Protein AF-0000000073399199 (afdb_homodimer)

InterPro domains:
  IPR001853 DSBA-like thioredoxin domain [PF01323] (13-212)
  IPR036249 Thioredoxin-like superfamily [SSF52833] (10-213)

Solvent-accessible surface area (backbone atoms only — not comparable to full-atom values): 23759 Å² total; per-residue (Å²): 133,82,80,72,70,76,74,76,66,76,46,40,35,38,36,35,29,37,85,74,37,64,64,34,56,46,22,43,51,11,51,54,33,37,41,70,76,41,70,86,33,70,40,84,30,45,46,47,62,34,18,78,91,43,31,45,77,45,38,69,68,54,23,53,41,51,48,56,47,44,51,51,49,23,74,74,54,64,48,72,68,34,69,47,13,46,50,54,37,36,61,56,51,91,43,59,44,35,33,47,43,46,45,28,50,42,44,54,40,30,73,75,39,61,82,48,28,63,61,38,52,51,50,51,38,43,37,27,35,47,66,18,40,59,54,47,37,38,61,54,45,19,46,54,46,27,50,49,36,48,74,70,70,44,72,83,56,58,32,69,61,44,15,50,38,50,73,64,34,62,67,49,50,50,53,31,50,50,45,20,52,52,31,45,52,51,29,59,74,69,65,51,50,48,65,30,30,35,36,41,30,46,82,91,45,68,43,72,41,58,40,71,53,25,47,65,22,25,69,44,26,38,50,54,53,49,53,55,60,65,75,97,133,85,79,72,70,78,75,75,67,78,46,40,34,40,37,35,30,36,83,76,36,64,65,34,57,46,23,43,51,12,51,53,32,38,42,69,77,42,71,90,34,70,39,84,31,45,45,46,62,34,18,78,89,44,32,43,76,44,38,67,69,53,22,53,41,51,48,56,48,44,50,50,48,21,73,73,53,66,48,72,68,34,68,47,14,47,51,54,39,37,60,55,52,90,44,60,44,34,33,46,43,45,46,28,50,42,46,55,40,30,71,75,40,61,82,45,28,64,62,37,53,50,50,52,40,43,38,26,34,49,65,18,40,59,54,48,37,38,63,55,44,18,46,54,48,27,52,50,36,46,75,69,70,45,73,84,56,59,31,70,62,44,16,51,38,51,73,63,34,63,67,50,51,49,53,32,50,49,47,20,51,53,30,45,52,51,30,59,74,69,65,50,49,48,63,30,30,34,36,40,32,46,82,92,44,67,43,71,42,57,41,71,55,26,47,65,21,26,69,45,27,40,50,52,52,49,52,55,60,65,74,97

Structure (mmCIF, N/CA/C/O backbone):
data_AF-0000000073399199-model_v1
#
loop_
_entity.id
_entity.type
_entity.pdbx_description
1 polymer 'DSBA-like thioredoxin domain, putative'
#
loop_
_atom_site.group_PDB
_atom_site.id
_atom_site.type_symbol
_atom_site.label_atom_id
_atom_site.label_alt_id
_atom_site.label_comp_id
_atom_site.label_asym_id
_atom_site.label_entity_id
_atom_site.label_seq_id
_atom_site.pdbx_PDB_ins_code
_atom_site.Cartn_x
_atom_site.Cartn_y
_atom_site.Cartn_z
_atom_site.occupancy
_atom_site.B_iso_or_equiv
_atom_site.auth_seq_id
_atom_site.auth_comp_id
_atom_site.auth_asym_id
_atom_site.auth_atom_id
_atom_site.pdbx_PDB_model_num
ATOM 1 N N . MET A 1 1 ? -35.375 24.109 23.797 1 27.92 1 MET A N 1
ATOM 2 C CA . MET A 1 1 ? -34 24.062 23.281 1 27.92 1 MET A CA 1
ATOM 3 C C . MET A 1 1 ? -33.781 22.797 22.453 1 27.92 1 MET A C 1
ATOM 5 O O . MET A 1 1 ? -33.938 21.688 22.953 1 27.92 1 MET A O 1
ATOM 9 N N . SER A 1 2 ? -34.188 22.734 21.203 1 31.23 2 SER A N 1
ATOM 10 C CA . SER A 1 2 ? -34.406 21.656 20.234 1 31.23 2 SER A CA 1
ATOM 11 C C . SER A 1 2 ? -33.125 20.859 20.016 1 31.23 2 SER A C 1
ATOM 13 O O . SER A 1 2 ? -32.062 21.422 19.75 1 31.23 2 SER A O 1
ATOM 15 N N . GLU A 1 3 ? -32.719 19.797 20.797 1 27.77 3 GLU A N 1
ATOM 16 C CA . GLU A 1 3 ? -31.656 18.797 20.703 1 27.77 3 GLU A CA 1
ATOM 17 C C . GLU A 1 3 ? -31.438 18.359 19.266 1 27.77 3 GLU A C 1
ATOM 19 O O . GLU A 1 3 ? -32.281 17.688 18.672 1 27.77 3 GLU A O 1
ATOM 24 N N . ARG A 1 4 ? -31.125 19.234 18.328 1 31.05 4 ARG A N 1
ATOM 25 C CA . ARG A 1 4 ? -30.766 18.938 16.938 1 31.05 4 ARG A CA 1
ATOM 26 C C . ARG A 1 4 ? -30.078 17.578 16.828 1 31.05 4 ARG A C 1
ATOM 28 O O . ARG A 1 4 ? -29.078 17.328 17.5 1 31.05 4 ARG A O 1
ATOM 35 N N . MET A 1 5 ? -30.781 16.438 16.75 1 35.75 5 MET A N 1
ATOM 36 C CA . MET A 1 5 ? -30.359 15.078 16.453 1 35.75 5 MET A CA 1
ATOM 37 C C . MET A 1 5 ? -29.109 15.062 15.578 1 35.75 5 MET A C 1
ATOM 39 O O . MET A 1 5 ? -29.141 15.531 14.438 1 35.75 5 MET A O 1
ATOM 43 N N . THR A 1 6 ? -27.953 15.453 15.93 1 42 6 THR A N 1
ATOM 44 C CA . THR A 1 6 ? -26.734 15.422 15.117 1 42 6 THR A CA 1
ATOM 45 C C . THR A 1 6 ? -26.859 14.398 14 1 42 6 THR A C 1
ATOM 47 O O . THR A 1 6 ? -27.062 13.211 14.258 1 42 6 THR A O 1
ATOM 50 N N . ALA A 1 7 ? -27.547 14.555 12.945 1 43.06 7 ALA A N 1
ATOM 51 C CA . ALA A 1 7 ? -27.906 13.766 11.773 1 43.06 7 ALA A CA 1
ATOM 52 C C . ALA A 1 7 ? -26.797 12.773 11.422 1 43.06 7 ALA A C 1
ATOM 54 O O . ALA A 1 7 ? -25.641 13.156 11.266 1 43.06 7 ALA A O 1
ATOM 55 N N . MET A 1 8 ? -26.625 11.477 11.953 1 52.72 8 MET A N 1
ATOM 56 C CA . MET A 1 8 ? -25.703 10.375 11.672 1 52.72 8 MET A CA 1
ATOM 57 C C . MET A 1 8 ? -25.344 10.344 10.195 1 52.72 8 MET A C 1
ATOM 59 O O . MET A 1 8 ? -26.219 10.32 9.328 1 52.72 8 MET A O 1
ATOM 63 N N . ASN A 1 9 ? -24.266 11 9.812 1 64.25 9 ASN A N 1
ATOM 64 C CA . ASN A 1 9 ? -23.859 10.969 8.406 1 64.25 9 ASN A CA 1
ATOM 65 C C . ASN A 1 9 ? -24.062 9.578 7.801 1 64.25 9 ASN A C 1
ATOM 67 O O . ASN A 1 9 ? -23.828 8.57 8.461 1 64.25 9 ASN A O 1
ATOM 71 N N . PRO A 1 10 ? -24.797 9.57 6.691 1 81.5 10 PRO A N 1
ATOM 72 C CA . PRO A 1 10 ? -25.125 8.32 6.004 1 81.5 10 PRO A CA 1
ATOM 73 C C . PRO A 1 10 ? -23.891 7.477 5.699 1 81.5 10 PRO A C 1
ATOM 75 O O . PRO A 1 10 ? -24 6.266 5.488 1 81.5 10 PRO A O 1
ATOM 78 N N . PHE A 1 11 ? -22.641 8.07 5.797 1 93.19 11 PHE A N 1
ATOM 79 C CA . PHE A 1 11 ? -21.422 7.324 5.551 1 93.19 11 PHE A CA 1
ATOM 80 C C . PHE A 1 11 ? -20.219 8.016 6.184 1 93.19 11 PHE A C 1
ATOM 82 O O . PHE A 1 11 ? -20.328 9.156 6.645 1 93.19 11 PHE A O 1
ATOM 89 N N . ARG A 1 12 ? -19.188 7.289 6.434 1 96.12 12 ARG A N 1
ATOM 90 C CA . ARG A 1 12 ? -17.938 7.785 6.992 1 96.12 12 ARG A CA 1
ATOM 91 C C . ARG A 1 12 ? -16.766 7.496 6.062 1 96.12 12 ARG A C 1
ATOM 93 O O . ARG A 1 12 ? -16.75 6.48 5.363 1 96.12 12 ARG A O 1
ATOM 100 N N . LEU A 1 13 ? -15.789 8.391 6.07 1 96.94 13 LEU A N 1
ATOM 101 C CA . LEU A 1 13 ? -14.531 8.227 5.352 1 96.94 13 LEU A CA 1
ATOM 102 C C . LEU A 1 13 ? -13.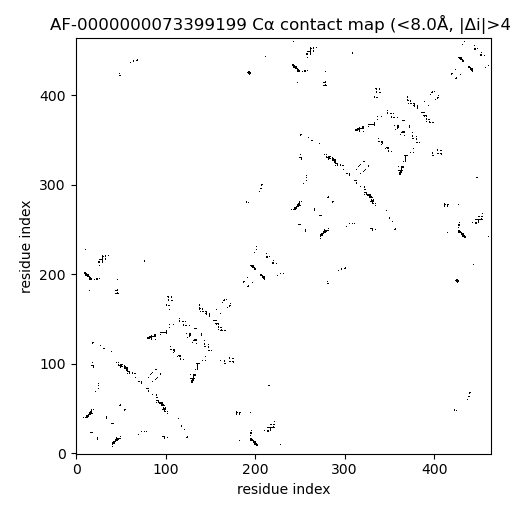352 8.156 6.32 1 96.94 13 LEU A C 1
ATOM 104 O O . LEU A 1 13 ? -13.148 9.062 7.125 1 96.94 13 LEU A O 1
ATOM 108 N N . GLN A 1 14 ? -12.664 7.051 6.32 1 97.19 14 GLN A N 1
ATOM 109 C CA . GLN A 1 14 ? -11.445 6.918 7.109 1 97.19 14 GLN A CA 1
ATOM 110 C C . GLN A 1 14 ? -10.219 6.832 6.207 1 97.19 14 GLN A C 1
ATOM 112 O O . GLN A 1 14 ? -10.117 5.934 5.371 1 97.19 14 GLN A O 1
ATOM 117 N N . TYR A 1 15 ? -9.352 7.773 6.344 1 97.62 15 TYR A N 1
ATOM 118 C CA . TYR A 1 15 ? -8.156 7.887 5.512 1 97.62 15 TYR A CA 1
ATOM 119 C C . TYR A 1 15 ? -6.922 7.391 6.258 1 97.62 15 TYR A C 1
ATOM 121 O O . TYR A 1 15 ? -6.477 8.016 7.219 1 97.62 15 TYR A O 1
ATOM 129 N N . PHE A 1 16 ? -6.371 6.258 5.832 1 96.31 16 PHE A N 1
ATOM 130 C CA . PHE A 1 16 ? -5.164 5.695 6.422 1 96.31 16 PHE A CA 1
ATOM 131 C C . PHE A 1 16 ? -3.916 6.328 5.816 1 96.31 16 PHE A C 1
ATOM 133 O O . PHE A 1 16 ? -3.752 6.34 4.594 1 96.31 16 PHE A O 1
ATOM 140 N N . PHE A 1 17 ? -3.008 6.828 6.703 1 96.44 17 PHE A N 1
ATOM 141 C CA . PHE A 1 17 ? -1.892 7.602 6.168 1 96.44 17 PHE A CA 1
ATOM 142 C C . PHE A 1 17 ? -0.728 7.621 7.152 1 96.44 17 PHE A C 1
ATOM 144 O O . PHE A 1 17 ? -0.834 7.09 8.258 1 96.44 17 PHE A O 1
ATOM 151 N N . ASP A 1 18 ? 0.381 8.109 6.742 1 96.44 18 ASP A N 1
ATOM 152 C CA . ASP A 1 18 ? 1.488 8.625 7.543 1 96.44 18 ASP A CA 1
ATOM 153 C C . ASP A 1 18 ? 1.919 10 7.055 1 96.44 18 ASP A C 1
ATOM 155 O O . ASP A 1 18 ? 2.006 10.242 5.848 1 96.44 18 ASP A O 1
ATOM 159 N N . PRO A 1 19 ? 2.193 10.859 7.969 1 97.44 19 PRO A N 1
ATOM 160 C CA . PRO A 1 19 ? 2.496 12.234 7.57 1 97.44 19 PRO A CA 1
ATOM 161 C C . PRO A 1 19 ? 3.76 12.336 6.719 1 97.44 19 PRO A C 1
ATOM 163 O O . PRO A 1 19 ? 3.953 13.328 6.012 1 97.44 19 PRO A O 1
ATOM 166 N N . LEU A 1 20 ? 4.648 11.352 6.734 1 95 20 LEU A N 1
ATOM 167 C CA . LEU A 1 20 ? 5.914 11.43 6.02 1 95 20 LEU A CA 1
ATOM 168 C C . LEU A 1 20 ? 5.863 10.617 4.73 1 95 20 LEU A C 1
ATOM 170 O O . LEU A 1 20 ? 6.863 10.508 4.02 1 95 20 LEU A O 1
ATOM 174 N N . CYS A 1 21 ? 4.742 10.047 4.457 1 93.19 21 CYS A N 1
ATOM 175 C CA . CYS A 1 21 ? 4.582 9.227 3.262 1 93.19 21 CYS A CA 1
ATOM 176 C C . CYS A 1 21 ? 4.355 10.094 2.029 1 93.19 21 CYS A C 1
ATOM 178 O O . CYS A 1 21 ? 3.324 10.758 1.913 1 93.19 21 CYS A O 1
ATOM 180 N N . GLY A 1 22 ? 5.238 10.031 1.078 1 92.88 22 GLY A N 1
ATOM 181 C CA . GLY A 1 22 ? 5.137 10.828 -0.133 1 92.88 22 GLY A CA 1
ATOM 182 C C . GLY A 1 22 ? 3.865 10.562 -0.919 1 92.88 22 GLY A C 1
ATOM 183 O O . GLY A 1 22 ? 3.279 11.477 -1.494 1 92.88 22 GLY A O 1
ATOM 184 N N . TRP A 1 23 ? 3.449 9.336 -0.928 1 90.5 23 TRP A N 1
ATOM 185 C CA . TRP A 1 23 ? 2.23 8.984 -1.649 1 90.5 23 TRP A CA 1
ATOM 186 C C . TRP A 1 23 ? 0.997 9.5 -0.914 1 90.5 23 TRP A C 1
ATOM 188 O O . TRP A 1 23 ? -0.046 9.734 -1.528 1 90.5 23 TRP A O 1
ATOM 198 N N . CYS A 1 24 ? 1.128 9.586 0.361 1 95.31 24 CYS A N 1
ATOM 199 C CA . CYS A 1 24 ? 0.059 10.234 1.114 1 95.31 24 CYS A CA 1
ATOM 200 C C . CYS A 1 24 ? -0.001 11.727 0.81 1 95.31 24 CYS A C 1
ATOM 202 O O . CYS A 1 24 ? -1.087 12.305 0.716 1 95.31 24 CYS A O 1
ATOM 204 N N . TYR A 1 25 ? 1.152 12.367 0.604 1 97.12 25 TYR A N 1
ATOM 205 C CA . TYR A 1 25 ? 1.191 13.75 0.145 1 97.12 25 TYR A CA 1
ATOM 206 C C . TYR A 1 25 ? 0.578 13.883 -1.244 1 97.12 25 TYR A C 1
ATOM 208 O O . TYR A 1 25 ? -0.164 14.828 -1.515 1 97.12 25 TYR A O 1
ATOM 216 N N . ALA A 1 26 ? 0.836 12.906 -2.082 1 94.88 26 ALA A N 1
ATOM 217 C CA . ALA A 1 26 ? 0.262 12.891 -3.426 1 94.88 26 ALA A CA 1
ATOM 218 C C . ALA A 1 26 ? -1.263 12.891 -3.371 1 94.88 26 ALA A C 1
ATOM 220 O O . ALA A 1 26 ? -1.923 13.328 -4.316 1 94.88 26 ALA A O 1
ATOM 221 N N . SER A 1 27 ? -1.816 12.469 -2.273 1 96.25 27 SER A N 1
ATOM 222 C CA . SER A 1 27 ? -3.26 12.312 -2.133 1 96.25 27 SER A CA 1
ATOM 223 C C . SER A 1 27 ? -3.898 13.562 -1.54 1 96.25 27 SER A C 1
ATOM 225 O O . SER A 1 27 ? -5.117 13.625 -1.369 1 96.25 27 SER A O 1
ATOM 227 N N . ALA A 1 28 ? -3.105 14.602 -1.209 1 97.75 28 ALA A N 1
ATOM 228 C CA . ALA A 1 28 ? -3.6 15.781 -0.509 1 97.75 28 ALA A CA 1
ATOM 229 C C . ALA A 1 28 ? -4.738 16.438 -1.282 1 97.75 28 ALA A C 1
ATOM 231 O O . ALA A 1 28 ? -5.773 16.781 -0.705 1 97.75 28 ALA A O 1
ATOM 232 N N . PRO A 1 29 ? -4.672 16.578 -2.65 1 97.62 29 PRO A N 1
ATOM 233 C CA . PRO A 1 29 ? -5.801 17.172 -3.373 1 97.62 29 PRO A CA 1
ATOM 234 C C . PRO A 1 29 ? -7.078 16.344 -3.258 1 97.62 29 PRO A C 1
ATOM 236 O O . PRO A 1 29 ? -8.172 16.906 -3.178 1 97.62 29 PRO A O 1
ATOM 239 N N . ALA A 1 30 ? -6.922 15.055 -3.297 1 97.38 30 ALA A N 1
ATOM 240 C CA . ALA A 1 30 ? -8.07 14.172 -3.125 1 97.38 30 ALA A CA 1
ATOM 241 C C . ALA A 1 30 ? -8.75 14.406 -1.781 1 97.38 30 ALA A C 1
ATOM 243 O O . ALA A 1 30 ? -9.977 14.523 -1.712 1 97.38 30 ALA A O 1
ATOM 244 N N . LEU A 1 31 ? -7.945 14.516 -0.692 1 98.06 31 LEU A N 1
ATOM 245 C CA . LEU A 1 31 ? -8.492 14.734 0.644 1 98.06 31 LEU A CA 1
ATOM 246 C C . LEU A 1 31 ? -9.211 16.078 0.726 1 98.06 31 LEU A C 1
ATOM 248 O O . LEU A 1 31 ? -10.281 16.172 1.327 1 98.06 31 LEU A O 1
ATOM 252 N N . ALA A 1 32 ? -8.586 17.094 0.173 1 97.88 32 ALA A N 1
ATOM 253 C CA . ALA A 1 32 ? -9.211 18.406 0.167 1 97.88 32 ALA A CA 1
ATOM 254 C C . ALA A 1 32 ? -10.555 18.375 -0.556 1 97.88 32 ALA A C 1
ATOM 256 O O . ALA A 1 32 ? -11.539 18.953 -0.081 1 97.88 32 ALA A O 1
ATOM 257 N N . GLY A 1 33 ? -10.602 17.688 -1.694 1 97.94 33 GLY A N 1
ATOM 258 C CA . GLY A 1 33 ? -11.836 17.547 -2.441 1 97.94 33 GLY A CA 1
ATOM 259 C C . GLY A 1 33 ? -12.914 16.797 -1.678 1 97.94 33 GLY A C 1
ATOM 260 O O . GLY A 1 33 ? -14.078 17.219 -1.662 1 97.94 33 GLY A O 1
ATOM 261 N N . LEU A 1 34 ? -12.531 15.711 -1.061 1 97.69 34 LEU A N 1
ATOM 262 C CA . LEU A 1 34 ? -13.477 14.914 -0.287 1 97.69 34 LEU A CA 1
ATOM 263 C C . LEU A 1 34 ? -14.031 15.711 0.888 1 97.69 34 LEU A C 1
ATOM 265 O O . LEU A 1 34 ? -15.227 15.656 1.173 1 97.69 34 LEU A O 1
ATOM 269 N N . ASP A 1 35 ? -13.133 16.438 1.534 1 97 35 ASP A N 1
ATOM 270 C CA . ASP A 1 35 ? -13.539 17.25 2.674 1 97 35 ASP A CA 1
ATOM 271 C C . ASP A 1 35 ? -14.5 18.359 2.246 1 97 35 ASP A C 1
ATOM 273 O O . ASP A 1 35 ? -15.461 18.672 2.955 1 97 35 ASP A O 1
ATOM 277 N N . ALA A 1 36 ? -14.289 18.969 1.107 1 96.5 36 ALA A N 1
ATOM 278 C CA . ALA A 1 36 ? -15.148 20.031 0.585 1 96.5 36 ALA A CA 1
ATOM 279 C C . ALA A 1 36 ? -16.5 19.469 0.165 1 96.5 36 ALA A C 1
ATOM 281 O O . ALA A 1 36 ? -17.547 20.078 0.437 1 96.5 36 ALA A O 1
ATOM 282 N N . ALA A 1 37 ? -16.516 18.344 -0.445 1 96.69 37 ALA A N 1
ATOM 283 C CA . ALA A 1 37 ? -17.734 17.75 -0.965 1 96.69 37 ALA A CA 1
ATOM 284 C C . ALA A 1 37 ? -18.578 17.156 0.162 1 96.69 37 ALA A C 1
ATOM 286 O O . ALA A 1 37 ? -19.812 17.156 0.085 1 96.69 37 ALA A O 1
ATOM 287 N N . HIS A 1 38 ? -17.906 16.641 1.174 1 95.25 38 HIS A N 1
ATOM 288 C CA . HIS A 1 38 ? -18.578 15.977 2.287 1 95.25 38 HIS A CA 1
ATOM 289 C C . HIS A 1 38 ? -18 16.422 3.625 1 95.25 38 HIS A C 1
ATOM 291 O O . HIS A 1 38 ? -17.344 15.625 4.312 1 95.25 38 HIS A O 1
ATOM 297 N N . PRO A 1 39 ? -18.406 17.594 4.027 1 93.69 39 PRO A N 1
ATOM 298 C CA . PRO A 1 39 ? -17.812 18.125 5.258 1 93.69 39 PRO A CA 1
ATOM 299 C C . PRO A 1 39 ? -18.172 17.297 6.492 1 93.69 39 PRO A C 1
ATOM 301 O O . PRO A 1 39 ? -19.328 16.859 6.625 1 93.69 39 PRO A O 1
ATOM 304 N N . GLY A 1 40 ? -17.172 16.938 7.262 1 92.94 40 GLY A N 1
ATOM 305 C CA . GLY A 1 40 ? -17.422 16.359 8.578 1 92.94 40 GLY A CA 1
ATOM 306 C C . GLY A 1 40 ? -17.359 14.844 8.586 1 92.94 40 GLY A C 1
ATOM 307 O O . GLY A 1 40 ? -17.484 14.227 9.648 1 92.94 40 GLY A O 1
ATOM 308 N N . VAL A 1 41 ? -17.094 14.234 7.438 1 95.31 41 VAL A N 1
ATOM 309 C CA . VAL A 1 41 ? -17.203 12.781 7.43 1 95.31 41 VAL A CA 1
ATOM 310 C C . VAL A 1 41 ? -15.805 12.164 7.281 1 95.31 41 VAL A C 1
ATOM 312 O O . VAL A 1 41 ? -15.633 10.953 7.441 1 95.31 41 VAL A O 1
ATOM 315 N N . LEU A 1 42 ? -14.812 12.969 7.02 1 97.12 42 LEU A N 1
ATOM 316 C CA . LEU A 1 42 ? -13.445 12.484 6.816 1 97.12 42 LEU A CA 1
ATOM 317 C C . LEU A 1 42 ? -12.711 12.375 8.148 1 97.12 42 LEU A C 1
ATOM 319 O O . LEU A 1 42 ? -12.586 13.367 8.875 1 97.12 42 LEU A O 1
ATOM 323 N N . GLU A 1 43 ? -12.305 11.188 8.484 1 97.62 43 GLU A N 1
ATOM 324 C CA . GLU A 1 43 ? -11.492 10.906 9.664 1 97.62 43 GLU A CA 1
ATOM 325 C C . GLU A 1 43 ? -10.078 10.492 9.266 1 97.62 43 GLU A C 1
ATOM 327 O O . GLU A 1 43 ? -9.891 9.609 8.43 1 97.62 43 GLU A O 1
ATOM 332 N N . LEU A 1 44 ? -9.094 11.141 9.852 1 98.5 44 LEU A N 1
ATOM 333 C CA . LEU A 1 44 ? -7.703 10.797 9.602 1 98.5 44 LEU A CA 1
ATOM 334 C C . LEU A 1 44 ? -7.25 9.664 10.516 1 98.5 44 LEU A C 1
ATOM 336 O O . LEU A 1 44 ? -7.465 9.711 11.727 1 98.5 44 LEU A O 1
ATOM 340 N N . MET A 1 45 ? -6.699 8.625 9.922 1 97.94 45 MET A N 1
ATOM 341 C CA . MET A 1 45 ? -6.246 7.418 10.609 1 97.94 45 MET A CA 1
ATOM 342 C C . MET A 1 45 ? -4.738 7.246 10.469 1 97.94 45 MET A C 1
ATOM 344 O O . MET A 1 45 ? -4.262 6.629 9.516 1 97.94 45 MET A O 1
ATOM 348 N N . PRO A 1 46 ? -3.947 7.809 11.438 1 98 46 PRO A N 1
ATOM 349 C CA . PRO A 1 46 ? -2.492 7.672 11.32 1 98 46 PRO A CA 1
ATOM 350 C C . PRO A 1 46 ? -2.012 6.242 11.57 1 98 46 PRO A C 1
ATOM 352 O O . PRO A 1 46 ? -2.332 5.652 12.602 1 98 46 PRO A O 1
ATOM 355 N N . SER A 1 47 ? -1.171 5.758 10.695 1 94.56 47 SER A N 1
ATOM 356 C CA . SER A 1 47 ? -0.739 4.363 10.758 1 94.56 47 SER A CA 1
ATOM 357 C C . SER A 1 47 ? 0.535 4.219 11.586 1 94.56 47 SER A C 1
ATOM 359 O O . SER A 1 47 ? 0.857 3.123 12.047 1 94.56 47 SER A O 1
ATOM 361 N N . GLY A 1 48 ? 1.292 5.312 11.648 1 94.69 48 GLY A N 1
ATOM 362 C CA . GLY A 1 48 ? 2.582 5.238 12.32 1 94.69 48 GLY A CA 1
ATOM 363 C C . GLY A 1 48 ? 3.627 4.488 11.516 1 94.69 48 GLY A C 1
ATOM 364 O O . GLY A 1 48 ? 4.562 3.92 12.086 1 94.69 48 GLY A O 1
ATOM 365 N N . LEU A 1 49 ? 3.561 4.496 10.25 1 90.5 49 LEU A N 1
ATOM 366 C CA . LEU A 1 49 ? 4.48 3.77 9.383 1 90.5 49 LEU A CA 1
ATOM 367 C C . LEU A 1 49 ? 5.926 4.168 9.672 1 90.5 49 LEU A C 1
ATOM 369 O O . LEU A 1 49 ? 6.82 3.32 9.68 1 90.5 49 LEU A O 1
ATOM 373 N N . PHE A 1 50 ? 6.16 5.434 9.883 1 92.56 50 PHE A N 1
ATOM 374 C CA . PHE A 1 50 ? 7.516 5.934 10.094 1 92.56 50 PHE A CA 1
ATOM 375 C C . PHE A 1 50 ? 7.672 6.488 11.5 1 92.56 50 PHE A C 1
ATOM 377 O O . PHE A 1 50 ? 8.414 7.449 11.719 1 92.56 50 PHE A O 1
ATOM 384 N N . ALA A 1 51 ? 6.961 5.918 12.461 1 93.69 51 ALA A N 1
ATOM 385 C CA . ALA A 1 51 ? 7.09 6.285 13.867 1 93.69 51 ALA A CA 1
ATOM 386 C C . ALA A 1 51 ? 7.613 5.113 14.695 1 93.69 51 ALA A C 1
ATOM 388 O O . ALA A 1 51 ? 7.516 3.957 14.281 1 93.69 51 ALA A O 1
ATOM 389 N N . GLY A 1 52 ? 8.211 5.43 15.875 1 91.06 52 GLY A N 1
ATOM 390 C CA . GLY A 1 52 ? 8.719 4.375 16.734 1 91.06 52 GLY A CA 1
ATOM 391 C C . GLY A 1 52 ? 9.727 3.471 16.047 1 91.06 52 GLY A C 1
ATOM 392 O O . GLY A 1 52 ? 10.727 3.945 15.516 1 91.06 52 GLY A O 1
ATOM 393 N N . GLU A 1 53 ? 9.352 2.205 15.836 1 84.94 53 GLU A N 1
ATOM 394 C CA . GLU A 1 53 ? 10.25 1.237 15.203 1 84.94 53 GLU A CA 1
ATOM 395 C C . GLU A 1 53 ? 10.414 1.523 13.719 1 84.94 53 GLU A C 1
ATOM 397 O O . GLU A 1 53 ? 11.367 1.056 13.094 1 84.94 53 GLU A O 1
ATOM 402 N N . GLY A 1 54 ? 9.531 2.264 13.273 1 85.62 54 GLY A N 1
ATOM 403 C CA . GLY A 1 54 ? 9.594 2.602 11.859 1 85.62 54 GLY A CA 1
ATOM 404 C C . GLY A 1 54 ? 10.422 3.844 11.578 1 85.62 54 GLY A C 1
ATOM 405 O O . GLY A 1 54 ? 10.758 4.125 10.43 1 85.62 54 GLY A O 1
ATOM 406 N N . ALA A 1 55 ? 10.695 4.535 12.586 1 89.06 55 ALA A N 1
ATOM 407 C CA . ALA A 1 55 ? 11.531 5.723 12.43 1 89.06 55 ALA A CA 1
ATOM 408 C C . ALA A 1 55 ? 12.969 5.34 12.117 1 89.06 55 ALA A C 1
ATOM 410 O O . ALA A 1 55 ? 13.391 4.207 12.359 1 89.06 55 ALA A O 1
ATOM 411 N N . ARG A 1 56 ? 13.68 6.277 11.438 1 85.5 56 ARG A N 1
ATOM 412 C CA . ARG A 1 56 ? 15.078 6.023 11.109 1 85.5 56 ARG A CA 1
ATOM 413 C C . ARG A 1 56 ? 15.852 7.328 10.961 1 85.5 56 ARG A C 1
ATOM 415 O O . ARG A 1 56 ? 15.258 8.406 10.867 1 85.5 56 ARG A O 1
ATOM 422 N N . GLU A 1 57 ? 17.109 7.094 11.008 1 83.81 57 GLU A N 1
ATOM 423 C CA . GLU A 1 57 ? 17.953 8.234 10.664 1 83.81 57 GLU A CA 1
ATOM 424 C C . GLU A 1 57 ? 17.969 8.477 9.156 1 83.81 57 GLU A C 1
ATOM 426 O O . GLU A 1 57 ? 18 7.535 8.367 1 83.81 57 GLU A O 1
ATOM 431 N N . LEU A 1 58 ? 17.891 9.719 8.859 1 86.06 58 LEU A N 1
ATOM 432 C CA . LEU A 1 58 ? 17.984 10.07 7.445 1 86.06 58 LEU A CA 1
ATOM 433 C C . LEU A 1 58 ? 19.438 10.039 6.977 1 86.06 58 LEU A C 1
ATOM 435 O O . LEU A 1 58 ? 20.172 11.016 7.145 1 86.06 58 LEU A O 1
ATOM 439 N N . THR A 1 59 ? 19.891 8.914 6.488 1 83.25 59 THR A N 1
ATOM 440 C CA . THR A 1 59 ? 21.203 8.797 5.891 1 83.25 59 THR A CA 1
ATOM 441 C C . THR A 1 59 ? 21.219 9.367 4.477 1 83.25 59 THR A C 1
ATOM 443 O O . THR A 1 59 ? 20.156 9.586 3.883 1 83.25 59 THR A O 1
ATOM 446 N N . SER A 1 60 ? 22.453 9.664 3.986 1 82.12 60 SER A N 1
ATOM 447 C CA . SER A 1 60 ? 22.562 10.148 2.617 1 82.12 60 SER A CA 1
ATOM 448 C C . SER A 1 60 ? 21.953 9.164 1.624 1 82.12 60 SER A C 1
ATOM 450 O O . SER A 1 60 ? 21.297 9.578 0.661 1 82.12 60 SER A O 1
ATOM 452 N N . GLU A 1 61 ? 22.141 7.953 1.902 1 77.19 61 GLU A N 1
ATOM 453 C CA . GLU A 1 61 ? 21.609 6.914 1.026 1 77.19 61 GLU A CA 1
ATOM 454 C C . GLU A 1 61 ? 20.078 6.922 1.034 1 77.19 61 GLU A C 1
ATOM 456 O O . GLU A 1 61 ? 19.453 6.875 -0.023 1 77.19 61 GLU A O 1
ATOM 461 N N . TRP A 1 62 ? 19.5 7.051 2.16 1 80.25 62 TRP A N 1
ATOM 462 C CA . TRP A 1 62 ? 18.047 7.074 2.268 1 80.25 62 TRP A CA 1
ATOM 463 C C . TRP A 1 62 ? 17.469 8.352 1.657 1 80.25 62 TRP A C 1
ATOM 465 O O . TRP A 1 62 ? 16.406 8.328 1.033 1 80.25 62 TRP A O 1
ATOM 475 N N . GLY A 1 63 ? 18.203 9.43 1.912 1 86 63 GLY A N 1
ATOM 476 C CA . GLY A 1 63 ? 17.781 10.688 1.328 1 86 63 GLY A CA 1
ATOM 477 C C . GLY A 1 63 ? 17.703 10.648 -0.186 1 86 63 GLY A C 1
ATOM 478 O O . GLY A 1 63 ? 16.734 11.148 -0.777 1 86 63 GLY A O 1
ATOM 479 N N . GLU A 1 64 ? 18.703 10.109 -0.752 1 83.38 64 GLU A N 1
ATOM 480 C CA . GLU A 1 64 ? 18.719 10 -2.207 1 83.38 64 GLU A CA 1
ATOM 481 C C . GLU A 1 64 ? 17.609 9.07 -2.701 1 83.38 64 GLU A C 1
ATOM 483 O O . GLU A 1 64 ? 16.984 9.344 -3.727 1 83.38 64 GLU A O 1
ATOM 488 N N . TYR A 1 65 ? 17.438 8.078 -1.979 1 78.38 65 TYR A N 1
ATOM 489 C CA . TYR A 1 65 ? 16.344 7.164 -2.301 1 78.38 65 TYR A CA 1
ATOM 490 C C . TYR A 1 65 ? 15 7.875 -2.238 1 78.38 65 TYR A C 1
ATOM 492 O O . TYR A 1 65 ? 14.203 7.793 -3.176 1 78.38 65 TYR A O 1
ATOM 500 N N . ALA A 1 66 ? 14.781 8.531 -1.189 1 86.12 66 ALA A N 1
ATOM 501 C CA . ALA A 1 66 ? 13.531 9.266 -0.991 1 86.12 66 ALA A CA 1
ATOM 502 C C . ALA A 1 66 ? 13.32 10.305 -2.096 1 86.12 66 ALA A C 1
ATOM 504 O O . ALA A 1 66 ? 12.211 10.453 -2.609 1 86.12 66 ALA A O 1
ATOM 505 N N . TRP A 1 67 ? 14.383 10.922 -2.471 1 90.31 67 TRP A N 1
ATOM 506 C CA . TRP A 1 67 ? 14.297 11.953 -3.498 1 90.31 67 TRP A CA 1
ATOM 507 C C . TRP A 1 67 ? 13.875 11.359 -4.836 1 90.31 67 TRP A C 1
ATOM 509 O O . TRP A 1 67 ? 13.008 11.906 -5.52 1 90.31 67 TRP A O 1
ATOM 519 N N . ARG A 1 68 ? 14.461 10.266 -5.215 1 83 68 ARG A N 1
ATOM 520 C CA . ARG A 1 68 ? 14.109 9.609 -6.473 1 83 68 ARG A CA 1
ATOM 521 C C . ARG A 1 68 ? 12.641 9.195 -6.48 1 83 68 ARG A C 1
ATOM 523 O O . ARG A 1 68 ? 11.953 9.367 -7.484 1 83 68 ARG A O 1
ATOM 530 N N . ASN A 1 69 ? 12.219 8.625 -5.422 1 83.62 69 ASN A N 1
ATOM 531 C CA . ASN A 1 69 ? 10.812 8.273 -5.285 1 83.62 69 ASN A CA 1
ATOM 532 C C . ASN A 1 69 ? 9.914 9.5 -5.383 1 83.62 69 ASN A C 1
ATOM 534 O O . ASN A 1 69 ? 8.898 9.484 -6.086 1 83.62 69 ASN A O 1
ATOM 538 N N . ASP A 1 70 ? 10.258 10.539 -4.688 1 91.5 70 ASP A N 1
ATOM 539 C CA . ASP A 1 70 ? 9.5 11.781 -4.68 1 91.5 70 ASP A CA 1
ATOM 540 C C . ASP A 1 70 ? 9.367 12.359 -6.09 1 91.5 70 ASP A C 1
ATOM 542 O O . ASP A 1 70 ? 8.297 12.836 -6.469 1 91.5 70 ASP A O 1
ATOM 546 N N . GLN A 1 71 ? 10.391 12.273 -6.855 1 89 71 GLN A N 1
ATOM 547 C CA . GLN A 1 71 ? 10.352 12.773 -8.227 1 89 71 GLN A CA 1
ATOM 548 C C . GLN A 1 71 ? 9.375 11.977 -9.078 1 89 71 GLN A C 1
ATOM 550 O O . GLN A 1 71 ? 8.688 12.539 -9.93 1 89 71 GLN A O 1
ATOM 555 N N . ARG A 1 72 ? 9.328 10.758 -8.883 1 82.31 72 ARG A N 1
ATOM 556 C CA . ARG A 1 72 ? 8.375 9.914 -9.602 1 82.31 72 ARG A CA 1
ATOM 557 C C . ARG A 1 72 ? 6.941 10.273 -9.227 1 82.31 72 ARG A C 1
ATOM 559 O O . ARG A 1 72 ? 6.07 10.352 -10.094 1 82.31 72 ARG A O 1
ATOM 566 N N . ILE A 1 73 ? 6.742 10.461 -7.996 1 89.62 73 ILE A N 1
ATOM 567 C CA . ILE A 1 73 ? 5.426 10.883 -7.52 1 89.62 73 ILE A CA 1
ATOM 568 C C . ILE A 1 73 ? 5.027 12.188 -8.195 1 89.62 73 ILE A C 1
ATOM 570 O O . ILE A 1 73 ? 3.902 12.328 -8.68 1 89.62 73 ILE A O 1
ATOM 574 N N . GLU A 1 74 ? 5.973 13.086 -8.195 1 94.06 74 GLU A N 1
ATOM 575 C CA . GLU A 1 74 ? 5.699 14.383 -8.82 1 94.06 74 GLU A CA 1
ATOM 576 C C . GLU A 1 74 ? 5.34 14.219 -10.297 1 94.06 74 GLU A C 1
ATOM 578 O O . GLU A 1 74 ? 4.406 14.852 -10.781 1 94.06 74 GLU A O 1
ATOM 583 N N . GLN A 1 75 ? 6.043 13.383 -10.984 1 86.5 75 GLN A N 1
ATOM 584 C CA . GLN A 1 75 ? 5.781 13.141 -12.398 1 86.5 75 GLN A CA 1
ATOM 585 C C . GLN A 1 75 ? 4.391 12.539 -12.602 1 86.5 75 GLN A C 1
ATOM 587 O O . GLN A 1 75 ? 3.703 12.883 -13.57 1 86.5 75 GLN A O 1
ATOM 592 N N . MET A 1 76 ? 4.031 11.742 -11.719 1 82.44 76 MET A N 1
ATOM 593 C CA . MET A 1 76 ? 2.785 11 -11.883 1 82.44 76 MET A CA 1
ATOM 594 C C . MET A 1 76 ? 1.594 11.836 -11.43 1 82.44 76 MET A C 1
ATOM 596 O O . MET A 1 76 ? 0.493 11.703 -11.969 1 82.44 76 MET A O 1
ATOM 600 N N . THR A 1 77 ? 1.737 12.742 -10.438 1 90.62 77 THR A N 1
ATOM 601 C CA . THR A 1 77 ? 0.573 13.328 -9.781 1 90.62 77 THR A CA 1
ATOM 602 C C . THR A 1 77 ? 0.603 14.852 -9.883 1 90.62 77 THR A C 1
ATOM 604 O O . THR A 1 77 ? -0.406 15.516 -9.633 1 90.62 77 THR A O 1
ATOM 607 N N . GLY A 1 78 ? 1.782 15.438 -10.094 1 93.31 78 GLY A N 1
ATOM 608 C CA . GLY A 1 78 ? 1.928 16.875 -10.164 1 93.31 78 GLY A CA 1
ATOM 609 C C . GLY A 1 78 ? 2.242 17.516 -8.82 1 93.31 78 GLY A C 1
ATOM 610 O O . GLY A 1 78 ? 2.527 18.719 -8.75 1 93.31 78 GLY A O 1
ATOM 611 N N . GLN A 1 79 ? 2.16 16.766 -7.734 1 95.12 79 GLN A N 1
ATOM 612 C CA . GLN A 1 79 ? 2.539 17.312 -6.438 1 95.12 79 GLN A CA 1
ATOM 613 C C . GLN A 1 79 ? 4.012 17.703 -6.414 1 95.12 79 GLN A C 1
ATOM 615 O O . GLN A 1 79 ? 4.875 16.922 -6.832 1 95.12 79 GLN A O 1
ATOM 620 N N . ARG A 1 80 ? 4.324 18.844 -5.867 1 97 80 ARG A N 1
ATOM 621 C CA . ARG A 1 80 ? 5.668 19.406 -5.988 1 97 80 ARG A CA 1
ATOM 622 C C . ARG A 1 80 ? 6.566 18.922 -4.852 1 97 80 ARG A C 1
ATOM 624 O O . ARG A 1 80 ? 6.168 18.938 -3.688 1 97 80 ARG A O 1
ATOM 631 N N . PHE A 1 81 ? 7.684 18.422 -5.145 1 98 81 PHE A N 1
ATOM 632 C CA . PHE A 1 81 ? 8.836 18.219 -4.273 1 98 81 PHE A CA 1
ATOM 633 C C . PHE A 1 81 ? 9.992 19.125 -4.676 1 98 81 PHE A C 1
ATOM 635 O O . PHE A 1 81 ? 10.578 18.953 -5.746 1 98 81 PHE A O 1
ATOM 642 N N . THR A 1 82 ? 10.383 20.078 -3.789 1 98.38 82 THR A N 1
ATOM 643 C CA . THR A 1 82 ? 11.234 21.172 -4.238 1 98.38 82 THR A CA 1
ATOM 644 C C . THR A 1 82 ? 12.695 20.906 -3.91 1 98.38 82 THR A C 1
ATOM 646 O O . THR A 1 82 ? 13.008 20.016 -3.111 1 98.38 82 THR A O 1
ATOM 649 N N . GLN A 1 83 ? 13.531 21.766 -4.551 1 97.44 83 GLN A N 1
ATOM 650 C CA . GLN A 1 83 ? 14.953 21.703 -4.25 1 97.44 83 GLN A CA 1
ATOM 651 C C . GLN A 1 83 ? 15.234 22.109 -2.805 1 97.44 83 GLN A C 1
ATOM 653 O O . GLN A 1 83 ? 16.156 21.578 -2.172 1 97.44 83 GLN A O 1
ATOM 658 N N . ALA A 1 84 ? 14.484 23.016 -2.256 1 98 84 ALA A N 1
ATOM 659 C CA . ALA A 1 84 ? 14.617 23.375 -0.847 1 98 84 ALA A CA 1
ATOM 660 C C . ALA A 1 84 ? 14.453 22.156 0.052 1 98 84 ALA A C 1
ATOM 662 O O . ALA A 1 84 ? 15.234 21.953 0.981 1 98 84 ALA A O 1
ATOM 663 N N . TYR A 1 85 ? 13.461 21.344 -0.207 1 98.12 85 TYR A N 1
ATOM 664 C CA . TYR A 1 85 ? 13.234 20.094 0.512 1 98.12 85 TYR A CA 1
ATOM 665 C C . TYR A 1 85 ? 14.422 19.156 0.35 1 98.12 85 TYR A C 1
ATOM 667 O O . TYR A 1 85 ? 14.914 18.594 1.331 1 98.12 85 TYR A O 1
ATOM 675 N N . ARG A 1 86 ? 14.836 19.031 -0.862 1 97 86 ARG A N 1
ATOM 676 C CA . ARG A 1 86 ? 15.953 18.125 -1.105 1 97 86 ARG A CA 1
ATOM 677 C C . ARG A 1 86 ? 17.188 18.562 -0.317 1 97 86 ARG A C 1
ATOM 679 O O . ARG A 1 86 ? 17.812 17.734 0.358 1 97 86 ARG A O 1
ATOM 686 N N . GLU A 1 87 ? 17.484 19.859 -0.355 1 96.19 87 GLU A N 1
ATOM 687 C CA . GLU A 1 87 ? 18.734 20.359 0.21 1 96.19 87 GLU A CA 1
ATOM 688 C C . GLU A 1 87 ? 18.625 20.516 1.726 1 96.19 87 GLU A C 1
ATOM 690 O O . GLU A 1 87 ? 19.578 20.203 2.451 1 96.19 87 GLU A O 1
ATOM 695 N N . GLN A 1 88 ? 17.5 20.922 2.199 1 96.31 88 GLN A N 1
ATOM 696 C CA . GLN A 1 88 ? 17.422 21.344 3.592 1 96.31 88 GLN A CA 1
ATOM 697 C C . GLN A 1 88 ? 16.891 20.234 4.48 1 96.31 88 GLN A C 1
ATOM 699 O O . GLN A 1 88 ? 16.984 20.297 5.707 1 96.31 88 GLN A O 1
ATOM 704 N N . VAL A 1 89 ? 16.297 19.219 3.891 1 96 89 VAL A N 1
ATOM 705 C CA . VAL A 1 89 ? 15.734 18.141 4.691 1 96 89 VAL A CA 1
ATOM 706 C C . VAL A 1 89 ? 16.453 16.828 4.359 1 96 89 VAL A C 1
ATOM 708 O O . VAL A 1 89 ? 17.094 16.234 5.227 1 96 89 VAL A O 1
ATOM 711 N N . LEU A 1 90 ? 16.5 16.516 3.121 1 94 90 LEU A N 1
ATOM 712 C CA . LEU A 1 90 ? 17.016 15.195 2.756 1 94 90 LEU A CA 1
ATOM 713 C C . LEU A 1 90 ? 18.531 15.156 2.85 1 94 90 LEU A C 1
ATOM 715 O O . LEU A 1 90 ? 19.109 14.148 3.27 1 94 90 LEU A O 1
ATOM 719 N N . ARG A 1 91 ? 19.219 16.297 2.512 1 92.5 91 ARG A N 1
ATOM 720 C CA . ARG A 1 91 ? 20.672 16.266 2.367 1 92.5 91 ARG A CA 1
ATOM 721 C C . ARG A 1 91 ? 21.359 16.938 3.555 1 92.5 91 ARG A C 1
ATOM 723 O O . ARG A 1 91 ? 22.562 16.766 3.76 1 92.5 91 ARG A O 1
ATOM 730 N N . ARG A 1 92 ? 20.703 17.781 4.207 1 86.31 92 ARG A N 1
ATOM 731 C CA . ARG A 1 92 ? 21.297 18.625 5.246 1 86.31 92 ARG A CA 1
ATOM 732 C C . ARG A 1 92 ? 21.938 17.766 6.332 1 86.31 92 ARG A C 1
ATOM 734 O O . ARG A 1 92 ? 22.922 18.172 6.953 1 86.31 92 ARG A O 1
ATOM 741 N N . GLY A 1 93 ? 21.547 16.547 6.551 1 79.81 93 GLY A N 1
ATOM 742 C CA . GLY A 1 93 ? 22 15.758 7.68 1 79.81 93 GLY A CA 1
ATOM 743 C C . GLY A 1 93 ? 21.375 16.156 9 1 79.81 93 GLY A C 1
ATOM 744 O O . GLY A 1 93 ? 20.875 17.281 9.133 1 79.81 93 GLY A O 1
ATOM 745 N N . GLY A 1 94 ? 21.359 15.352 9.977 1 84.31 94 GLY A N 1
ATOM 746 C CA . GLY A 1 94 ? 20.859 15.648 11.312 1 84.31 94 GLY A CA 1
ATOM 747 C C . GLY A 1 94 ? 19.344 15.625 11.406 1 84.31 94 GLY A C 1
ATOM 748 O O . GLY A 1 94 ? 18.781 15.859 12.484 1 84.31 94 GLY A O 1
ATOM 749 N N . VAL A 1 95 ? 18.688 15.461 10.359 1 86.69 95 VAL A N 1
ATOM 750 C CA . VAL A 1 95 ? 17.234 15.375 10.359 1 86.69 95 VAL A CA 1
ATOM 751 C C . VAL A 1 95 ? 16.797 13.945 10.672 1 86.69 95 VAL A C 1
ATOM 753 O O . VAL A 1 95 ? 17.375 12.992 10.148 1 86.69 95 VAL A O 1
ATOM 756 N N . HIS A 1 96 ? 15.836 13.859 11.602 1 90.5 96 HIS A N 1
ATOM 757 C CA . HIS A 1 96 ? 15.266 12.555 11.93 1 90.5 96 HIS A CA 1
ATOM 758 C C . HIS A 1 96 ? 14.055 12.242 11.055 1 90.5 96 HIS A C 1
ATOM 760 O O . HIS A 1 96 ? 13.18 13.094 10.867 1 90.5 96 HIS A O 1
ATOM 766 N N . PHE A 1 97 ? 14.102 11.141 10.461 1 92.38 97 PHE A N 1
ATOM 767 C CA . PHE A 1 97 ? 12.938 10.664 9.727 1 92.38 97 PHE A CA 1
ATOM 768 C C . PHE A 1 97 ? 11.969 9.945 10.656 1 92.38 97 PHE A C 1
ATOM 770 O O . PHE A 1 97 ? 12.023 8.727 10.797 1 92.38 97 PHE A O 1
ATOM 777 N N . ASP A 1 98 ? 11.117 10.695 11.266 1 95.25 98 ASP A N 1
ATOM 778 C CA . ASP A 1 98 ? 10.211 10.25 12.312 1 95.25 98 ASP A CA 1
ATOM 779 C C . ASP A 1 98 ? 8.883 11.008 12.242 1 95.25 98 ASP A C 1
ATOM 781 O O . ASP A 1 98 ? 8.852 12.227 12.391 1 95.25 98 ASP A O 1
ATOM 785 N N . SER A 1 99 ? 7.82 10.211 12.039 1 96.94 99 SER A N 1
ATOM 786 C CA . SER A 1 99 ? 6.516 10.859 11.914 1 96.94 99 SER A CA 1
ATOM 787 C C . SER A 1 99 ? 5.84 11.008 13.273 1 96.94 99 SER A C 1
ATOM 789 O O . SER A 1 99 ? 4.719 11.508 13.359 1 96.94 99 SER A O 1
ATOM 791 N N . GLY A 1 100 ? 6.488 10.57 14.359 1 97.94 100 GLY A N 1
ATOM 792 C CA . GLY A 1 100 ? 5.945 10.664 15.711 1 97.94 100 GLY A CA 1
ATOM 793 C C . GLY A 1 100 ? 5.512 12.062 16.078 1 97.94 100 GLY A C 1
ATOM 794 O O . GLY A 1 100 ? 4.348 12.297 16.406 1 97.94 100 GLY A O 1
ATOM 795 N N . PRO A 1 101 ? 6.438 13.047 16.016 1 98.5 101 PRO A N 1
ATOM 796 C CA . PRO A 1 101 ? 6.086 14.414 16.391 1 98.5 101 PRO A CA 1
ATOM 797 C C . PRO A 1 101 ? 4.934 14.977 15.57 1 98.5 101 PRO A C 1
ATOM 799 O O . PRO A 1 101 ? 4.047 15.641 16.109 1 98.5 101 PRO A O 1
ATOM 802 N N . ALA A 1 102 ? 4.934 14.711 14.266 1 98.75 102 ALA A N 1
ATOM 803 C CA . ALA A 1 102 ? 3.844 15.172 13.414 1 98.75 102 ALA A CA 1
ATOM 804 C C . ALA A 1 102 ? 2.52 14.539 13.828 1 98.75 102 ALA A C 1
ATOM 806 O O . ALA A 1 102 ? 1.48 15.203 13.828 1 98.75 102 ALA A O 1
ATOM 807 N N . THR A 1 103 ? 2.535 13.242 14.164 1 98.81 103 THR A N 1
ATOM 808 C CA . THR A 1 103 ? 1.321 12.562 14.602 1 98.81 103 THR A CA 1
ATOM 809 C C . THR A 1 103 ? 0.825 13.148 15.922 1 98.81 103 THR A C 1
ATOM 811 O O . THR A 1 103 ? -0.382 13.289 16.125 1 98.81 103 THR A O 1
ATOM 814 N N . ARG A 1 104 ? 1.714 13.523 16.781 1 98.81 104 ARG A N 1
ATOM 815 C CA . ARG A 1 104 ? 1.338 14.125 18.062 1 98.81 104 ARG A CA 1
ATOM 816 C C . ARG A 1 104 ? 0.668 15.477 17.859 1 98.81 104 ARG A C 1
ATOM 818 O O . ARG A 1 104 ? -0.349 15.773 18.484 1 98.81 104 ARG A O 1
ATOM 825 N N . VAL A 1 105 ? 1.218 16.312 16.969 1 98.81 105 VAL A N 1
ATOM 826 C CA . VAL A 1 105 ? 0.617 17.641 16.797 1 98.81 105 VAL A CA 1
ATOM 827 C C . VAL A 1 105 ? -0.73 17.5 16.094 1 98.81 105 VAL A C 1
ATOM 829 O O . VAL A 1 105 ? -1.664 18.25 16.359 1 98.81 105 VAL A O 1
ATOM 832 N N . LEU A 1 106 ? -0.892 16.531 15.141 1 98.81 106 LEU A N 1
ATOM 833 C CA . LEU A 1 106 ? -2.189 16.25 14.539 1 98.81 106 LEU A CA 1
ATOM 834 C C . LEU A 1 106 ? -3.209 15.852 15.594 1 98.81 106 LEU A C 1
ATOM 836 O O . LEU A 1 106 ? -4.355 16.312 15.57 1 98.81 106 LEU A O 1
ATOM 840 N N . THR A 1 107 ? -2.779 15.031 16.5 1 98.69 107 THR A N 1
ATOM 841 C CA . THR A 1 107 ? -3.637 14.578 17.594 1 98.69 107 THR A CA 1
ATOM 842 C C . THR A 1 107 ? -4.043 15.742 18.484 1 98.69 107 THR A C 1
ATOM 844 O O . THR A 1 107 ? -5.215 15.883 18.844 1 98.69 107 THR A O 1
ATOM 847 N N . ALA A 1 108 ? -3.092 16.594 18.828 1 97.94 108 ALA A N 1
ATOM 848 C CA . ALA A 1 108 ? -3.361 17.75 19.688 1 97.94 108 ALA A CA 1
ATOM 849 C C . ALA A 1 108 ? -4.406 18.672 19.062 1 97.94 108 ALA A C 1
ATOM 851 O O . ALA A 1 108 ? -5.348 19.094 19.719 1 97.94 108 ALA A O 1
ATOM 852 N N . LEU A 1 109 ? -4.234 18.969 17.766 1 96.94 109 LEU A N 1
ATOM 853 C CA . LEU A 1 109 ? -5.164 19.875 17.109 1 96.94 109 LEU A CA 1
ATOM 854 C C . LEU A 1 109 ? -6.523 19.219 16.891 1 96.94 109 LEU A C 1
ATOM 856 O O . LEU A 1 109 ? -7.559 19.891 16.953 1 96.94 109 LEU A O 1
ATOM 860 N N . HIS A 1 110 ? -6.492 17.906 16.578 1 96.5 110 HIS A N 1
ATOM 861 C CA . HIS A 1 110 ? -7.746 17.172 16.5 1 96.5 110 HIS A CA 1
ATOM 862 C C . HIS A 1 110 ? -8.562 17.328 17.781 1 96.5 110 HIS A C 1
ATOM 864 O O . HIS A 1 110 ? -9.781 17.484 17.719 1 96.5 110 HIS A O 1
ATOM 870 N N . ASP A 1 111 ? -7.922 17.297 18.922 1 93.56 111 ASP A N 1
ATOM 871 C CA . ASP A 1 111 ? -8.578 17.406 20.219 1 93.56 111 ASP A CA 1
ATOM 872 C C . ASP A 1 111 ? -9.156 18.797 20.438 1 93.56 111 ASP A C 1
ATOM 874 O O . ASP A 1 111 ? -10.156 18.969 21.156 1 93.56 111 ASP A O 1
ATOM 878 N N . VAL A 1 112 ? -8.523 19.797 19.891 1 92.12 112 VAL A N 1
ATOM 879 C CA . VAL A 1 112 ? -9.039 21.172 19.953 1 92.12 112 VAL A CA 1
ATOM 880 C C . VAL A 1 112 ? -10.273 21.297 19.062 1 92.12 112 VAL A C 1
ATOM 882 O O . VAL A 1 112 ? -11.328 21.734 19.531 1 92.12 112 VAL A O 1
ATOM 885 N N . ASP A 1 113 ? -10.172 20.922 17.875 1 94.25 113 ASP A N 1
ATOM 886 C CA . ASP A 1 113 ? -11.227 20.906 16.859 1 94.25 113 ASP A CA 1
ATOM 887 C C . ASP A 1 113 ? -10.891 19.953 15.727 1 94.25 113 ASP A C 1
ATOM 889 O O . ASP A 1 113 ? -9.953 20.203 14.961 1 94.25 113 ASP A O 1
ATOM 893 N N . ALA A 1 114 ? -11.68 18.953 15.562 1 94.06 114 ALA A N 1
ATOM 894 C CA . ALA A 1 114 ? -11.406 17.891 14.594 1 94.06 114 ALA A CA 1
ATOM 895 C C . ALA A 1 114 ? -11.297 18.469 13.18 1 94.06 114 ALA A C 1
ATOM 897 O O . ALA A 1 114 ? -10.594 17.906 12.336 1 94.06 114 ALA A O 1
ATOM 898 N N . ARG A 1 115 ? -11.867 19.641 12.914 1 93.25 115 ARG A N 1
ATOM 899 C CA . ARG A 1 115 ? -11.898 20.234 11.586 1 93.25 115 ARG A CA 1
ATOM 900 C C . ARG A 1 115 ? -10.531 20.797 11.211 1 93.25 115 ARG A C 1
ATOM 902 O O . ARG A 1 115 ? -10.266 21.078 10.039 1 93.25 115 ARG A O 1
ATOM 909 N N . LEU A 1 116 ? -9.656 20.859 12.172 1 95.69 116 LEU A N 1
ATOM 910 C CA . LEU A 1 116 ? -8.344 21.453 11.945 1 95.69 116 LEU A CA 1
ATOM 911 C C . LEU A 1 116 ? -7.355 20.406 11.445 1 95.69 116 LEU A C 1
ATOM 913 O O . LEU A 1 116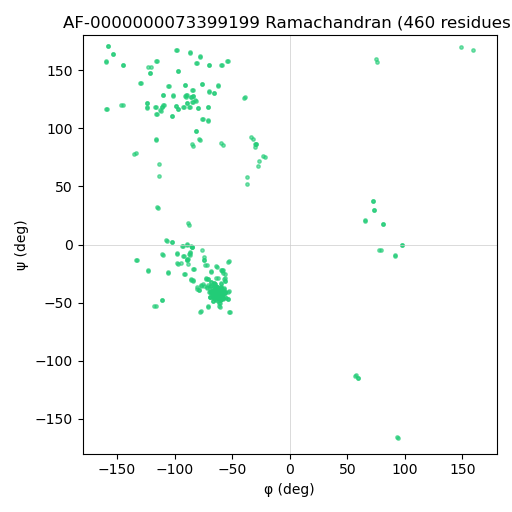 ? -6.293 20.75 10.922 1 95.69 116 LEU A O 1
ATOM 917 N N . GLU A 1 117 ? -7.707 19.156 11.617 1 97.75 117 GLU A N 1
ATOM 918 C CA . GLU A 1 117 ? -6.695 18.109 11.43 1 97.75 117 GLU A CA 1
ATOM 919 C C . GLU A 1 117 ? -6.297 17.984 9.961 1 97.75 117 GLU A C 1
ATOM 921 O O . GLU A 1 117 ? -5.105 17.953 9.633 1 97.75 117 GLU A O 1
ATOM 926 N N . ARG A 1 118 ? -7.297 17.984 9.07 1 97.81 118 ARG A N 1
ATOM 927 C CA . ARG A 1 118 ? -6.988 17.797 7.66 1 97.81 118 ARG A CA 1
ATOM 928 C C . ARG A 1 118 ? -6.195 18.984 7.121 1 97.81 118 ARG A C 1
ATOM 930 O O . ARG A 1 118 ? -5.168 18.812 6.465 1 97.81 118 ARG A O 1
ATOM 937 N N . PRO A 1 119 ? -6.594 20.219 7.348 1 97.88 119 PRO A N 1
ATOM 938 C CA . PRO A 1 119 ? -5.766 21.344 6.895 1 97.88 119 PRO A CA 1
ATOM 939 C C . PRO A 1 119 ? -4.363 21.328 7.508 1 97.88 119 PRO A C 1
ATOM 941 O O . PRO A 1 119 ? -3.4 21.734 6.859 1 97.88 119 PRO A O 1
ATOM 944 N N . LEU A 1 120 ? -4.273 20.844 8.727 1 98.62 120 LEU A N 1
ATOM 945 C CA . LEU A 1 120 ? -2.963 20.781 9.359 1 98.62 120 LEU A CA 1
ATOM 946 C C . LEU A 1 120 ? -2.078 19.734 8.672 1 98.62 120 LEU A C 1
ATOM 948 O O . LEU A 1 120 ? -0.896 20 8.43 1 98.62 120 LEU A O 1
ATOM 952 N N . LEU A 1 121 ? -2.648 18.547 8.406 1 98.81 121 LEU A N 1
ATOM 953 C CA . LEU A 1 121 ? -1.868 17.562 7.684 1 98.81 121 LEU A CA 1
ATOM 954 C C . LEU A 1 121 ? -1.315 18.141 6.387 1 98.81 121 LEU A C 1
ATOM 956 O O . LEU A 1 121 ? -0.128 17.984 6.09 1 98.81 121 LEU A O 1
ATOM 960 N N . GLU A 1 122 ? -2.146 18.812 5.645 1 98.5 122 GLU A N 1
ATOM 961 C CA . GLU A 1 122 ? -1.729 19.422 4.387 1 98.5 122 GLU A CA 1
ATOM 962 C C . GLU A 1 122 ? -0.624 20.453 4.617 1 98.5 122 GLU A C 1
ATOM 964 O O . GLU A 1 122 ? 0.377 20.469 3.896 1 98.5 122 GLU A O 1
ATOM 969 N N . ALA A 1 123 ? -0.805 21.266 5.594 1 98.75 123 ALA A N 1
ATOM 970 C CA . ALA A 1 123 ? 0.168 22.312 5.891 1 98.75 123 ALA A CA 1
ATOM 971 C C . ALA A 1 123 ? 1.511 21.719 6.301 1 98.75 123 ALA A C 1
ATOM 973 O O . ALA A 1 123 ? 2.566 22.219 5.918 1 98.75 123 ALA A O 1
ATOM 974 N N . ILE A 1 124 ? 1.484 20.656 7.113 1 98.88 124 ILE A N 1
ATOM 975 C CA . ILE A 1 124 ? 2.703 19.984 7.547 1 98.88 124 ILE A CA 1
ATOM 976 C C . ILE A 1 124 ? 3.436 19.422 6.332 1 98.88 124 ILE A C 1
ATOM 978 O O . ILE A 1 124 ? 4.656 19.547 6.219 1 98.88 124 ILE A O 1
ATOM 982 N N . GLN A 1 125 ? 2.701 18.828 5.441 1 98.69 125 GLN A N 1
ATOM 983 C CA . GLN A 1 125 ? 3.301 18.219 4.254 1 98.69 125 GLN A CA 1
ATOM 984 C C . GLN A 1 125 ? 3.881 19.281 3.328 1 98.69 125 GLN A C 1
ATOM 986 O O . GLN A 1 125 ? 4.984 19.125 2.803 1 98.69 125 GLN A O 1
ATOM 991 N N . LEU A 1 126 ? 3.197 20.391 3.131 1 98.69 126 LEU A N 1
ATOM 992 C CA . LEU A 1 126 ? 3.723 21.484 2.322 1 98.69 126 LEU A CA 1
ATOM 993 C C . LEU A 1 126 ? 4.969 22.094 2.963 1 98.69 126 LEU A C 1
ATOM 995 O O . LEU A 1 126 ? 5.938 22.406 2.27 1 98.69 126 LEU A O 1
ATOM 999 N N . ALA A 1 127 ? 4.941 22.25 4.281 1 98.81 127 ALA A N 1
ATOM 1000 C CA . ALA A 1 127 ? 6.109 22.75 5 1 98.81 127 ALA A CA 1
ATOM 1001 C C . ALA A 1 127 ? 7.336 21.891 4.73 1 98.81 127 ALA A C 1
ATOM 1003 O O . ALA A 1 127 ? 8.438 22.406 4.527 1 98.81 127 ALA A O 1
ATOM 1004 N N . ARG A 1 128 ? 7.16 20.594 4.699 1 98.25 128 ARG A N 1
ATOM 1005 C CA . ARG A 1 128 ? 8.266 19.672 4.469 1 98.25 128 ARG A CA 1
ATOM 1006 C C . ARG A 1 128 ? 8.648 19.625 2.994 1 98.25 128 ARG A C 1
ATOM 1008 O O . ARG A 1 128 ? 9.773 19.969 2.627 1 98.25 128 ARG A O 1
ATOM 1015 N N . TYR A 1 129 ? 7.754 19.297 2.104 1 98.38 129 TYR A N 1
ATOM 1016 C CA . TYR A 1 129 ? 8.062 18.875 0.738 1 98.38 129 TYR A CA 1
ATOM 1017 C C . TYR A 1 129 ? 8.25 20.094 -0.17 1 98.38 129 TYR A C 1
ATOM 1019 O O . TYR A 1 129 ? 8.836 19.969 -1.249 1 98.38 129 TYR A O 1
ATOM 1027 N N . VAL A 1 130 ? 7.703 21.266 0.234 1 98.62 130 VAL A N 1
ATOM 1028 C CA . VAL A 1 130 ? 7.789 22.453 -0.608 1 98.62 130 VAL A CA 1
ATOM 1029 C C . VAL A 1 130 ? 8.719 23.484 0.04 1 98.62 130 VAL A C 1
ATOM 1031 O O . VAL A 1 130 ? 9.68 23.938 -0.583 1 98.62 130 VAL A O 1
ATOM 1034 N N . ASP A 1 131 ? 8.531 23.734 1.325 1 98.5 131 ASP A N 1
ATOM 1035 C CA . ASP A 1 131 ? 9.273 24.812 1.986 1 98.5 131 ASP A CA 1
ATOM 1036 C C . ASP A 1 131 ? 10.594 24.281 2.551 1 98.5 131 ASP A C 1
ATOM 1038 O O . ASP A 1 131 ? 11.445 25.078 2.977 1 98.5 131 ASP A O 1
ATOM 1042 N N . GLY A 1 132 ? 10.781 23.016 2.607 1 98 132 GLY A N 1
ATOM 1043 C CA . GLY A 1 132 ? 12.031 22.438 3.068 1 98 132 GLY A CA 1
ATOM 1044 C C . GLY A 1 132 ? 12.234 22.578 4.566 1 98 132 GLY A C 1
ATOM 1045 O O . GLY A 1 132 ? 13.359 22.797 5.027 1 98 132 GLY A O 1
ATOM 1046 N N . LEU A 1 133 ? 11.164 22.453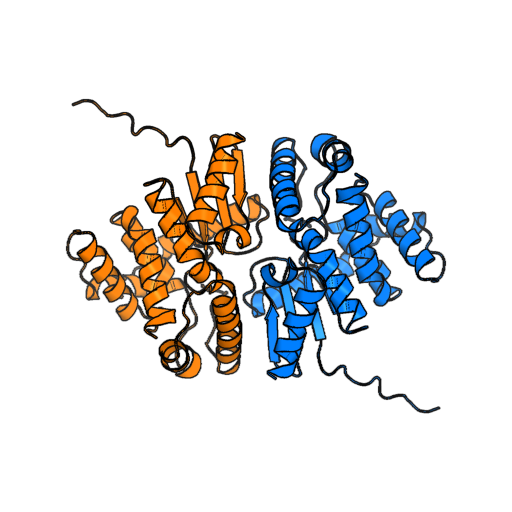 5.312 1 98.06 133 LEU A N 1
ATOM 1047 C CA . LEU A 1 133 ? 11.266 22.547 6.766 1 98.06 133 LEU A CA 1
ATOM 1048 C C . LEU A 1 133 ? 11.336 21.172 7.395 1 98.06 133 LEU A C 1
ATOM 1050 O O . LEU A 1 133 ? 10.773 20.203 6.863 1 98.06 133 LEU A O 1
ATOM 1054 N N . ASP A 1 134 ? 12.031 21.031 8.539 1 97.19 134 ASP A N 1
ATOM 1055 C CA . ASP A 1 134 ? 12.156 19.781 9.289 1 97.19 134 ASP A CA 1
ATOM 1056 C C . ASP A 1 134 ? 10.93 19.547 10.164 1 97.19 134 ASP A C 1
ATOM 1058 O O . ASP A 1 134 ? 10.891 19.969 11.32 1 97.19 134 ASP A O 1
ATOM 1062 N N . THR A 1 135 ? 10.031 18.75 9.656 1 97.56 135 THR A N 1
ATOM 1063 C CA . THR A 1 135 ? 8.766 18.547 10.344 1 97.56 135 THR A CA 1
ATOM 1064 C C . THR A 1 135 ? 8.875 17.406 11.352 1 97.56 135 THR A C 1
ATOM 1066 O O . THR A 1 135 ? 7.867 16.812 11.734 1 97.56 135 THR A O 1
ATOM 1069 N N . ALA A 1 136 ? 10.023 17.031 11.742 1 96.69 136 ALA A N 1
ATOM 1070 C CA . ALA A 1 136 ? 10.258 16.188 12.906 1 96.69 136 ALA A CA 1
ATOM 1071 C C . ALA A 1 136 ? 10.523 17.031 14.156 1 96.69 136 ALA A C 1
ATOM 1073 O O . ALA A 1 136 ? 10.516 16.516 15.273 1 96.69 136 ALA A O 1
ATOM 1074 N N . ARG A 1 137 ? 10.688 18.297 13.938 1 97.5 137 ARG A N 1
ATOM 1075 C CA . ARG A 1 137 ? 10.977 19.203 15.047 1 97.5 137 ARG A CA 1
ATOM 1076 C C . ARG A 1 137 ? 9.688 19.781 15.633 1 97.5 137 ARG A C 1
ATOM 1078 O O . ARG A 1 137 ? 8.852 20.312 14.898 1 97.5 137 ARG A O 1
ATOM 1085 N N . ALA A 1 138 ? 9.68 19.812 16.906 1 98.5 138 ALA A N 1
ATOM 1086 C CA . ALA A 1 138 ? 8.484 20.25 17.625 1 98.5 138 ALA A CA 1
ATOM 1087 C C . ALA A 1 138 ? 8.227 21.734 17.391 1 98.5 138 ALA A C 1
ATOM 1089 O O . ALA A 1 138 ? 7.074 22.156 17.234 1 98.5 138 ALA A O 1
ATOM 1090 N N . ASP A 1 139 ? 9.273 22.5 17.391 1 98.56 139 ASP A N 1
ATOM 1091 C CA . ASP A 1 139 ? 9.102 23.953 17.234 1 98.56 139 ASP A CA 1
ATOM 1092 C C . ASP A 1 139 ? 8.547 24.297 15.859 1 98.56 139 ASP A C 1
ATOM 1094 O O . ASP A 1 139 ? 7.703 25.188 15.727 1 98.56 139 ASP A O 1
ATOM 1098 N N . VAL A 1 140 ? 9.016 23.625 14.797 1 98.69 140 VAL A N 1
ATOM 1099 C CA . VAL A 1 140 ? 8.516 23.812 13.438 1 98.69 140 VAL A CA 1
ATOM 1100 C C . VAL A 1 140 ? 7.047 23.422 13.367 1 98.69 140 VAL A C 1
ATOM 1102 O O . VAL A 1 140 ? 6.211 24.188 12.891 1 98.69 140 VAL A O 1
ATOM 1105 N N . LEU A 1 141 ? 6.719 22.266 13.891 1 98.81 141 LEU A N 1
ATOM 1106 C CA . LEU A 1 141 ? 5.359 21.734 13.844 1 98.81 141 LEU A CA 1
ATOM 1107 C C . LEU A 1 141 ? 4.398 22.641 14.609 1 98.81 141 LEU A C 1
ATOM 1109 O O . LEU A 1 141 ? 3.275 22.875 14.156 1 98.81 141 LEU A O 1
ATOM 1113 N N . ALA A 1 142 ? 4.84 23.141 15.727 1 98.75 142 ALA A N 1
ATOM 1114 C CA . ALA A 1 142 ? 4.004 24 16.547 1 98.75 142 ALA A CA 1
ATOM 1115 C C . ALA A 1 142 ? 3.672 25.297 15.82 1 98.75 142 ALA A C 1
ATOM 1117 O O . ALA A 1 142 ? 2.539 25.781 15.891 1 98.75 142 ALA A O 1
ATOM 1118 N N . ARG A 1 143 ? 4.637 25.844 15.164 1 98.56 143 ARG A N 1
ATOM 1119 C CA . ARG A 1 143 ? 4.406 27.062 14.406 1 98.56 143 ARG A CA 1
ATOM 1120 C C . ARG A 1 143 ? 3.426 26.828 13.266 1 98.56 143 ARG A C 1
ATOM 1122 O O . ARG A 1 143 ? 2.516 27.625 13.039 1 98.56 143 ARG A O 1
ATOM 1129 N N . VAL A 1 144 ? 3.584 25.703 12.539 1 98.62 144 VAL A N 1
ATOM 1130 C CA . VAL A 1 144 ? 2.67 25.359 11.453 1 98.62 144 VAL A CA 1
ATOM 1131 C C . VAL A 1 144 ? 1.255 25.188 12.008 1 98.62 144 VAL A C 1
ATOM 1133 O O . VAL A 1 144 ? 0.293 25.703 11.422 1 98.62 144 VAL A O 1
ATOM 1136 N N . ALA A 1 145 ? 1.141 24.531 13.133 1 98.5 145 ALA A N 1
ATOM 1137 C CA . ALA A 1 145 ? -0.159 24.297 13.758 1 98.5 145 ALA A CA 1
ATOM 1138 C C . ALA A 1 145 ? -0.812 25.609 14.18 1 98.5 145 ALA A C 1
ATOM 1140 O O . ALA A 1 145 ? -2.012 25.812 13.969 1 98.5 145 ALA A O 1
ATOM 1141 N N . ALA A 1 146 ? -0.016 26.484 14.758 1 97.94 146 ALA A N 1
ATOM 1142 C CA . ALA A 1 146 ? -0.528 27.781 15.18 1 97.94 146 ALA A CA 1
ATOM 1143 C C . ALA A 1 146 ? -1.05 28.578 13.992 1 97.94 146 ALA A C 1
ATOM 1145 O O . ALA A 1 146 ? -2.109 29.203 14.07 1 97.94 146 ALA A O 1
ATOM 1146 N N . ASP A 1 147 ? -0.32 28.547 12.914 1 97.62 147 ASP A N 1
ATOM 1147 C CA . ASP A 1 147 ? -0.725 29.25 11.703 1 97.62 147 ASP A CA 1
ATOM 1148 C C . ASP A 1 147 ? -2.045 28.703 11.164 1 97.62 147 ASP A C 1
ATOM 1150 O O . ASP A 1 147 ? -2.928 29.469 10.773 1 97.62 147 ASP A O 1
ATOM 1154 N N . VAL A 1 148 ? -2.193 27.375 11.125 1 97.75 148 VAL A N 1
ATOM 1155 C CA . VAL A 1 148 ? -3.408 26.75 10.625 1 97.75 148 VAL A CA 1
ATOM 1156 C C . VAL A 1 148 ? -4.594 27.125 11.508 1 97.75 148 VAL A C 1
ATOM 1158 O O . VAL A 1 148 ? -5.668 27.453 11.008 1 97.75 148 VAL A O 1
ATOM 1161 N N . ALA A 1 149 ? -4.379 27.094 12.797 1 97.06 149 ALA A N 1
ATOM 1162 C CA . ALA A 1 149 ? -5.441 27.438 13.734 1 97.06 149 ALA A CA 1
ATOM 1163 C C . ALA A 1 149 ? -5.863 28.891 13.562 1 97.06 149 ALA A C 1
ATOM 1165 O O . ALA A 1 149 ? -7.055 29.219 13.562 1 97.06 149 ALA A O 1
ATOM 1166 N N . ALA A 1 150 ? -4.902 29.781 13.414 1 95.88 150 ALA A N 1
ATOM 1167 C CA . ALA A 1 150 ? -5.184 31.203 13.227 1 95.88 150 ALA A CA 1
ATOM 1168 C C . ALA A 1 150 ? -5.988 31.438 11.945 1 95.88 150 ALA A C 1
ATOM 1170 O O . ALA A 1 150 ? -6.957 32.188 11.953 1 95.88 150 ALA A O 1
ATOM 1171 N N . LYS A 1 151 ? -5.625 30.797 10.898 1 95.75 151 LYS A N 1
ATOM 1172 C CA . LYS A 1 151 ? -6.312 30.953 9.617 1 95.75 151 LYS A CA 1
ATOM 1173 C C . LYS A 1 151 ? -7.754 30.453 9.711 1 95.75 151 LYS A C 1
ATOM 1175 O O . LYS A 1 151 ? -8.633 30.953 9.008 1 95.75 151 LYS A O 1
ATOM 1180 N N . ALA A 1 152 ? -7.977 29.5 10.594 1 94.5 152 ALA A N 1
ATOM 1181 C CA . ALA A 1 152 ? -9.312 28.922 10.766 1 94.5 152 ALA A CA 1
ATOM 1182 C C . ALA A 1 152 ? -10.148 29.766 11.727 1 94.5 152 ALA A C 1
ATOM 1184 O O . ALA A 1 152 ? -11.297 29.438 12.023 1 94.5 152 ALA A O 1
ATOM 1185 N N . GLY A 1 153 ? -9.594 30.812 12.273 1 92.06 153 GLY A N 1
ATOM 1186 C CA . GLY A 1 153 ? -10.312 31.719 13.148 1 92.06 153 GLY A CA 1
ATOM 1187 C C . GLY A 1 153 ? -10.422 31.203 14.578 1 92.06 153 GLY A C 1
ATOM 1188 O O . GLY A 1 153 ? -11.305 31.625 15.328 1 92.06 153 GLY A O 1
ATOM 1189 N N . MET A 1 154 ? -9.617 30.281 14.898 1 87.25 154 MET A N 1
ATOM 1190 C CA . MET A 1 154 ? -9.648 29.734 16.25 1 87.25 154 MET A CA 1
ATOM 1191 C C . MET A 1 154 ? -8.766 30.547 17.188 1 87.25 154 MET A C 1
ATOM 1193 O O . MET A 1 154 ? -8 31.406 16.75 1 87.25 154 MET A O 1
ATOM 1197 N N . ALA A 1 155 ? -9.016 30.25 18.438 1 75.94 155 ALA A N 1
ATOM 1198 C CA . ALA A 1 155 ? -8.203 30.922 19.438 1 75.94 155 ALA A CA 1
ATOM 1199 C C . ALA A 1 155 ? -6.715 30.719 19.156 1 75.94 155 ALA A C 1
ATOM 1201 O O . ALA A 1 155 ? -6.316 29.703 18.594 1 75.94 155 ALA A O 1
ATOM 1202 N N . MET A 1 156 ? -6.008 31.609 19.688 1 87.56 156 MET A N 1
ATOM 1203 C CA . MET A 1 156 ? -4.566 31.641 19.453 1 87.56 156 MET A CA 1
ATOM 1204 C C . MET A 1 156 ? -3.885 30.484 20.172 1 87.56 156 MET A C 1
ATOM 1206 O O . MET A 1 156 ? -4.117 30.266 21.359 1 87.56 156 MET A O 1
ATOM 1210 N N . ILE A 1 157 ? -3.268 29.641 19.484 1 92.75 157 ILE A N 1
ATOM 1211 C CA . ILE A 1 157 ? -2.434 28.562 20.016 1 92.75 157 ILE A CA 1
ATOM 1212 C C . ILE A 1 157 ? -1.043 29.109 20.344 1 92.75 157 ILE A C 1
ATOM 1214 O O . ILE A 1 157 ? -0.426 29.797 19.516 1 92.75 157 ILE A O 1
ATOM 1218 N N . ASP A 1 158 ? -0.619 28.938 21.562 1 96.31 158 ASP A N 1
ATOM 1219 C CA . ASP A 1 158 ? 0.757 29.219 21.953 1 96.31 158 ASP A CA 1
ATOM 1220 C C . ASP A 1 158 ? 1.724 28.203 21.375 1 96.31 158 ASP A C 1
ATOM 1222 O O . ASP A 1 158 ? 1.848 27.078 21.906 1 96.31 158 ASP A O 1
ATOM 1226 N N . ALA A 1 159 ? 2.461 28.641 20.391 1 97.56 159 ALA A N 1
ATOM 1227 C CA . ALA A 1 159 ? 3.33 27.719 19.672 1 97.56 159 ALA A CA 1
ATOM 1228 C C . ALA A 1 159 ? 4.41 27.141 20.578 1 97.56 159 ALA A C 1
ATOM 1230 O O . ALA A 1 159 ? 4.766 25.969 20.469 1 97.56 159 ALA A O 1
ATOM 1231 N N . ASP A 1 160 ? 4.965 27.953 21.438 1 97.88 160 ASP A N 1
ATOM 1232 C CA . ASP A 1 160 ? 6.008 27.469 22.344 1 97.88 160 ASP A CA 1
ATOM 1233 C C . ASP A 1 160 ? 5.469 26.422 23.297 1 97.88 160 ASP A C 1
ATOM 1235 O O . ASP A 1 160 ? 6.121 25.406 23.547 1 97.88 160 ASP A O 1
ATOM 1239 N N . ALA A 1 161 ? 4.352 26.688 23.828 1 97.81 161 ALA A N 1
ATOM 1240 C CA . ALA A 1 161 ? 3.717 25.719 24.703 1 97.81 161 ALA A CA 1
ATOM 1241 C C . ALA A 1 161 ? 3.41 24.422 23.969 1 97.81 161 ALA A C 1
ATOM 1243 O O . ALA A 1 161 ? 3.607 23.328 24.516 1 97.81 161 ALA A O 1
ATOM 1244 N N . LEU A 1 162 ? 2.906 24.562 22.797 1 98.12 162 LEU A N 1
ATOM 1245 C CA . LEU A 1 162 ? 2.58 23.375 22 1 98.12 162 LEU A CA 1
ATOM 1246 C C . LEU A 1 162 ? 3.836 22.578 21.672 1 98.12 162 LEU A C 1
ATOM 1248 O O . LEU A 1 162 ? 3.822 21.344 21.719 1 98.12 162 LEU A O 1
ATOM 1252 N N . ALA A 1 163 ? 4.938 23.266 21.359 1 98.69 163 ALA A N 1
ATOM 1253 C CA . ALA A 1 163 ? 6.199 22.594 21.094 1 98.69 163 ALA A CA 1
ATOM 1254 C C . ALA A 1 163 ? 6.648 21.766 22.281 1 98.69 163 ALA A C 1
ATOM 1256 O O . ALA A 1 163 ? 7.086 20.625 22.125 1 98.69 163 ALA A O 1
ATOM 1257 N N . ARG A 1 164 ? 6.504 22.312 23.469 1 98.44 164 ARG A N 1
ATOM 1258 C CA . ARG A 1 164 ? 6.859 21.578 24.672 1 98.44 164 ARG A CA 1
ATOM 1259 C C . ARG A 1 164 ? 5.977 20.344 24.859 1 98.44 164 ARG A C 1
ATOM 1261 O O . ARG A 1 164 ? 6.449 19.297 25.297 1 98.44 164 ARG A O 1
ATOM 1268 N N . ARG A 1 165 ? 4.727 20.516 24.5 1 98.19 165 ARG A N 1
ATOM 1269 C CA . ARG A 1 165 ? 3.811 19.391 24.625 1 98.19 165 ARG A CA 1
ATOM 1270 C C . ARG A 1 165 ? 4.176 18.281 23.625 1 98.19 165 ARG A C 1
ATOM 1272 O O . ARG A 1 165 ? 4.164 17.094 23.984 1 98.19 165 ARG A O 1
ATOM 1279 N N . ILE A 1 166 ? 4.504 18.641 22.469 1 98.44 166 ILE A N 1
ATOM 1280 C CA . ILE A 1 166 ? 4.859 17.688 21.438 1 98.44 166 ILE A CA 1
ATOM 1281 C C . ILE A 1 166 ? 6.062 16.859 21.891 1 98.44 166 ILE A C 1
ATOM 1283 O O . ILE A 1 166 ? 6.086 15.633 21.719 1 98.44 166 ILE A O 1
ATOM 1287 N N . ASP A 1 167 ? 6.973 17.5 22.547 1 97.38 167 ASP A N 1
ATOM 1288 C CA . ASP A 1 167 ? 8.219 16.844 22.922 1 97.38 167 ASP A CA 1
ATOM 1289 C C . ASP A 1 167 ? 8.07 16.094 24.25 1 97.38 167 ASP A C 1
ATOM 1291 O O . ASP A 1 167 ? 8.711 15.055 24.453 1 97.38 167 ASP A O 1
ATOM 1295 N N . GLY A 1 168 ? 7.199 16.578 25.109 1 97.12 168 GLY A N 1
ATOM 1296 C CA . GLY A 1 168 ? 7.371 16.094 26.469 1 97.12 168 GLY A CA 1
ATOM 1297 C C . GLY A 1 168 ? 6.074 15.656 27.125 1 97.12 168 GLY A C 1
ATOM 1298 O O . GLY A 1 168 ? 6.082 15.102 28.219 1 97.12 168 GLY A O 1
ATOM 1299 N N . ASP A 1 169 ? 4.941 15.969 26.594 1 98.19 169 ASP A N 1
ATOM 1300 C CA . ASP A 1 169 ? 3.66 15.641 27.203 1 98.19 169 ASP A CA 1
ATOM 1301 C C . ASP A 1 169 ? 3.328 14.156 27.031 1 98.19 169 ASP A C 1
ATOM 1303 O O . ASP A 1 169 ? 2.947 13.727 25.953 1 98.19 169 ASP A O 1
ATOM 1307 N N . ALA A 1 170 ? 3.4 13.391 28.125 1 97.94 170 ALA A N 1
ATOM 1308 C CA . ALA A 1 170 ? 3.18 11.945 28.109 1 97.94 170 ALA A CA 1
ATOM 1309 C C . ALA A 1 170 ? 1.746 11.617 27.703 1 97.94 170 ALA A C 1
ATOM 1311 O O . ALA A 1 170 ? 1.499 10.602 27.047 1 97.94 170 ALA A O 1
ATOM 1312 N N . ALA A 1 171 ? 0.848 12.453 28.141 1 98.19 171 ALA A N 1
ATOM 1313 C CA . ALA A 1 171 ? -0.552 12.219 27.797 1 98.19 171 ALA A CA 1
ATOM 1314 C C . ALA A 1 171 ? -0.776 12.352 26.281 1 98.19 171 ALA A C 1
ATOM 1316 O O . ALA A 1 171 ? -1.498 11.555 25.688 1 98.19 171 ALA A O 1
ATOM 1317 N N . LEU A 1 172 ? -0.174 13.359 25.703 1 98.44 172 LEU A N 1
ATOM 1318 C CA . LEU A 1 172 ? -0.279 13.539 24.266 1 98.44 172 LEU A CA 1
ATOM 1319 C C . LEU A 1 172 ? 0.395 12.391 23.516 1 98.44 172 LEU A C 1
ATOM 1321 O O . LEU A 1 172 ? -0.145 11.883 22.531 1 98.44 172 LEU A O 1
ATOM 1325 N N . ALA A 1 173 ? 1.545 11.953 24 1 98.19 173 ALA A N 1
ATOM 1326 C CA . ALA A 1 173 ? 2.254 10.82 23.422 1 98.19 173 ALA A CA 1
ATOM 1327 C C . ALA A 1 173 ? 1.401 9.555 23.453 1 98.19 173 ALA A C 1
ATOM 1329 O O . ALA A 1 173 ? 1.322 8.82 22.469 1 98.19 173 ALA A O 1
ATOM 1330 N N . SER A 1 174 ? 0.778 9.336 24.562 1 98.38 174 SER A N 1
ATOM 1331 C CA . SER A 1 174 ? -0.073 8.164 24.734 1 98.38 174 SER A CA 1
ATOM 1332 C C . SER A 1 174 ? -1.282 8.227 23.797 1 98.38 174 SER A C 1
ATOM 1334 O O . SER A 1 174 ? -1.659 7.219 23.203 1 98.38 174 SER A O 1
ATOM 1336 N N . ALA A 1 175 ? -1.891 9.391 23.703 1 98.44 175 ALA A N 1
ATOM 1337 C CA . ALA A 1 175 ? -3.049 9.562 22.844 1 98.44 175 ALA A CA 1
ATOM 1338 C C . ALA A 1 175 ? -2.682 9.305 21.375 1 98.44 175 ALA A C 1
ATOM 1340 O O . ALA A 1 175 ? -3.426 8.633 20.656 1 98.44 175 ALA A O 1
ATOM 1341 N N . ALA A 1 176 ? -1.568 9.828 20.922 1 98.56 176 ALA A N 1
ATOM 1342 C CA . ALA A 1 176 ? -1.099 9.594 19.562 1 98.56 176 ALA A CA 1
ATOM 1343 C C . ALA A 1 176 ? -0.812 8.117 19.328 1 98.56 176 ALA A C 1
ATOM 1345 O O . ALA A 1 176 ? -1.164 7.57 18.281 1 98.56 176 ALA A O 1
ATOM 1346 N N . ALA A 1 177 ? -0.216 7.453 20.328 1 98.12 177 ALA A N 1
ATOM 1347 C CA . ALA A 1 177 ? 0.087 6.027 20.234 1 98.12 177 ALA A CA 1
ATOM 1348 C C . ALA A 1 177 ? -1.191 5.199 20.141 1 98.12 177 ALA A C 1
ATOM 1350 O O . ALA A 1 177 ? -1.248 4.215 19.391 1 98.12 177 ALA A O 1
ATOM 1351 N N . GLU A 1 178 ? -2.154 5.582 20.875 1 98.19 178 GLU A N 1
ATOM 1352 C CA . GLU A 1 178 ? -3.434 4.879 20.844 1 98.19 178 GLU A CA 1
ATOM 1353 C C . GLU A 1 178 ? -4.102 5.031 19.469 1 98.19 178 GLU A C 1
ATOM 1355 O O . GLU A 1 178 ? -4.703 4.082 18.969 1 98.19 178 GLU A O 1
ATOM 1360 N N . ARG A 1 179 ? -4.039 6.227 18.891 1 98.25 179 ARG A N 1
ATOM 1361 C CA . ARG A 1 179 ? -4.574 6.441 17.547 1 98.25 179 ARG A CA 1
ATOM 1362 C C . ARG A 1 179 ? -3.873 5.547 16.531 1 98.25 179 ARG A C 1
ATOM 1364 O O . ARG A 1 179 ? -4.523 4.957 15.656 1 98.25 179 ARG A O 1
ATOM 1371 N N . ILE A 1 180 ? -2.594 5.422 16.641 1 97.38 180 ILE A N 1
ATOM 1372 C CA . ILE A 1 180 ? -1.814 4.586 15.742 1 97.38 180 ILE A CA 1
ATOM 1373 C C . ILE A 1 180 ? -2.219 3.123 15.914 1 97.38 180 ILE A C 1
ATOM 1375 O O . ILE A 1 180 ? -2.465 2.42 14.93 1 97.38 180 ILE A O 1
ATOM 1379 N N . ALA A 1 181 ? -2.32 2.674 17.156 1 96.56 181 ALA A N 1
ATOM 1380 C CA . ALA A 1 181 ? -2.701 1.291 17.438 1 96.56 181 ALA A CA 1
ATOM 1381 C C . ALA A 1 181 ? -4.086 0.98 16.891 1 96.56 181 ALA A C 1
ATOM 1383 O O . ALA A 1 181 ? -4.309 -0.086 16.312 1 96.56 181 ALA A O 1
ATOM 1384 N N . HIS A 1 182 ? -4.977 1.908 17.109 1 96.88 182 HIS A N 1
ATOM 1385 C CA . HIS A 1 182 ? -6.328 1.767 16.594 1 96.88 182 HIS A CA 1
ATOM 1386 C C . HIS A 1 182 ? -6.316 1.638 15.07 1 96.88 182 HIS A C 1
ATOM 1388 O O . HIS A 1 182 ? -6.98 0.763 14.508 1 96.88 182 HIS A O 1
ATOM 1394 N N . THR A 1 183 ? -5.594 2.449 14.406 1 95.81 183 THR A N 1
ATOM 1395 C CA . THR A 1 183 ? -5.465 2.441 12.953 1 95.81 183 THR A CA 1
ATOM 1396 C C . THR A 1 183 ? -4.871 1.122 12.469 1 95.81 183 THR A C 1
ATOM 1398 O O . THR A 1 183 ? -5.395 0.505 11.539 1 95.81 183 THR A O 1
ATOM 1401 N N . GLN A 1 184 ? -3.842 0.646 13.094 1 90.56 184 GLN A N 1
ATOM 1402 C CA . GLN A 1 184 ? -3.174 -0.592 12.711 1 90.56 184 GLN A CA 1
ATOM 1403 C C . GLN A 1 184 ? -4.105 -1.791 12.875 1 90.56 184 GLN A C 1
ATOM 1405 O O . GLN A 1 184 ? -4.113 -2.695 12.031 1 90.56 184 GLN A O 1
ATOM 1410 N N . ARG A 1 185 ? -4.883 -1.794 13.898 1 90.38 185 ARG A N 1
ATOM 1411 C CA . ARG A 1 185 ? -5.867 -2.855 14.094 1 90.38 185 ARG A CA 1
ATOM 1412 C C . ARG A 1 185 ? -6.902 -2.848 12.969 1 90.38 185 ARG A C 1
ATOM 1414 O O . ARG A 1 185 ? -7.273 -3.902 12.453 1 90.38 185 ARG A O 1
ATOM 1421 N N . ALA A 1 186 ? -7.344 -1.68 12.625 1 89.69 186 ALA A N 1
ATOM 1422 C CA . ALA A 1 186 ? -8.32 -1.558 11.547 1 89.69 186 ALA A CA 1
ATOM 1423 C C . ALA A 1 186 ? -7.734 -2.053 10.227 1 89.69 186 ALA A C 1
ATOM 1425 O O . ALA A 1 186 ? -8.398 -2.779 9.484 1 89.69 186 ALA A O 1
ATOM 1426 N N . MET A 1 187 ? -6.523 -1.699 9.945 1 87.31 187 MET A N 1
ATOM 1427 C CA . MET A 1 187 ? -5.867 -2.105 8.703 1 87.31 187 MET A CA 1
ATOM 1428 C C . MET A 1 187 ? -5.723 -3.623 8.641 1 87.31 187 MET A C 1
ATOM 1430 O O . MET A 1 187 ? -5.953 -4.227 7.594 1 87.31 187 MET A O 1
ATOM 1434 N N . ARG A 1 188 ? -5.348 -4.188 9.727 1 79.5 188 ARG A N 1
ATOM 1435 C CA . ARG A 1 188 ? -5.215 -5.641 9.781 1 79.5 188 ARG A CA 1
ATOM 1436 C C . ARG A 1 188 ? -6.547 -6.324 9.508 1 79.5 188 ARG A C 1
ATOM 1438 O O . ARG A 1 188 ? -6.602 -7.305 8.758 1 79.5 188 ARG A O 1
ATOM 1445 N N . ARG A 1 189 ? -7.555 -5.742 10.07 1 77.62 189 ARG A N 1
ATOM 1446 C CA . ARG A 1 189 ? -8.891 -6.305 9.898 1 77.62 189 ARG A CA 1
ATOM 1447 C C . ARG A 1 189 ? -9.328 -6.23 8.438 1 77.62 189 ARG A C 1
ATOM 1449 O O . ARG A 1 189 ? -10 -7.133 7.938 1 77.62 189 ARG A O 1
ATOM 1456 N N . LEU A 1 190 ? -8.906 -5.191 7.758 1 77.12 190 LEU A N 1
ATOM 1457 C CA . LEU A 1 190 ? -9.32 -4.953 6.375 1 77.12 190 LEU A CA 1
ATOM 1458 C C . LEU A 1 190 ? -8.398 -5.688 5.406 1 77.12 190 LEU A C 1
ATOM 1460 O O . LEU A 1 190 ? -8.695 -5.785 4.215 1 77.12 190 LEU A O 1
ATOM 1464 N N . GLY A 1 191 ? -7.332 -6.273 5.996 1 70.69 191 GLY A N 1
ATOM 1465 C CA . GLY A 1 191 ? -6.336 -6.855 5.109 1 70.69 191 GLY A CA 1
ATOM 1466 C C . GLY A 1 191 ? -5.621 -5.82 4.258 1 70.69 191 GLY A C 1
ATOM 1467 O O . GLY A 1 191 ? -5.184 -6.121 3.146 1 70.69 191 GLY A O 1
ATOM 1468 N N . ALA A 1 192 ? -5.668 -4.648 4.672 1 64.94 192 ALA A N 1
ATOM 1469 C CA . ALA A 1 192 ? -4.996 -3.551 3.982 1 64.94 192 ALA A CA 1
ATOM 1470 C C . ALA A 1 192 ? -3.527 -3.465 4.391 1 64.94 192 ALA A C 1
ATOM 1472 O O . ALA A 1 192 ? -3.195 -3.574 5.57 1 64.94 192 ALA A O 1
ATOM 1473 N N . SER A 1 193 ? -2.695 -3.566 3.266 1 68.94 193 SER A N 1
ATOM 1474 C CA . SER A 1 193 ? -1.285 -3.523 3.639 1 68.94 193 SER A CA 1
ATOM 1475 C C . SER A 1 193 ? -0.615 -2.256 3.119 1 68.94 193 SER A C 1
ATOM 1477 O O . SER A 1 193 ? 0.167 -2.307 2.166 1 68.94 193 SER A O 1
ATOM 1479 N N . GLY A 1 194 ? -0.895 -1.146 3.594 1 78.88 194 GLY A N 1
ATOM 1480 C CA . GLY A 1 194 ? -0.107 0.024 3.24 1 78.88 194 GLY A CA 1
ATOM 1481 C C . GLY A 1 194 ? -0.917 1.307 3.23 1 78.88 194 GLY A C 1
ATOM 1482 O O . GLY A 1 194 ? -2.107 1.297 3.549 1 78.88 194 GLY A O 1
ATOM 1483 N N . VAL A 1 195 ? -0.251 2.328 3.135 1 90.62 195 VAL A N 1
ATOM 1484 C CA . VAL A 1 195 ? -0.87 3.646 3.029 1 90.62 195 VAL A CA 1
ATOM 1485 C C . VAL A 1 195 ? -0.395 4.34 1.755 1 90.62 195 VAL A C 1
ATOM 1487 O O . VAL A 1 195 ? 0.689 4.043 1.246 1 90.62 195 VAL A O 1
ATOM 1490 N N . PRO A 1 196 ? -1.193 5.223 1.218 1 92.19 196 PRO A N 1
ATOM 1491 C CA . PRO A 1 196 ? -2.514 5.625 1.709 1 92.19 196 PRO A CA 1
ATOM 1492 C C . PRO A 1 196 ? -3.617 4.652 1.304 1 92.19 196 PRO A C 1
ATOM 1494 O O . PRO A 1 196 ? -3.445 3.877 0.358 1 92.19 196 PRO A O 1
ATOM 1497 N N . GLN A 1 197 ? -4.664 4.637 2.047 1 91.62 197 GLN A N 1
ATOM 1498 C CA . GLN A 1 197 ? -5.926 3.973 1.735 1 91.62 197 GLN A CA 1
ATOM 1499 C C . GLN A 1 197 ? -7.113 4.777 2.256 1 91.62 197 GLN A C 1
ATOM 1501 O O . GLN A 1 197 ? -6.961 5.609 3.154 1 91.62 197 GLN A O 1
ATOM 1506 N N . LEU A 1 198 ? -8.227 4.609 1.648 1 94.31 198 LEU A N 1
ATOM 1507 C CA . LEU A 1 198 ? -9.469 5.223 2.096 1 94.31 198 LEU A CA 1
ATOM 1508 C C . LEU A 1 198 ? -10.547 4.164 2.33 1 94.31 198 LEU A C 1
ATOM 1510 O O . LEU A 1 198 ? -10.836 3.361 1.441 1 94.31 198 LEU A O 1
ATOM 1514 N N . LEU A 1 199 ? -11.047 4.125 3.537 1 93.12 199 LEU A N 1
ATOM 1515 C CA . LEU A 1 199 ? -12.172 3.256 3.861 1 93.12 199 LEU A CA 1
ATOM 1516 C C . LEU A 1 199 ? -13.484 4.035 3.842 1 93.12 199 LEU A C 1
ATOM 1518 O O . LEU A 1 199 ? -13.625 5.039 4.543 1 93.12 199 LEU A O 1
ATOM 1522 N N . VAL A 1 200 ? -14.367 3.652 3.004 1 92.44 200 VAL A N 1
ATOM 1523 C CA . VAL A 1 200 ? -15.734 4.18 2.971 1 92.44 200 VAL A CA 1
ATOM 1524 C C . VAL A 1 200 ? -16.672 3.24 3.729 1 92.44 200 VAL A C 1
ATOM 1526 O O . VAL A 1 200 ? -16.812 2.07 3.365 1 92.44 200 VAL A O 1
ATOM 1529 N N . THR A 1 201 ? -17.234 3.744 4.77 1 92.44 201 THR A N 1
ATOM 1530 C CA . THR A 1 201 ? -18.172 2.939 5.539 1 92.44 201 THR A CA 1
ATOM 1531 C C . THR A 1 201 ? -19.594 3.463 5.367 1 92.44 201 THR A C 1
ATOM 1533 O O . THR A 1 201 ? -19.859 4.637 5.629 1 92.44 201 THR A O 1
ATOM 1536 N N . VAL A 1 202 ? -20.438 2.67 4.883 1 88.62 202 VAL A N 1
ATOM 1537 C CA . VAL A 1 202 ? -21.859 2.955 4.73 1 88.62 202 VAL A CA 1
ATOM 1538 C C . VAL A 1 202 ? -22.688 2.006 5.605 1 88.62 202 VAL A C 1
ATOM 1540 O O . VAL A 1 202 ? -22.734 0.803 5.34 1 88.62 202 VAL A O 1
ATOM 1543 N N . GLY A 1 203 ? -23.312 2.559 6.609 1 84.5 203 GLY A N 1
ATOM 1544 C CA . GLY A 1 203 ? -23.922 1.663 7.582 1 84.5 203 GLY A CA 1
ATOM 1545 C C . GLY A 1 203 ? -22.922 0.729 8.242 1 84.5 203 GLY A C 1
ATOM 1546 O O . GLY A 1 203 ? -21.953 1.18 8.852 1 84.5 203 GLY A O 1
ATOM 1547 N N . GLU A 1 204 ? -23.062 -0.562 7.988 1 80.38 204 GLU A N 1
ATOM 1548 C CA . GLU A 1 204 ? -22.156 -1.538 8.594 1 80.38 204 GLU A CA 1
ATOM 1549 C C . GLU A 1 204 ? -21.188 -2.104 7.559 1 80.38 204 GLU A C 1
ATOM 1551 O O . GLU A 1 204 ? -20.344 -2.938 7.887 1 80.38 204 GLU A O 1
ATOM 1556 N N . ARG A 1 205 ? -21.297 -1.571 6.414 1 80.69 205 ARG A N 1
ATOM 1557 C CA . ARG A 1 205 ? -20.484 -2.09 5.32 1 80.69 205 ARG A CA 1
ATOM 1558 C C . ARG A 1 205 ? -19.281 -1.185 5.055 1 80.69 205 ARG A C 1
ATOM 1560 O O . ARG A 1 205 ? -19.438 0.036 4.965 1 80.69 205 ARG A O 1
ATOM 1567 N N . GLY A 1 206 ? -18.125 -1.793 5.035 1 84.19 206 GLY A N 1
ATOM 1568 C CA . GLY A 1 206 ? -16.906 -1.073 4.719 1 84.19 206 GLY A CA 1
ATOM 1569 C C . GLY A 1 206 ? -16.375 -1.365 3.326 1 84.19 206 GLY A C 1
ATOM 1570 O O . GLY A 1 206 ? -16.422 -2.508 2.865 1 84.19 206 GLY A O 1
ATOM 1571 N N . TYR A 1 207 ? -15.938 -0.259 2.592 1 83.25 207 TYR A N 1
ATOM 1572 C CA . TYR A 1 207 ? -15.336 -0.333 1.266 1 83.25 207 TYR A CA 1
ATOM 1573 C C . TYR A 1 207 ? -13.961 0.333 1.251 1 83.25 207 TYR A C 1
ATOM 1575 O O . TYR A 1 207 ? -13.852 1.537 1.487 1 83.25 207 TYR A O 1
ATOM 1583 N N . VAL A 1 208 ? -12.938 -0.442 0.964 1 85.12 208 VAL A N 1
ATOM 1584 C CA . VAL A 1 208 ? -11.602 0.141 0.908 1 85.12 208 VAL A CA 1
ATOM 1585 C C . VAL A 1 208 ? -11.312 0.637 -0.508 1 85.12 208 VAL A C 1
ATOM 1587 O O . VAL A 1 208 ? -11.453 -0.115 -1.476 1 85.12 208 VAL A O 1
ATOM 1590 N N . LEU A 1 209 ? -11.023 1.888 -0.646 1 86.31 209 LEU A N 1
ATOM 1591 C CA . LEU A 1 209 ? -10.461 2.443 -1.876 1 86.31 209 LEU A CA 1
ATOM 1592 C C . LEU A 1 209 ? -8.938 2.457 -1.826 1 86.31 209 LEU A C 1
ATOM 1594 O O . LEU A 1 209 ? -8.352 3.059 -0.925 1 86.31 209 LEU A O 1
ATOM 1598 N N . HIS A 1 210 ? -8.336 1.722 -2.75 1 81.94 210 HIS A N 1
ATOM 1599 C CA . HIS A 1 210 ? -6.883 1.67 -2.848 1 81.94 210 HIS A CA 1
ATOM 1600 C C . HIS A 1 210 ? -6.297 3.059 -3.082 1 81.94 210 HIS A C 1
ATOM 1602 O O . HIS A 1 210 ? -6.941 3.914 -3.695 1 81.94 210 HIS A O 1
ATOM 1608 N N . GLY A 1 211 ? -5.078 3.213 -2.672 1 86.81 211 GLY A N 1
ATOM 1609 C CA . GLY A 1 211 ? -4.395 4.488 -2.82 1 86.81 211 GLY A CA 1
ATOM 1610 C C . GLY A 1 211 ? -4.352 4.98 -4.254 1 86.81 211 GLY A C 1
ATOM 1611 O O . GLY A 1 211 ? -4.414 6.184 -4.504 1 86.81 211 GLY A O 1
ATOM 1612 N N . ALA A 1 212 ? -4.301 4.117 -5.215 1 80.5 212 ALA A N 1
ATOM 1613 C CA . ALA A 1 212 ? -4.258 4.477 -6.633 1 80.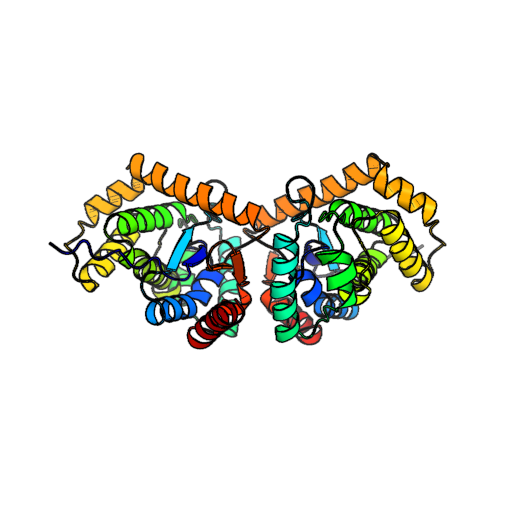5 212 ALA A CA 1
ATOM 1614 C C . ALA A 1 212 ? -5.445 5.359 -7.012 1 80.5 212 ALA A C 1
ATOM 1616 O O . ALA A 1 212 ? -5.324 6.234 -7.871 1 80.5 212 ALA A O 1
ATOM 1617 N N . SER A 1 213 ? -6.562 5.203 -6.324 1 83.75 213 SER A N 1
ATOM 1618 C CA . SER A 1 213 ? -7.777 5.965 -6.602 1 83.75 213 SER A CA 1
ATOM 1619 C C . SER A 1 213 ? -7.656 7.398 -6.102 1 83.75 213 SER A C 1
ATOM 1621 O O . SER A 1 213 ? -8.469 8.258 -6.457 1 83.75 213 SER A O 1
ATOM 1623 N N . LEU A 1 214 ? -6.691 7.664 -5.312 1 92 214 LEU A N 1
ATOM 1624 C CA . LEU A 1 214 ? -6.559 8.969 -4.68 1 92 214 LEU A CA 1
ATOM 1625 C C . LEU A 1 214 ? -5.57 9.844 -5.445 1 92 214 LEU A C 1
ATOM 1627 O O . LEU A 1 214 ? -5.5 11.055 -5.215 1 92 214 LEU A O 1
ATOM 1631 N N . TYR A 1 215 ? -4.891 9.281 -6.398 1 90.12 215 TYR A N 1
ATOM 1632 C CA . TYR A 1 215 ? -3.812 9.992 -7.066 1 90.12 215 TYR A CA 1
ATOM 1633 C C . TYR A 1 215 ? -4.348 10.836 -8.219 1 90.12 215 TYR A C 1
ATOM 1635 O O . TYR A 1 215 ? -3.631 11.672 -8.773 1 90.12 215 TYR A O 1
ATOM 1643 N N . GLY A 1 216 ? -5.641 10.633 -8.523 1 88.5 216 GLY A N 1
ATOM 1644 C CA . GLY A 1 216 ? -6.262 11.406 -9.586 1 88.5 216 GLY A CA 1
ATOM 1645 C C . GLY A 1 216 ? -6.773 12.75 -9.125 1 88.5 216 GLY A C 1
ATOM 1646 O O . GLY A 1 216 ? -7.359 13.5 -9.906 1 88.5 216 GLY A O 1
ATOM 1647 N N . GLY A 1 217 ? -6.656 13.039 -7.902 1 92.94 217 GLY A N 1
ATOM 1648 C CA . GLY A 1 217 ? -7.023 14.344 -7.391 1 92.94 217 GLY A CA 1
ATOM 1649 C C . GLY A 1 217 ? -8.445 14.406 -6.859 1 92.94 217 GLY A C 1
ATOM 1650 O O . GLY A 1 217 ? -9.047 13.367 -6.574 1 92.94 217 GLY A O 1
ATOM 1651 N N . ALA A 1 218 ? -8.883 15.656 -6.664 1 96.19 218 ALA A N 1
ATOM 1652 C CA . ALA A 1 218 ? -10.133 15.93 -5.969 1 96.19 218 ALA A CA 1
ATOM 1653 C C . ALA A 1 218 ? -11.32 15.312 -6.703 1 96.19 218 ALA A C 1
ATOM 1655 O O . ALA A 1 218 ? -12.086 14.539 -6.121 1 96.19 218 ALA A O 1
ATOM 1656 N N . HIS A 1 219 ? -11.445 15.586 -7.949 1 94.56 219 HIS A N 1
ATOM 1657 C CA . HIS A 1 219 ? -12.609 15.148 -8.711 1 94.56 219 HIS A CA 1
ATOM 1658 C C . HIS A 1 219 ? -12.688 13.633 -8.789 1 94.56 219 HIS A C 1
ATOM 1660 O O . HIS A 1 219 ? -13.75 13.039 -8.586 1 94.56 219 HIS A O 1
ATOM 1666 N N . ALA A 1 220 ? -11.555 13.031 -9.031 1 91.44 220 ALA A N 1
ATOM 1667 C CA . ALA A 1 220 ? -11.508 11.578 -9.148 1 91.44 220 ALA A CA 1
ATOM 1668 C C . ALA A 1 220 ? -11.859 10.914 -7.82 1 91.44 220 ALA A C 1
ATOM 1670 O O . ALA A 1 220 ? -12.586 9.914 -7.789 1 91.44 220 ALA A O 1
ATOM 1671 N N . ALA A 1 221 ? -11.359 11.438 -6.758 1 94.94 221 ALA A N 1
ATOM 1672 C CA . ALA A 1 221 ? -11.602 10.867 -5.438 1 94.94 221 ALA A CA 1
ATOM 1673 C C . ALA A 1 221 ? -13.078 10.992 -5.059 1 94.94 221 ALA A C 1
ATOM 1675 O O . ALA A 1 221 ? -13.68 10.031 -4.562 1 94.94 221 ALA A O 1
ATOM 1676 N N . VAL A 1 222 ? -13.617 12.148 -5.312 1 95.94 222 VAL A N 1
ATOM 1677 C CA . VAL A 1 222 ? -15.023 12.375 -4.996 1 95.94 222 VAL A CA 1
ATOM 1678 C C . VAL A 1 222 ? -15.898 11.43 -5.828 1 95.94 222 VAL A C 1
ATOM 1680 O O . VAL A 1 222 ? -16.812 10.805 -5.305 1 95.94 222 VAL A O 1
ATOM 1683 N N . ALA A 1 223 ? -15.562 11.305 -7.098 1 92.12 223 ALA A N 1
ATOM 1684 C CA . ALA A 1 223 ? -16.312 10.414 -7.977 1 92.12 223 ALA A CA 1
ATOM 1685 C C . ALA A 1 223 ? -16.234 8.969 -7.484 1 92.12 223 ALA A C 1
ATOM 1687 O O . ALA A 1 223 ? -17.234 8.242 -7.52 1 92.12 223 ALA A O 1
ATOM 1688 N N . ALA A 1 224 ? -15.094 8.594 -7.078 1 89.31 224 ALA A N 1
ATOM 1689 C CA . ALA A 1 224 ? -14.906 7.23 -6.59 1 89.31 224 ALA A CA 1
ATOM 1690 C C . ALA A 1 224 ? -15.766 6.965 -5.359 1 89.31 224 ALA A C 1
ATOM 1692 O O . ALA A 1 224 ? -16.406 5.914 -5.25 1 89.31 224 ALA A O 1
ATOM 1693 N N . VAL A 1 225 ? -15.773 7.887 -4.414 1 93.25 225 VAL A N 1
ATOM 1694 C CA . VAL A 1 225 ? -16.562 7.746 -3.195 1 93.25 225 VAL A CA 1
ATOM 1695 C C . VAL A 1 225 ? -18.047 7.738 -3.545 1 93.25 225 VAL A C 1
ATOM 1697 O O . VAL A 1 225 ? -18.812 6.922 -3.023 1 93.25 225 VAL A O 1
ATOM 1700 N N . GLU A 1 226 ? -18.438 8.609 -4.43 1 91.94 226 GLU A N 1
ATOM 1701 C CA . GLU A 1 226 ? -19.844 8.688 -4.82 1 91.94 226 GLU A CA 1
ATOM 1702 C C . GLU A 1 226 ? -20.297 7.402 -5.5 1 91.94 226 GLU A C 1
ATOM 1704 O O . GLU A 1 226 ? -21.453 6.988 -5.336 1 91.94 226 GLU A O 1
ATOM 1709 N N . ARG A 1 227 ? -19.453 6.809 -6.273 1 85.62 227 ARG A N 1
ATOM 1710 C CA . ARG A 1 227 ? -19.781 5.531 -6.891 1 85.62 227 ARG A CA 1
ATOM 1711 C C . ARG A 1 227 ? -20.078 4.473 -5.836 1 85.62 227 ARG A C 1
ATOM 1713 O O . ARG A 1 227 ? -21.016 3.68 -5.988 1 85.62 227 ARG A O 1
ATOM 1720 N N . VAL A 1 228 ? -19.328 4.496 -4.766 1 84.56 228 VAL A N 1
ATOM 1721 C CA . VAL A 1 228 ? -19.547 3.559 -3.666 1 84.56 228 VAL A CA 1
ATOM 1722 C C . VAL A 1 228 ? -20.891 3.84 -2.996 1 84.56 228 VAL A C 1
ATOM 1724 O O . VAL A 1 228 ? -21.641 2.914 -2.678 1 84.56 228 VAL A O 1
ATOM 1727 N N . LEU A 1 229 ? -21.219 5.086 -2.832 1 87.31 229 LEU A N 1
ATOM 1728 C CA . LEU A 1 229 ? -22.422 5.492 -2.123 1 87.31 229 LEU A CA 1
ATOM 1729 C C . LEU A 1 229 ? -23.672 5.168 -2.941 1 87.31 229 LEU A C 1
ATOM 1731 O O . LEU A 1 229 ? -24.734 4.926 -2.379 1 87.31 229 LEU A O 1
ATOM 1735 N N . GLN A 1 230 ? -23.516 5.188 -4.215 1 83.31 230 GLN A N 1
ATOM 1736 C CA . GLN A 1 230 ? -24.641 4.887 -5.09 1 83.31 230 GLN A CA 1
ATOM 1737 C C . GLN A 1 230 ? -24.875 3.383 -5.18 1 83.31 230 GLN A C 1
ATOM 1739 O O . GLN A 1 230 ? -26 2.941 -5.414 1 83.31 230 GLN A O 1
ATOM 1744 N N . GLU A 1 231 ? -23.875 2.645 -5.223 1 69.19 231 GLU A N 1
ATOM 1745 C CA . GLU A 1 231 ? -23.969 1.192 -5.324 1 69.19 231 GLU A CA 1
ATOM 1746 C C . GLU A 1 231 ? -24.531 0.589 -4.035 1 69.19 231 GLU A C 1
ATOM 1748 O O . GLU A 1 231 ? -24.984 -0.554 -4.023 1 69.19 231 GLU A O 1
ATOM 1753 N N . ASP A 1 232 ? -24.438 1.229 -2.932 1 63.75 232 ASP A N 1
ATOM 1754 C CA . ASP A 1 232 ? -25.031 0.729 -1.696 1 63.75 232 ASP A CA 1
ATOM 1755 C C . ASP A 1 232 ? -26.516 1.05 -1.635 1 63.75 232 ASP A C 1
ATOM 1757 O O . ASP A 1 232 ? -26.938 2.131 -2.049 1 63.75 232 ASP A O 1
ATOM 1761 N N . MET B 1 1 ? 37.062 -27.047 -18.984 1 27.72 1 MET B N 1
ATOM 1762 C CA . MET B 1 1 ? 35.625 -26.828 -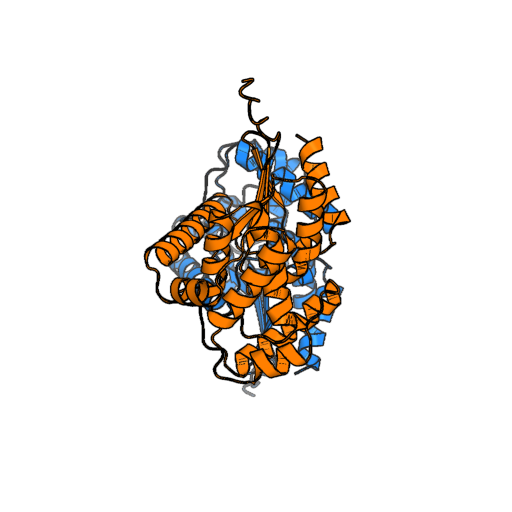18.844 1 27.72 1 MET B CA 1
ATOM 1763 C C . MET B 1 1 ? 35.344 -25.438 -18.281 1 27.72 1 MET B C 1
ATOM 1765 O O . MET B 1 1 ? 35.844 -25.078 -17.219 1 27.72 1 MET B O 1
ATOM 1769 N N . SER B 1 2 ? 35.25 -24.375 -19.078 1 31.61 2 SER B N 1
ATOM 1770 C CA . SER B 1 2 ? 35.312 -22.922 -18.859 1 31.61 2 SER B CA 1
ATOM 1771 C C . SER B 1 2 ? 34.219 -22.484 -17.891 1 31.61 2 SER B C 1
ATOM 1773 O O . SER B 1 2 ? 33.062 -22.828 -18.047 1 31.61 2 SER B O 1
ATOM 1775 N N . GLU B 1 3 ? 34.344 -22.469 -16.547 1 27.92 3 GLU B N 1
ATOM 1776 C CA . GLU B 1 3 ? 33.562 -21.953 -15.422 1 27.92 3 GLU B CA 1
ATOM 1777 C C . GLU B 1 3 ? 32.906 -20.625 -15.758 1 27.92 3 GLU B C 1
ATOM 1779 O O . GLU B 1 3 ? 33.594 -19.594 -15.867 1 27.92 3 GLU B O 1
ATOM 1784 N N . ARG B 1 4 ? 32.188 -20.484 -16.828 1 31.34 4 ARG B N 1
ATOM 1785 C CA . ARG B 1 4 ? 31.438 -19.281 -17.203 1 31.34 4 ARG B CA 1
ATOM 1786 C C . ARG B 1 4 ? 30.984 -18.516 -15.969 1 31.34 4 ARG B C 1
ATOM 1788 O O . ARG B 1 4 ? 30.312 -19.078 -15.086 1 31.34 4 ARG B O 1
ATOM 1795 N N . MET B 1 5 ? 31.766 -17.609 -15.375 1 35.78 5 MET B N 1
ATOM 1796 C CA . MET B 1 5 ? 31.469 -16.609 -14.336 1 35.78 5 MET B CA 1
ATOM 1797 C C . MET B 1 5 ? 30.016 -16.203 -14.375 1 35.78 5 MET B C 1
ATOM 1799 O O . MET B 1 5 ? 29.531 -15.656 -15.375 1 35.78 5 MET B O 1
ATOM 1803 N N . THR B 1 6 ? 29.016 -16.906 -14.008 1 41.78 6 THR B N 1
ATOM 1804 C CA . THR B 1 6 ? 27.609 -16.531 -14 1 41.78 6 THR B CA 1
ATOM 1805 C C . THR B 1 6 ? 27.469 -15.008 -13.953 1 41.78 6 THR B C 1
ATOM 1807 O O . THR B 1 6 ? 27.953 -14.367 -13.023 1 41.78 6 THR B O 1
ATOM 1810 N N . ALA B 1 7 ? 27.641 -14.227 -14.922 1 43.03 7 ALA B N 1
ATOM 1811 C CA . ALA B 1 7 ? 27.641 -12.789 -15.148 1 43.03 7 ALA B CA 1
ATOM 1812 C C . ALA B 1 7 ? 26.703 -12.078 -14.18 1 43.03 7 ALA B C 1
ATOM 1814 O O . ALA B 1 7 ? 25.531 -12.438 -14.07 1 43.03 7 ALA B O 1
ATOM 1815 N N . MET B 1 8 ? 27 -11.633 -12.883 1 52.81 8 MET B N 1
ATOM 1816 C CA . MET B 1 8 ? 26.281 -10.859 -11.875 1 52.81 8 MET B CA 1
ATOM 1817 C C . MET B 1 8 ? 25.344 -9.844 -12.531 1 52.81 8 MET B C 1
ATOM 1819 O O . MET B 1 8 ? 25.781 -9.055 -13.367 1 52.81 8 MET B O 1
ATOM 1823 N N . ASN B 1 9 ? 24.109 -10.219 -12.789 1 64.31 9 ASN B N 1
ATOM 1824 C CA . ASN B 1 9 ? 23.172 -9.258 -13.383 1 64.31 9 ASN B CA 1
ATOM 1825 C C . ASN B 1 9 ? 23.375 -7.863 -12.797 1 64.31 9 ASN B C 1
ATOM 1827 O O . ASN B 1 9 ? 23.625 -7.715 -11.602 1 64.31 9 ASN B O 1
ATOM 1831 N N . PRO B 1 10 ? 23.562 -6.91 -13.719 1 81.25 10 PRO B N 1
ATOM 1832 C CA . PRO B 1 10 ? 23.812 -5.523 -13.32 1 81.25 10 PRO B CA 1
ATOM 1833 C C . PRO B 1 10 ? 22.75 -4.984 -12.367 1 81.25 10 PRO B C 1
ATOM 1835 O O . PRO B 1 10 ? 22.984 -4.016 -11.648 1 81.25 10 PRO B O 1
ATOM 1838 N N . PHE B 1 11 ? 21.547 -5.68 -12.242 1 93.06 11 PHE B N 1
ATOM 1839 C CA . PHE B 1 11 ? 20.5 -5.238 -11.336 1 93.06 11 PHE B CA 1
ATOM 1840 C C . PHE B 1 11 ? 19.547 -6.387 -11 1 93.06 11 PHE B C 1
ATOM 1842 O O . PHE B 1 11 ? 19.625 -7.453 -11.617 1 93.06 11 PHE B O 1
ATOM 1849 N N . ARG B 1 12 ? 18.875 -6.285 -9.914 1 96.19 12 ARG B N 1
ATOM 1850 C CA . ARG B 1 12 ? 17.891 -7.262 -9.461 1 96.19 12 ARG B CA 1
ATOM 1851 C C . ARG B 1 12 ? 16.516 -6.613 -9.289 1 96.19 12 ARG B C 1
ATOM 1853 O O . ARG B 1 12 ? 16.422 -5.438 -8.938 1 96.19 12 ARG B O 1
ATOM 1860 N N . LEU B 1 13 ? 15.484 -7.395 -9.539 1 96.94 13 LEU B N 1
ATOM 1861 C CA . LEU B 1 13 ? 14.102 -7 -9.312 1 96.94 13 LEU B CA 1
ATOM 1862 C C . LEU B 1 13 ? 13.453 -7.883 -8.258 1 96.94 13 LEU B C 1
ATOM 1864 O O . LEU B 1 13 ? 13.422 -9.109 -8.398 1 96.94 13 LEU B O 1
ATOM 1868 N N . GLN B 1 14 ? 13.039 -7.297 -7.168 1 97.19 14 GLN B N 1
ATOM 1869 C CA . GLN B 1 14 ? 12.289 -8.023 -6.145 1 97.19 14 GLN B CA 1
ATOM 1870 C C . GLN B 1 14 ? 10.844 -7.539 -6.082 1 97.19 14 GLN B C 1
ATOM 1872 O O . GLN B 1 14 ? 10.586 -6.359 -5.844 1 97.19 14 GLN B O 1
ATOM 1877 N N . TYR B 1 15 ? 9.953 -8.43 -6.348 1 97.69 15 TYR B N 1
ATOM 1878 C CA . TYR B 1 15 ? 8.523 -8.117 -6.406 1 97.69 15 TYR B CA 1
ATOM 1879 C C . TYR B 1 15 ? 7.816 -8.57 -5.133 1 97.69 15 TYR B C 1
ATOM 1881 O O . TYR B 1 15 ? 7.688 -9.773 -4.879 1 97.69 15 TYR B O 1
ATOM 1889 N N . PHE B 1 16 ? 7.363 -7.617 -4.316 1 96.25 16 PHE B N 1
ATOM 1890 C CA . PHE B 1 16 ? 6.629 -7.902 -3.092 1 96.25 16 PHE B CA 1
ATOM 1891 C C . PHE B 1 16 ? 5.145 -8.109 -3.385 1 96.25 16 PHE B C 1
ATOM 1893 O O . PHE B 1 16 ? 4.504 -7.262 -4.008 1 96.25 16 PHE B O 1
ATOM 1900 N N . PHE B 1 17 ? 4.594 -9.258 -2.889 1 96.38 17 PHE B N 1
ATOM 1901 C CA . PHE B 1 17 ? 3.232 -9.586 -3.293 1 96.38 17 PHE B CA 1
ATOM 1902 C C . PHE B 1 17 ? 2.586 -10.539 -2.295 1 96.38 17 PHE B C 1
ATOM 1904 O O . PHE B 1 17 ? 3.234 -10.984 -1.348 1 96.38 17 PHE B O 1
ATOM 1911 N N . ASP B 1 18 ? 1.338 -10.766 -2.422 1 96.44 18 ASP B N 1
ATOM 1912 C CA . ASP B 1 18 ? 0.571 -11.898 -1.916 1 96.44 18 ASP B CA 1
ATOM 1913 C C . ASP B 1 18 ? -0.271 -12.531 -3.021 1 96.44 18 ASP B C 1
ATOM 1915 O O . ASP B 1 18 ? -0.879 -11.82 -3.828 1 96.44 18 ASP B O 1
ATOM 1919 N N . PRO B 1 19 ? -0.316 -13.812 -3.039 1 97.44 19 PRO B N 1
ATOM 1920 C CA . PRO B 1 19 ? -1.007 -14.477 -4.145 1 97.44 19 PRO B CA 1
ATOM 1921 C C . PRO B 1 19 ? -2.502 -14.172 -4.18 1 97.44 19 PRO B C 1
ATOM 1923 O O . PRO B 1 19 ? -3.148 -14.352 -5.215 1 97.44 19 PRO B O 1
ATOM 1926 N N . LEU B 1 20 ? -3.102 -13.703 -3.09 1 94.94 20 LEU B N 1
ATOM 1927 C CA . LEU B 1 20 ? -4.539 -13.469 -3.033 1 94.94 20 LEU B CA 1
ATOM 1928 C C . LEU B 1 20 ? -4.855 -11.984 -3.17 1 94.94 20 LEU B C 1
ATOM 1930 O O . LEU B 1 20 ? -6.02 -11.578 -3.074 1 94.94 20 LEU B O 1
ATOM 1934 N N . CYS B 1 21 ? -3.869 -11.188 -3.352 1 93.12 21 CYS B N 1
ATOM 1935 C CA . CYS B 1 21 ? -4.051 -9.75 -3.471 1 93.12 21 CYS B CA 1
ATOM 1936 C C . CYS B 1 21 ? -4.516 -9.367 -4.875 1 93.12 21 CYS B C 1
ATOM 1938 O O . CYS B 1 21 ? -3.768 -9.531 -5.84 1 93.12 21 CYS B O 1
ATOM 1940 N N . GLY B 1 22 ? -5.664 -8.805 -5 1 92.94 22 GLY B N 1
ATOM 1941 C CA . GLY B 1 22 ? -6.215 -8.422 -6.293 1 92.94 22 GLY B CA 1
ATOM 1942 C C . GLY B 1 22 ? -5.344 -7.43 -7.039 1 92.94 22 GLY B C 1
ATOM 1943 O O . GLY B 1 22 ? -5.223 -7.5 -8.266 1 92.94 22 GLY B O 1
ATOM 1944 N N . TRP B 1 23 ? -4.738 -6.547 -6.324 1 90.44 23 TRP B N 1
ATOM 1945 C CA . TRP B 1 23 ? -3.871 -5.559 -6.953 1 90.44 23 TRP B CA 1
ATOM 1946 C C . TRP B 1 23 ? -2.566 -6.195 -7.418 1 90.44 23 TRP B C 1
ATOM 1948 O O . TRP B 1 23 ? -1.926 -5.703 -8.352 1 90.44 23 TRP B O 1
ATOM 1958 N N . CYS B 1 24 ? -2.189 -7.215 -6.727 1 95.31 24 CYS B N 1
ATOM 1959 C CA . CYS B 1 24 ? -1.05 -7.984 -7.215 1 95.31 24 CYS B CA 1
ATOM 1960 C C . CYS B 1 24 ? -1.401 -8.727 -8.5 1 95.31 24 CYS B C 1
ATOM 1962 O O . CYS B 1 24 ? -0.577 -8.828 -9.406 1 95.31 24 CYS B O 1
ATOM 1964 N N . TYR B 1 25 ? -2.641 -9.219 -8.617 1 97.1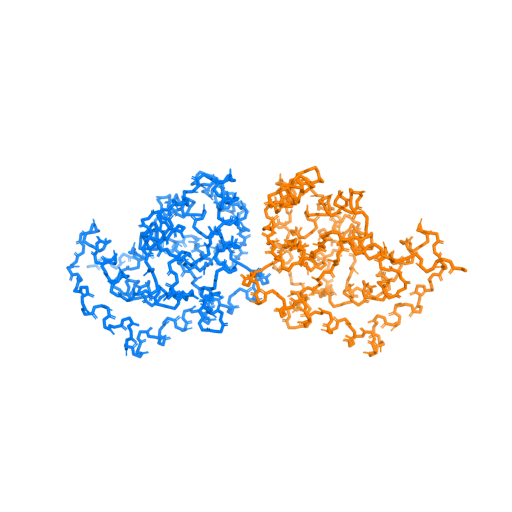2 25 TYR B N 1
ATOM 1965 C CA . TYR B 1 25 ? -3.123 -9.797 -9.867 1 97.12 25 TYR B CA 1
ATOM 1966 C C . TYR B 1 25 ? -3.156 -8.75 -10.977 1 97.12 25 TYR B C 1
ATOM 1968 O O . TYR B 1 25 ? -2.775 -9.031 -12.109 1 97.12 25 TYR B O 1
ATOM 1976 N N . ALA B 1 26 ? -3.541 -7.547 -10.625 1 94.88 26 ALA B N 1
ATOM 1977 C CA . ALA B 1 26 ? -3.564 -6.445 -11.578 1 94.88 26 ALA B CA 1
ATOM 1978 C C . ALA B 1 26 ? -2.178 -6.199 -12.172 1 94.88 26 ALA B C 1
ATOM 1980 O O . ALA B 1 26 ? -2.053 -5.668 -13.273 1 94.88 26 ALA B O 1
ATOM 1981 N N . SER B 1 27 ? -1.161 -6.613 -11.477 1 96.25 27 SER B N 1
ATOM 1982 C CA . SER B 1 27 ? 0.219 -6.34 -11.867 1 96.25 27 SER B CA 1
ATOM 1983 C C . SER B 1 27 ? 0.789 -7.469 -12.711 1 96.25 27 SER B C 1
ATOM 1985 O O . SER B 1 27 ? 1.938 -7.402 -13.156 1 96.25 27 SER B O 1
ATOM 1987 N N . ALA B 1 28 ? 0.021 -8.539 -12.969 1 97.75 28 ALA B N 1
ATOM 1988 C CA . ALA B 1 28 ? 0.521 -9.727 -13.648 1 97.75 28 ALA B CA 1
ATOM 1989 C C . ALA B 1 28 ? 1.102 -9.383 -15.016 1 97.75 28 ALA B C 1
ATOM 1991 O O . ALA B 1 28 ? 2.195 -9.828 -15.367 1 97.75 28 ALA B O 1
ATOM 1992 N N . PRO B 1 29 ? 0.469 -8.492 -15.844 1 97.62 29 PRO B N 1
ATOM 1993 C CA . PRO B 1 29 ? 1.072 -8.141 -17.141 1 97.62 29 PRO B CA 1
ATOM 1994 C C . PRO B 1 29 ? 2.42 -7.438 -16.984 1 97.62 29 PRO B C 1
ATOM 1996 O O . PRO B 1 29 ? 3.328 -7.652 -17.781 1 97.62 29 PRO B O 1
ATOM 1999 N N . ALA B 1 30 ? 2.51 -6.586 -16 1 97.38 30 ALA B N 1
ATOM 2000 C CA . ALA B 1 30 ? 3.775 -5.914 -15.719 1 97.38 30 ALA B CA 1
ATOM 2001 C C . ALA B 1 30 ? 4.879 -6.922 -15.422 1 97.38 30 ALA B C 1
ATOM 2003 O O . ALA B 1 30 ? 5.984 -6.816 -15.961 1 97.38 30 ALA B O 1
ATOM 2004 N N . LEU B 1 31 ? 4.57 -7.945 -14.578 1 98.06 31 LEU B N 1
ATOM 2005 C CA . LEU B 1 31 ? 5.551 -8.961 -14.219 1 98.06 31 LEU B CA 1
ATOM 2006 C C . LEU B 1 31 ? 5.977 -9.766 -15.445 1 98.06 31 LEU B C 1
ATOM 2008 O O . LEU B 1 31 ? 7.16 -10.062 -15.617 1 98.06 31 LEU B O 1
ATOM 2012 N N . ALA B 1 32 ? 5.008 -10.133 -16.234 1 97.88 32 ALA B N 1
ATOM 2013 C CA . ALA B 1 32 ? 5.312 -10.883 -17.453 1 97.88 32 ALA B CA 1
ATOM 2014 C C . ALA B 1 32 ? 6.234 -10.078 -18.375 1 97.88 32 ALA B C 1
ATOM 2016 O O . ALA B 1 32 ? 7.191 -10.625 -18.922 1 97.88 32 ALA B O 1
ATOM 2017 N N . GLY B 1 33 ? 5.938 -8.797 -18.516 1 97.94 33 GLY B N 1
ATOM 2018 C CA . GLY B 1 33 ? 6.773 -7.922 -19.328 1 97.94 33 GLY B CA 1
ATOM 2019 C C . GLY B 1 33 ? 8.188 -7.789 -18.797 1 97.94 33 GLY B C 1
ATOM 2020 O O . GLY B 1 33 ? 9.148 -7.855 -19.562 1 97.94 33 GLY B O 1
ATOM 2021 N N . LEU B 1 34 ? 8.305 -7.602 -17.5 1 97.69 34 LEU B N 1
ATOM 2022 C CA . LEU B 1 34 ? 9.609 -7.465 -16.875 1 97.69 34 LEU B CA 1
ATOM 2023 C C . LEU B 1 34 ? 10.43 -8.742 -17.031 1 97.69 34 LEU B C 1
ATOM 2025 O O . LEU B 1 34 ? 11.625 -8.688 -17.328 1 97.69 34 LEU B O 1
ATOM 2029 N N . ASP B 1 35 ? 9.75 -9.852 -16.844 1 97.06 35 ASP B N 1
ATOM 2030 C CA . ASP B 1 35 ? 10.406 -11.141 -16.969 1 97.06 35 ASP B CA 1
ATOM 2031 C C . ASP B 1 35 ? 10.883 -11.375 -18.406 1 97.06 35 ASP B C 1
ATOM 2033 O O . ASP B 1 35 ? 11.969 -11.914 -18.625 1 97.06 35 ASP B O 1
ATOM 2037 N N . ALA B 1 36 ? 10.125 -10.984 -19.391 1 96.56 36 ALA B N 1
ATOM 2038 C CA . ALA B 1 36 ? 10.484 -11.141 -20.812 1 96.56 36 ALA B CA 1
ATOM 2039 C C . ALA B 1 36 ? 11.641 -10.211 -21.188 1 96.56 36 ALA B C 1
ATOM 2041 O O . ALA B 1 36 ? 12.562 -10.617 -21.891 1 96.56 36 ALA B O 1
ATOM 2042 N N . ALA B 1 37 ? 11.602 -9.031 -20.703 1 96.69 37 ALA B N 1
ATOM 2043 C CA . ALA B 1 37 ? 12.602 -8.023 -21.047 1 96.69 37 ALA B CA 1
ATOM 2044 C C . ALA B 1 37 ? 13.93 -8.305 -20.344 1 96.69 37 ALA B C 1
ATOM 2046 O O . ALA B 1 37 ? 15 -8.008 -20.875 1 96.69 37 ALA B O 1
ATOM 2047 N N . HIS B 1 38 ? 13.844 -8.82 -19.109 1 95.19 38 HIS B N 1
ATOM 2048 C CA . HIS B 1 38 ? 15.023 -9.07 -18.281 1 95.19 38 HIS B CA 1
ATOM 2049 C C . HIS B 1 38 ? 14.953 -10.453 -17.641 1 95.19 38 HIS B C 1
ATOM 2051 O O . HIS B 1 38 ? 14.797 -10.555 -16.422 1 95.19 38 HIS B O 1
ATOM 2057 N N . PRO B 1 39 ? 15.266 -11.43 -18.422 1 93.69 39 PRO B N 1
ATOM 2058 C CA . PRO B 1 39 ? 15.141 -12.789 -17.891 1 93.69 39 PRO B CA 1
ATOM 2059 C C . PRO B 1 39 ? 16.109 -13.078 -16.766 1 93.69 39 PRO B C 1
ATOM 2061 O O . PRO B 1 39 ? 17.281 -12.656 -16.812 1 93.69 39 PRO B O 1
ATOM 2064 N N . GLY B 1 40 ? 15.586 -13.609 -15.672 1 92.94 40 GLY B N 1
ATOM 2065 C CA . GLY B 1 40 ? 16.453 -14.148 -14.633 1 92.94 40 GLY B CA 1
ATOM 2066 C C . GLY B 1 40 ? 16.688 -13.172 -13.5 1 92.94 40 GLY B C 1
ATOM 2067 O O . GLY B 1 40 ? 17.328 -13.508 -12.508 1 92.94 40 GLY B O 1
ATOM 2068 N N . VAL B 1 41 ? 16.109 -11.977 -13.578 1 95.31 41 VAL B N 1
ATOM 2069 C CA . VAL B 1 41 ? 16.469 -11 -12.562 1 95.31 41 VAL B CA 1
ATOM 2070 C C . VAL B 1 41 ? 15.273 -10.758 -11.633 1 95.31 41 VAL B C 1
ATOM 2072 O O . VAL B 1 41 ? 15.406 -10.117 -10.594 1 95.31 41 VAL B O 1
ATOM 2075 N N . LEU B 1 42 ? 14.125 -11.281 -11.977 1 97.12 42 LEU B N 1
ATOM 2076 C CA . LEU B 1 42 ? 12.914 -11.07 -11.188 1 97.12 42 LEU B CA 1
ATOM 2077 C C . LEU B 1 42 ? 12.805 -12.117 -10.078 1 97.12 42 LEU B C 1
ATOM 2079 O O . LEU B 1 42 ? 12.797 -13.32 -10.344 1 97.12 42 LEU B O 1
ATOM 2083 N N . GLU B 1 43 ? 12.812 -11.664 -8.859 1 97.62 43 GLU B N 1
ATOM 2084 C CA . GLU B 1 43 ? 12.609 -12.492 -7.68 1 97.62 43 GLU B CA 1
ATOM 2085 C C . GLU B 1 43 ? 11.266 -12.203 -7.027 1 97.62 43 GLU B C 1
ATOM 2087 O O . GLU B 1 43 ? 10.93 -11.039 -6.77 1 97.62 43 GLU B O 1
ATOM 2092 N N . LEU B 1 44 ? 10.492 -13.242 -6.77 1 98.5 44 LEU B N 1
ATOM 2093 C CA . LEU B 1 44 ? 9.211 -13.094 -6.094 1 98.5 44 LEU B CA 1
ATOM 2094 C C . LEU B 1 44 ? 9.391 -13.102 -4.578 1 98.5 44 LEU B C 1
ATOM 2096 O O . LEU B 1 44 ? 10.07 -13.977 -4.035 1 98.5 44 LEU B O 1
ATOM 2100 N N . MET B 1 45 ? 8.859 -12.094 -3.918 1 97.88 45 MET B N 1
ATOM 2101 C CA . MET B 1 45 ? 8.961 -11.891 -2.477 1 97.88 45 MET B CA 1
ATOM 2102 C C . MET B 1 45 ? 7.586 -11.969 -1.818 1 97.88 45 MET B C 1
ATOM 2104 O O . MET B 1 45 ? 6.898 -10.953 -1.691 1 97.88 45 MET B O 1
ATOM 2108 N N . PRO B 1 46 ? 7.16 -13.195 -1.379 1 98 46 PRO B N 1
ATOM 2109 C CA . PRO B 1 46 ? 5.84 -13.297 -0.759 1 98 46 PRO B CA 1
ATOM 2110 C C . PRO B 1 46 ? 5.777 -12.633 0.614 1 98 46 PRO B C 1
ATOM 2112 O O . PRO B 1 46 ? 6.594 -12.938 1.488 1 98 46 PRO B O 1
ATOM 2115 N N . SER B 1 47 ? 4.766 -11.82 0.827 1 94.56 47 SER B N 1
ATOM 2116 C CA . SER B 1 47 ? 4.668 -11.039 2.053 1 94.56 47 SER B CA 1
ATOM 2117 C C . SER B 1 47 ? 3.891 -11.789 3.129 1 94.56 47 SER B C 1
ATOM 2119 O O . SER B 1 47 ? 3.994 -11.469 4.316 1 94.56 47 SER B O 1
ATOM 2121 N N . GLY B 1 48 ? 3.033 -12.695 2.668 1 94.62 48 GLY B N 1
ATOM 2122 C CA . GLY B 1 48 ? 2.166 -13.383 3.611 1 94.62 48 GLY B CA 1
ATOM 2123 C C . GLY B 1 48 ? 1.048 -12.508 4.141 1 94.62 48 GLY B C 1
ATOM 2124 O O . GLY B 1 48 ? 0.55 -12.727 5.246 1 94.62 48 GLY B O 1
ATOM 2125 N N . LEU B 1 49 ? 0.592 -11.578 3.41 1 90.25 49 LEU B N 1
ATOM 2126 C CA . LEU B 1 49 ? -0.444 -10.641 3.836 1 90.25 49 LEU B CA 1
ATOM 2127 C C . LEU B 1 49 ? -1.696 -11.391 4.285 1 90.25 49 LEU B C 1
ATOM 2129 O O . LEU B 1 49 ? -2.332 -11 5.27 1 90.25 49 LEU B O 1
ATOM 2133 N N . PHE B 1 50 ? -2.062 -12.406 3.57 1 92.5 50 PHE B N 1
ATOM 2134 C CA . PHE B 1 50 ? -3.285 -13.141 3.869 1 92.5 50 PHE B CA 1
ATOM 2135 C C . PHE B 1 50 ? -2.967 -14.562 4.309 1 92.5 50 PHE B C 1
ATOM 2137 O O . PHE B 1 50 ? -3.729 -15.492 4.027 1 92.5 50 PHE B O 1
ATOM 2144 N N . ALA B 1 51 ? -1.831 -14.773 4.965 1 93.56 51 ALA B N 1
ATOM 2145 C CA . ALA B 1 51 ? -1.452 -16.062 5.523 1 93.56 51 ALA B CA 1
ATOM 2146 C C . ALA B 1 51 ? -1.368 -16 7.047 1 93.56 51 ALA B C 1
ATOM 2148 O O . ALA B 1 51 ? -1.236 -14.914 7.621 1 93.56 51 ALA B O 1
ATOM 2149 N N . GLY B 1 52 ? -1.493 -17.188 7.707 1 90.88 52 GLY B N 1
ATOM 2150 C CA . GLY B 1 52 ? -1.394 -17.219 9.156 1 90.88 52 GLY B CA 1
ATOM 2151 C C . GLY B 1 52 ? -2.4 -16.328 9.852 1 90.88 52 GLY B C 1
ATOM 2152 O O . GLY B 1 52 ? -3.605 -16.438 9.609 1 90.88 52 GLY B O 1
ATOM 2153 N N . GLU B 1 53 ? -1.916 -15.258 10.5 1 84.75 53 GLU B N 1
ATOM 2154 C CA . GLU B 1 53 ? -2.789 -14.336 11.227 1 84.75 53 GLU B CA 1
ATOM 2155 C C . GLU B 1 53 ? -3.592 -13.461 10.266 1 84.75 53 GLU B C 1
ATOM 2157 O O . GLU B 1 53 ? -4.609 -12.883 10.648 1 84.75 53 GLU B O 1
ATOM 2162 N N . GLY B 1 54 ? -3.117 -13.453 9.125 1 85.44 54 GLY B N 1
ATOM 2163 C CA . GLY B 1 54 ? -3.812 -12.648 8.125 1 85.44 54 GLY B CA 1
ATOM 2164 C C . GLY B 1 54 ? -4.895 -13.422 7.395 1 85.44 54 GLY B C 1
ATOM 2165 O O . GLY B 1 54 ? -5.715 -12.828 6.691 1 85.44 54 GLY B O 1
ATOM 2166 N N . ALA B 1 55 ? -4.871 -14.656 7.555 1 89.12 55 ALA B N 1
ATOM 2167 C CA . ALA B 1 55 ? -5.906 -15.484 6.938 1 89.12 55 ALA B CA 1
ATOM 2168 C C . ALA B 1 55 ? -7.254 -15.273 7.617 1 89.12 55 ALA B C 1
ATOM 2170 O O . ALA B 1 55 ? -7.316 -14.781 8.75 1 89.12 55 ALA B O 1
ATOM 2171 N N . ARG B 1 56 ? -8.336 -15.531 6.84 1 85.44 56 ARG B N 1
ATOM 2172 C CA . ARG B 1 56 ? -9.672 -15.391 7.406 1 85.44 56 ARG B CA 1
ATOM 2173 C C . ARG B 1 56 ? -10.672 -16.281 6.684 1 85.44 56 ARG B C 1
ATOM 2175 O O . ARG B 1 56 ? -10.383 -16.812 5.605 1 85.44 56 ARG B O 1
ATOM 2182 N N . GLU B 1 57 ? -11.734 -16.391 7.387 1 83.81 57 GLU B N 1
ATOM 2183 C CA . GLU B 1 57 ? -12.844 -17.062 6.711 1 83.81 57 GLU B CA 1
ATOM 2184 C C . GLU B 1 57 ? -13.508 -16.125 5.703 1 83.81 57 GLU B C 1
ATOM 2186 O O . GLU B 1 57 ? -13.672 -14.93 5.969 1 83.81 57 GLU B O 1
ATOM 2191 N N . LEU B 1 58 ? -13.805 -16.688 4.602 1 86.19 58 LEU B N 1
ATOM 2192 C CA . LEU B 1 58 ? -14.523 -15.914 3.6 1 86.19 58 LEU B CA 1
ATOM 2193 C C . LEU B 1 58 ? -16.016 -15.82 3.949 1 86.19 58 LEU B C 1
ATOM 2195 O O . LEU B 1 58 ? -16.781 -16.719 3.619 1 86.19 58 LEU B O 1
ATOM 2199 N N . THR B 1 59 ? -16.375 -14.82 4.676 1 83.25 59 THR B N 1
ATOM 2200 C CA . THR B 1 59 ? -17.781 -14.555 4.969 1 83.25 59 THR B CA 1
ATOM 2201 C C . THR B 1 59 ? -18.469 -13.891 3.777 1 83.25 59 THR B C 1
ATOM 2203 O O . THR B 1 59 ? -17.797 -13.398 2.867 1 83.25 59 THR B O 1
ATOM 2206 N N . SER B 1 60 ? -19.828 -13.945 3.799 1 82.06 60 SER B N 1
ATOM 2207 C CA . SER B 1 60 ? -20.594 -13.281 2.742 1 82.06 60 SER B CA 1
ATOM 2208 C C . SER B 1 60 ? -20.25 -11.797 2.668 1 82.06 60 SER B C 1
ATOM 2210 O O . SER B 1 60 ? -20.125 -11.242 1.577 1 82.06 60 SER B O 1
ATOM 2212 N N . GLU B 1 61 ? -20.078 -11.258 3.789 1 77.12 61 GLU B N 1
ATOM 2213 C CA . GLU B 1 61 ? -19.734 -9.836 3.854 1 77.12 61 GLU B CA 1
ATOM 2214 C C . GLU B 1 61 ? -18.375 -9.555 3.234 1 77.12 61 GLU B C 1
ATOM 2216 O O . GLU B 1 61 ? -18.219 -8.633 2.436 1 77.12 61 GLU B O 1
ATOM 2221 N N . TRP B 1 62 ? -17.422 -10.359 3.527 1 80.31 62 TRP B N 1
ATOM 2222 C CA . TRP B 1 62 ? -16.078 -10.18 2.98 1 80.31 62 TRP B CA 1
ATOM 2223 C C . TRP B 1 62 ? -16.062 -10.453 1.482 1 80.31 62 TRP B C 1
ATOM 2225 O O . TRP B 1 62 ? -15.359 -9.781 0.728 1 80.31 62 TRP B O 1
ATOM 2235 N N . GLY B 1 63 ? -16.828 -11.492 1.133 1 86.06 63 GLY B N 1
ATOM 2236 C CA . GLY B 1 63 ? -16.906 -11.805 -0.285 1 86.06 63 GLY B CA 1
ATOM 2237 C C . GLY B 1 63 ? -17.438 -10.656 -1.119 1 86.06 63 GLY B C 1
ATOM 2238 O O . GLY B 1 63 ? -16.922 -10.367 -2.195 1 86.06 63 GLY B O 1
ATOM 2239 N N . GLU B 1 64 ? -18.469 -10.07 -0.638 1 83.38 64 GLU B N 1
ATOM 2240 C CA . GLU B 1 64 ? -19.047 -8.938 -1.348 1 83.38 64 GLU B CA 1
ATOM 2241 C C . GLU B 1 64 ? -18.078 -7.758 -1.389 1 83.38 64 GLU B C 1
ATOM 2243 O O . GLU B 1 64 ? -17.984 -7.062 -2.402 1 83.38 64 GLU B O 1
ATOM 2248 N N . TYR B 1 65 ? -17.438 -7.605 -0.331 1 78.31 65 TYR B N 1
ATOM 2249 C CA . TYR B 1 65 ? -16.422 -6.562 -0.278 1 78.31 65 TYR B CA 1
ATOM 2250 C C . TYR B 1 65 ? -15.328 -6.816 -1.305 1 78.31 65 TYR B C 1
ATOM 2252 O O . TYR B 1 65 ? -14.977 -5.93 -2.084 1 78.31 65 TYR B O 1
ATOM 2260 N N . ALA B 1 66 ? -14.828 -7.977 -1.306 1 86.19 66 ALA B N 1
ATOM 2261 C CA . ALA B 1 66 ? -13.773 -8.367 -2.238 1 86.19 66 ALA B CA 1
ATOM 2262 C C . ALA B 1 66 ? -14.227 -8.203 -3.686 1 86.19 66 ALA B C 1
ATOM 2264 O O . ALA B 1 66 ? -13.477 -7.711 -4.527 1 86.19 66 ALA B O 1
ATOM 2265 N N . TRP B 1 67 ? -15.445 -8.531 -3.912 1 90.31 67 TRP B N 1
ATOM 2266 C CA . TRP B 1 67 ? -15.984 -8.445 -5.266 1 90.31 67 TRP B CA 1
ATOM 2267 C C . TRP B 1 67 ? -16.031 -6.992 -5.738 1 90.31 67 TRP B C 1
ATOM 2269 O O . TRP B 1 67 ? -15.625 -6.688 -6.863 1 90.31 67 TRP B O 1
ATOM 2279 N N . ARG B 1 68 ? -16.5 -6.109 -4.922 1 82.94 68 ARG B N 1
ATOM 2280 C CA . ARG B 1 68 ? -16.562 -4.699 -5.281 1 82.94 68 ARG B CA 1
ATOM 2281 C C . ARG B 1 68 ? -15.172 -4.141 -5.574 1 82.94 68 ARG B C 1
ATOM 2283 O O . ARG B 1 68 ? -14.992 -3.389 -6.535 1 82.94 68 ARG B O 1
ATOM 2290 N N . ASN B 1 69 ? -14.258 -4.457 -4.742 1 83.62 69 ASN B N 1
ATOM 2291 C CA . ASN B 1 69 ? -12.883 -4.055 -4.98 1 83.62 69 ASN B CA 1
ATOM 2292 C C . ASN B 1 69 ? -12.352 -4.621 -6.293 1 83.62 69 ASN B C 1
ATOM 2294 O O . ASN B 1 69 ? -11.727 -3.906 -7.078 1 83.62 69 ASN B O 1
ATOM 2298 N N . ASP B 1 70 ? -12.578 -5.875 -6.52 1 91.56 70 ASP B N 1
ATOM 2299 C CA . ASP B 1 70 ? -12.133 -6.555 -7.73 1 91.56 70 ASP B CA 1
ATOM 2300 C C . ASP B 1 70 ? -12.688 -5.879 -8.977 1 91.56 70 ASP B C 1
ATOM 2302 O O . ASP B 1 70 ? -11.977 -5.719 -9.977 1 91.56 70 ASP B O 1
ATOM 2306 N N . GLN B 1 71 ? -13.891 -5.465 -8.93 1 89.06 71 GLN B N 1
ATOM 2307 C CA . GLN B 1 71 ? -14.508 -4.785 -10.062 1 89.06 71 GLN B CA 1
ATOM 2308 C C . GLN B 1 71 ? -13.828 -3.451 -10.344 1 89.06 71 GLN B C 1
ATOM 2310 O O . GLN B 1 71 ? -13.664 -3.064 -11.508 1 89.06 71 GLN B O 1
ATOM 2315 N N . ARG B 1 72 ? -13.477 -2.789 -9.367 1 82.06 72 ARG B N 1
ATOM 2316 C CA . ARG B 1 72 ? -12.75 -1.531 -9.531 1 82.06 72 ARG B CA 1
ATOM 2317 C C . ARG B 1 72 ? -11.383 -1.766 -10.164 1 82.06 72 ARG B C 1
ATOM 2319 O O . ARG B 1 72 ? -10.969 -1.017 -11.055 1 82.06 72 ARG B O 1
ATOM 2326 N N . ILE B 1 73 ? -10.75 -2.752 -9.703 1 89.62 73 ILE B N 1
ATOM 2327 C CA . ILE B 1 73 ? -9.461 -3.125 -10.281 1 89.62 73 ILE B CA 1
ATOM 2328 C C . ILE B 1 73 ? -9.625 -3.416 -11.766 1 89.62 73 ILE B C 1
ATOM 2330 O O . ILE B 1 73 ? -8.836 -2.939 -12.594 1 89.62 73 ILE B O 1
ATOM 2334 N N . GLU B 1 74 ? -10.648 -4.172 -12.047 1 94.06 74 GLU B N 1
ATOM 2335 C CA . GLU B 1 74 ? -10.898 -4.512 -13.445 1 94.06 74 GLU B CA 1
ATOM 2336 C C . GLU B 1 74 ? -11.141 -3.26 -14.281 1 94.06 74 GLU B C 1
ATOM 2338 O O . GLU B 1 74 ? -10.617 -3.141 -15.391 1 94.06 74 GLU B O 1
ATOM 2343 N N . GLN B 1 75 ? -11.883 -2.348 -13.773 1 86.5 75 GLN B N 1
ATOM 2344 C CA . GLN B 1 75 ? -12.172 -1.104 -14.477 1 86.5 75 GLN B CA 1
ATOM 2345 C C . GLN B 1 75 ? -10.898 -0.296 -14.711 1 86.5 75 GLN B C 1
ATOM 2347 O O . GLN B 1 75 ? -10.734 0.314 -15.773 1 86.5 75 GLN B O 1
ATOM 2352 N N . MET B 1 76 ? -10.07 -0.351 -13.789 1 82.06 76 MET B N 1
ATOM 2353 C CA . MET B 1 76 ? -8.883 0.49 -13.836 1 82.06 76 MET B CA 1
ATOM 2354 C C . MET B 1 76 ? -7.789 -0.163 -14.672 1 82.06 76 MET B C 1
ATOM 2356 O O . MET B 1 76 ? -6.992 0.529 -15.312 1 82.06 76 MET B O 1
ATOM 2360 N N . THR B 1 77 ? -7.699 -1.501 -14.727 1 90.62 77 THR B N 1
ATOM 2361 C CA . THR B 1 77 ? -6.5 -2.143 -15.266 1 90.62 77 THR B CA 1
ATOM 2362 C C . THR B 1 77 ? -6.855 -3.07 -16.422 1 90.62 77 THR B C 1
ATOM 2364 O O . THR B 1 77 ? -5.977 -3.496 -17.172 1 90.62 77 THR B O 1
ATOM 2367 N N . GLY B 1 78 ? -8.102 -3.525 -16.484 1 93.31 78 GLY B N 1
ATOM 2368 C CA . GLY B 1 78 ? -8.539 -4.445 -17.531 1 93.31 78 GLY B CA 1
ATOM 2369 C C . GLY B 1 78 ? -8.398 -5.902 -17.141 1 93.31 78 GLY B C 1
ATOM 2370 O O . GLY B 1 78 ? -8.844 -6.793 -17.859 1 93.31 78 GLY B O 1
ATOM 2371 N N . GLN B 1 79 ? -7.742 -6.188 -16.016 1 95.19 79 GLN B N 1
ATOM 2372 C CA . GLN B 1 79 ? -7.66 -7.566 -15.547 1 95.19 79 GLN B CA 1
ATOM 2373 C C . GLN B 1 79 ? -9.047 -8.125 -15.234 1 95.19 79 GLN B C 1
ATOM 2375 O O . GLN B 1 79 ? -9.844 -7.477 -14.555 1 95.19 79 GLN B O 1
ATOM 2380 N N . ARG B 1 80 ? -9.312 -9.336 -15.625 1 97.06 80 ARG B N 1
ATOM 2381 C CA . ARG B 1 80 ? -10.664 -9.875 -15.562 1 97.06 80 ARG B CA 1
ATOM 2382 C C . ARG B 1 80 ? -10.922 -10.555 -14.219 1 97.06 80 ARG B C 1
ATOM 2384 O O . ARG B 1 80 ? -10.094 -11.344 -13.75 1 97.06 80 ARG B O 1
ATOM 2391 N N . PHE B 1 81 ? -11.953 -10.219 -13.578 1 98 81 PHE B N 1
ATOM 2392 C CA . PHE B 1 81 ? -12.594 -10.938 -12.484 1 98 81 PHE B CA 1
ATOM 2393 C C . PHE B 1 81 ? -13.961 -11.453 -12.898 1 98 81 PHE B C 1
ATOM 2395 O O . PHE B 1 81 ? -14.883 -10.672 -13.125 1 98 81 PHE B O 1
ATOM 2402 N N . THR B 1 82 ? -14.148 -12.797 -12.945 1 98.38 82 THR B N 1
ATOM 2403 C CA . THR B 1 82 ? -15.297 -13.352 -13.656 1 98.38 82 THR B CA 1
ATOM 2404 C C . THR B 1 82 ? -16.422 -13.688 -12.688 1 98.38 82 THR B C 1
ATOM 2406 O O . THR B 1 82 ? -16.203 -13.742 -11.477 1 98.38 82 THR B O 1
ATOM 2409 N N . GLN B 1 83 ? -17.594 -13.945 -13.328 1 97.44 83 GLN B N 1
ATOM 2410 C CA . GLN B 1 83 ? -18.734 -14.391 -12.539 1 97.44 83 GLN B CA 1
ATOM 2411 C C . GLN B 1 83 ? -18.484 -15.766 -11.93 1 97.44 83 GLN B C 1
ATOM 2413 O O . GLN B 1 83 ? -18.953 -16.062 -10.828 1 97.44 83 GLN B O 1
ATOM 2418 N N . ALA B 1 84 ? -17.766 -16.625 -12.594 1 98 84 ALA B N 1
ATOM 2419 C CA . ALA B 1 84 ? -17.375 -17.922 -12.031 1 98 84 ALA B CA 1
ATOM 2420 C C . ALA B 1 84 ? -16.641 -17.75 -10.711 1 98 84 ALA B C 1
ATOM 2422 O O . ALA B 1 84 ? -16.922 -18.438 -9.734 1 98 84 ALA B O 1
ATOM 2423 N N . TYR B 1 85 ? -15.703 -16.844 -10.664 1 98.12 85 TYR B N 1
ATOM 2424 C CA . TYR B 1 85 ? -14.969 -16.5 -9.445 1 98.12 85 TYR B CA 1
ATOM 2425 C C . TYR B 1 85 ? -15.914 -15.992 -8.367 1 98.12 85 TYR B C 1
ATOM 2427 O O . TYR B 1 85 ? -15.852 -16.438 -7.219 1 98.12 85 TYR B O 1
ATOM 2435 N N . ARG B 1 86 ? -16.75 -15.102 -8.773 1 97 86 ARG B N 1
ATOM 2436 C CA . ARG B 1 86 ? -17.688 -14.547 -7.793 1 97 86 ARG B CA 1
ATOM 2437 C C . ARG B 1 86 ? -18.547 -15.641 -7.18 1 97 86 ARG B C 1
ATOM 2439 O O . ARG B 1 86 ? -18.688 -15.719 -5.957 1 97 86 ARG B O 1
ATOM 2446 N N . GLU B 1 87 ? -19.078 -16.516 -8.016 1 96.19 87 GLU B N 1
ATOM 2447 C CA . GLU B 1 87 ? -20.062 -17.5 -7.574 1 96.19 87 GLU B CA 1
ATOM 2448 C C . GLU B 1 87 ? -19.391 -18.688 -6.895 1 96.19 87 GLU B C 1
ATOM 2450 O O . GLU B 1 87 ? -19.875 -19.188 -5.887 1 96.19 87 GLU B O 1
ATOM 2455 N N . GLN B 1 88 ? -18.266 -19.094 -7.398 1 96.31 88 GLN B N 1
ATOM 2456 C CA . GLN B 1 88 ? -17.719 -20.375 -6.98 1 96.31 88 GLN B CA 1
ATOM 2457 C C . GLN B 1 88 ? -16.672 -20.188 -5.887 1 96.31 88 GLN B C 1
ATOM 2459 O O . GLN B 1 88 ? -16.266 -21.141 -5.223 1 96.31 88 GLN B O 1
ATOM 2464 N N . VAL B 1 89 ? -16.172 -18.984 -5.719 1 96 89 VAL B N 1
ATOM 2465 C CA . VAL B 1 89 ? -15.148 -18.75 -4.711 1 96 89 VAL B CA 1
ATOM 2466 C C . VAL B 1 89 ? -15.672 -17.797 -3.645 1 96 89 VAL B C 1
ATOM 2468 O O . VAL B 1 89 ? -15.773 -18.156 -2.471 1 96 89 VAL B O 1
ATOM 2471 N N . LEU B 1 90 ? -16.156 -16.688 -4.062 1 94 90 LEU B N 1
ATOM 2472 C CA . LEU B 1 90 ? -16.516 -15.656 -3.096 1 94 90 LEU B CA 1
ATOM 2473 C C . LEU B 1 90 ? -17.828 -15.984 -2.402 1 94 90 LEU B C 1
ATOM 2475 O O . LEU B 1 90 ? -17.984 -15.742 -1.203 1 94 90 LEU B O 1
ATOM 2479 N N . ARG B 1 91 ? -18.797 -16.609 -3.145 1 92.5 91 ARG B N 1
ATOM 2480 C CA . ARG B 1 91 ? -20.156 -16.75 -2.613 1 92.5 91 ARG B CA 1
ATOM 2481 C C . ARG B 1 91 ? -20.406 -18.203 -2.178 1 92.5 91 ARG B C 1
ATOM 2483 O O . ARG B 1 91 ? -21.375 -18.469 -1.46 1 92.5 91 ARG B O 1
ATOM 2490 N N . ARG B 1 92 ? -19.719 -19.109 -2.709 1 86.31 92 ARG B N 1
ATOM 2491 C CA . ARG B 1 92 ? -19.984 -20.531 -2.506 1 86.31 92 ARG B CA 1
ATOM 2492 C C . ARG B 1 92 ? -19.969 -20.875 -1.023 1 86.31 92 ARG B C 1
ATOM 2494 O O . ARG B 1 92 ? -20.672 -21.797 -0.587 1 86.31 92 ARG B O 1
ATOM 2501 N N . GLY B 1 93 ? -19.297 -20.172 -0.171 1 79.75 93 GLY B N 1
ATOM 2502 C CA . GLY B 1 93 ? -19.125 -20.562 1.217 1 79.75 93 GLY B CA 1
ATOM 2503 C C . GLY B 1 93 ? -18.109 -21.672 1.393 1 79.75 93 GLY B C 1
ATOM 2504 O O . GLY B 1 93 ? -17.812 -22.422 0.45 1 79.75 93 GLY B O 1
ATOM 2505 N N . GLY B 1 94 ? -17.516 -21.844 2.508 1 84.5 94 GLY B N 1
ATOM 2506 C CA . GLY B 1 94 ? -16.594 -22.922 2.83 1 84.5 94 GLY B CA 1
ATOM 2507 C C . GLY B 1 94 ? -15.203 -22.703 2.287 1 84.5 94 GLY B C 1
ATOM 2508 O O . GLY B 1 94 ? -14.305 -23.516 2.494 1 84.5 94 GLY B O 1
ATOM 2509 N N . VAL B 1 95 ? -15 -21.703 1.562 1 86.75 95 VAL B N 1
ATOM 2510 C CA . VAL B 1 95 ? -13.688 -21.375 1.035 1 86.75 95 VAL B CA 1
ATOM 2511 C C . VAL B 1 95 ? -12.898 -20.578 2.076 1 86.75 95 VAL B C 1
ATOM 2513 O O . VAL B 1 95 ? -13.438 -19.672 2.721 1 86.75 95 VAL B O 1
ATOM 2516 N N . HIS B 1 96 ? -11.648 -21.016 2.26 1 90.38 96 HIS B N 1
ATOM 2517 C CA . HIS B 1 96 ? -10.758 -20.281 3.164 1 90.38 96 HIS B CA 1
ATOM 2518 C C . HIS B 1 96 ? -9.969 -19.219 2.42 1 90.38 96 HIS B C 1
ATOM 2520 O O . HIS B 1 96 ? -9.422 -19.469 1.346 1 90.38 96 HIS B O 1
ATOM 2526 N N . PHE B 1 97 ? -10.039 -18.078 2.916 1 92.44 97 PHE B N 1
ATOM 2527 C CA . PHE B 1 97 ? -9.203 -17 2.395 1 92.44 97 PHE B CA 1
ATOM 2528 C C . PHE B 1 97 ? -7.82 -17.031 3.039 1 92.44 97 PHE B C 1
ATOM 2530 O O . PHE B 1 97 ? -7.582 -16.344 4.035 1 92.44 97 PHE B O 1
ATOM 2537 N N . ASP B 1 98 ? -6.957 -17.812 2.502 1 95.25 98 ASP B N 1
ATOM 2538 C CA . ASP B 1 98 ? -5.633 -18.109 3.035 1 95.25 98 ASP B CA 1
ATOM 2539 C C . ASP B 1 98 ? -4.621 -18.297 1.91 1 95.25 98 ASP B C 1
ATOM 2541 O O . ASP B 1 98 ? -4.766 -19.203 1.086 1 95.25 98 ASP B O 1
ATOM 2545 N N . SER B 1 99 ? -3.604 -17.438 1.94 1 96.94 99 SER B N 1
ATOM 2546 C CA . SER B 1 99 ? -2.609 -17.516 0.876 1 96.94 99 SER B CA 1
ATOM 2547 C C . SER B 1 99 ? -1.484 -18.484 1.242 1 96.94 99 SER B C 1
ATOM 2549 O O . SER B 1 99 ? -0.539 -18.656 0.473 1 96.94 99 SER B O 1
ATOM 2551 N N . GLY B 1 100 ? -1.537 -19.094 2.426 1 97.94 100 GLY B N 1
ATOM 2552 C CA . GLY B 1 100 ? -0.526 -20.047 2.879 1 97.94 100 GLY B CA 1
ATOM 2553 C C . GLY B 1 100 ? -0.256 -21.156 1.882 1 97.94 100 GLY B C 1
ATOM 2554 O O . GLY B 1 100 ? 0.876 -21.328 1.424 1 97.94 100 GLY B O 1
ATOM 2555 N N . PRO B 1 101 ? -1.296 -21.922 1.504 1 98.5 101 PRO B N 1
ATOM 2556 C CA . PRO B 1 101 ? -1.095 -23.031 0.567 1 98.5 101 PRO B CA 1
ATOM 2557 C C . PRO B 1 101 ? -0.503 -22.578 -0.765 1 98.5 101 PRO B C 1
ATOM 2559 O O . PRO B 1 101 ? 0.389 -23.234 -1.305 1 98.5 101 PRO B O 1
ATOM 2562 N N . ALA B 1 102 ? -0.975 -21.469 -1.289 1 98.75 102 ALA B N 1
ATOM 2563 C CA . ALA B 1 102 ? -0.431 -20.938 -2.539 1 98.75 102 ALA B CA 1
ATOM 2564 C C . ALA B 1 102 ? 1.041 -20.562 -2.385 1 98.75 102 ALA B C 1
ATOM 2566 O O . ALA B 1 102 ? 1.846 -20.812 -3.289 1 98.75 102 ALA B O 1
ATOM 2567 N N . THR B 1 103 ? 1.402 -19.969 -1.243 1 98.81 103 THR B N 1
ATOM 2568 C CA . THR B 1 103 ? 2.795 -19.609 -0.995 1 98.81 103 THR B CA 1
ATOM 2569 C C . THR B 1 103 ? 3.662 -20.875 -0.891 1 98.81 103 THR B C 1
ATOM 2571 O O . THR B 1 103 ? 4.797 -20.891 -1.374 1 98.81 103 THR B O 1
ATOM 2574 N N . ARG B 1 104 ? 3.146 -21.906 -0.331 1 98.81 104 ARG B N 1
ATOM 2575 C CA . ARG B 1 104 ? 3.883 -23.156 -0.219 1 98.81 104 ARG B CA 1
ATOM 2576 C C . ARG B 1 104 ? 4.141 -23.766 -1.594 1 98.81 104 ARG B C 1
ATOM 2578 O O . ARG B 1 104 ? 5.246 -24.234 -1.876 1 98.81 104 ARG B O 1
ATOM 2585 N N . VAL B 1 105 ? 3.133 -23.781 -2.475 1 98.81 105 VAL B N 1
ATOM 2586 C CA . VAL B 1 105 ? 3.346 -24.391 -3.777 1 98.81 105 VAL B CA 1
ATOM 2587 C C . VAL B 1 105 ? 4.297 -23.547 -4.609 1 98.81 105 VAL B C 1
ATOM 2589 O O . VAL B 1 105 ? 5.098 -24.062 -5.383 1 98.81 105 VAL B O 1
ATOM 2592 N N . LEU B 1 106 ? 4.242 -22.188 -4.5 1 98.81 106 LEU B N 1
ATOM 2593 C CA . LEU B 1 106 ? 5.215 -21.328 -5.152 1 98.81 106 LEU B CA 1
ATOM 2594 C C . LEU B 1 106 ? 6.629 -21.641 -4.684 1 98.81 106 LEU B C 1
ATOM 2596 O O . LEU B 1 106 ? 7.559 -21.703 -5.496 1 98.81 106 LEU B O 1
ATOM 2600 N N . THR B 1 107 ? 6.766 -21.844 -3.395 1 98.69 107 THR B N 1
ATOM 2601 C CA . THR B 1 107 ? 8.062 -22.188 -2.811 1 98.69 107 THR B CA 1
ATOM 2602 C C . THR B 1 107 ? 8.555 -23.531 -3.336 1 98.69 107 THR B C 1
ATOM 2604 O O . THR B 1 107 ? 9.727 -23.656 -3.707 1 98.69 107 THR B O 1
ATOM 2607 N N . ALA B 1 108 ? 7.68 -24.516 -3.387 1 97.94 108 ALA B N 1
ATOM 2608 C CA . ALA B 1 108 ? 8.039 -25.844 -3.867 1 97.94 108 ALA B CA 1
ATOM 2609 C C . ALA B 1 108 ? 8.547 -25.797 -5.305 1 97.94 108 ALA B C 1
ATOM 2611 O O . ALA B 1 108 ? 9.578 -26.391 -5.633 1 97.94 108 ALA B O 1
ATOM 2612 N N . LEU B 1 109 ? 7.824 -25.078 -6.172 1 96.88 109 LEU B N 1
ATOM 2613 C CA . LEU B 1 109 ? 8.219 -25.016 -7.574 1 96.88 109 LEU B CA 1
ATOM 2614 C C . LEU B 1 109 ? 9.477 -24.172 -7.75 1 96.88 109 LEU B C 1
ATOM 2616 O O . LEU B 1 109 ? 10.297 -24.453 -8.625 1 96.88 109 LEU B O 1
ATOM 2620 N N . HIS B 1 110 ? 9.586 -23.094 -6.973 1 96.5 110 HIS B N 1
ATOM 2621 C CA . HIS B 1 110 ? 10.812 -22.312 -6.977 1 96.5 110 HIS B CA 1
ATOM 2622 C C . HIS B 1 110 ? 12.031 -23.188 -6.715 1 96.5 110 HIS B C 1
ATOM 2624 O O . HIS B 1 110 ? 13.07 -23.031 -7.359 1 96.5 110 HIS B O 1
ATOM 2630 N N . ASP B 1 111 ? 11.906 -24.141 -5.793 1 93.75 111 ASP B N 1
ATOM 2631 C CA . ASP B 1 111 ? 13 -25.031 -5.414 1 93.75 111 ASP B CA 1
ATOM 2632 C C . ASP B 1 111 ? 13.344 -25.984 -6.547 1 93.75 111 ASP B C 1
ATOM 2634 O O . ASP B 1 111 ? 14.484 -26.438 -6.668 1 93.75 111 ASP B O 1
ATOM 2638 N N . VAL B 1 112 ? 12.367 -26.359 -7.332 1 92.31 112 VAL B N 1
ATOM 2639 C CA . VAL B 1 112 ? 12.594 -27.203 -8.5 1 92.31 112 VAL B CA 1
ATOM 2640 C C . VAL B 1 112 ? 13.32 -26.406 -9.578 1 92.31 112 VAL B C 1
ATOM 2642 O O . VAL B 1 112 ? 14.359 -26.844 -10.078 1 92.31 112 VAL B O 1
ATOM 2645 N N . ASP B 1 113 ? 12.812 -25.297 -9.938 1 94.12 113 ASP B N 1
ATOM 2646 C CA . ASP B 1 113 ? 13.352 -24.359 -10.906 1 94.12 113 ASP B CA 1
ATOM 2647 C C . ASP B 1 113 ? 12.773 -22.953 -10.688 1 94.12 113 ASP B C 1
ATOM 2649 O O . ASP B 1 113 ? 11.578 -22.734 -10.906 1 94.12 113 ASP B O 1
ATOM 2653 N N . ALA B 1 114 ? 13.617 -22.031 -10.352 1 93.81 114 ALA B N 1
ATOM 2654 C CA . ALA B 1 114 ? 13.188 -20.672 -10 1 93.81 114 ALA B CA 1
ATOM 2655 C C . ALA B 1 114 ? 12.398 -20.031 -11.141 1 93.81 114 ALA B C 1
ATOM 2657 O O . ALA B 1 114 ? 11.531 -19.203 -10.906 1 93.81 114 ALA B O 1
ATOM 2658 N N . ARG B 1 115 ? 12.625 -20.578 -12.391 1 93.56 115 ARG B N 1
ATOM 2659 C CA . ARG B 1 115 ? 11.992 -19.984 -13.57 1 93.56 115 ARG B CA 1
ATOM 2660 C C . ARG B 1 115 ? 10.516 -20.359 -13.641 1 93.56 115 ARG B C 1
ATOM 2662 O O . ARG B 1 115 ? 9.758 -19.75 -14.406 1 93.56 115 ARG B O 1
ATOM 2669 N N . LEU B 1 116 ? 10.078 -21.156 -12.781 1 95.69 116 LEU B N 1
ATOM 2670 C CA . LEU B 1 116 ? 8.703 -21.625 -12.812 1 95.69 116 LEU B CA 1
ATOM 2671 C C . LEU B 1 116 ? 7.809 -20.781 -11.922 1 95.69 116 LEU B C 1
ATOM 2673 O O . LEU B 1 116 ? 6.582 -20.812 -12.031 1 95.69 116 LEU B O 1
ATOM 2677 N N . GLU B 1 117 ? 8.414 -20.031 -11.062 1 97.69 117 GLU B N 1
ATOM 2678 C CA . GLU B 1 117 ? 7.633 -19.406 -10 1 97.69 117 GLU B CA 1
ATOM 2679 C C . GLU B 1 117 ? 6.707 -18.328 -10.562 1 97.69 117 GLU B C 1
ATOM 2681 O O . GLU B 1 117 ? 5.52 -18.297 -10.234 1 97.69 117 GLU B O 1
ATOM 2686 N N . ARG B 1 118 ? 7.246 -17.484 -11.453 1 97.75 118 ARG B N 1
ATOM 2687 C CA . ARG B 1 118 ? 6.434 -16.391 -11.977 1 97.75 118 ARG B CA 1
ATOM 2688 C C . ARG B 1 118 ? 5.281 -16.922 -12.828 1 97.75 118 ARG B C 1
ATOM 2690 O O . ARG B 1 118 ? 4.129 -16.516 -12.641 1 97.75 118 ARG B O 1
ATOM 2697 N N . PRO B 1 119 ? 5.5 -17.812 -13.75 1 97.81 119 PRO B N 1
ATOM 2698 C CA . PRO B 1 119 ? 4.367 -18.375 -14.484 1 97.81 119 PRO B CA 1
ATOM 2699 C C . PRO B 1 119 ? 3.361 -19.078 -13.578 1 97.81 119 PRO B C 1
ATOM 2701 O O . PRO B 1 119 ? 2.158 -19.062 -13.844 1 97.81 119 PRO B O 1
ATOM 2704 N N . LEU B 1 120 ? 3.863 -19.688 -12.531 1 98.56 120 LEU B N 1
ATOM 2705 C CA . LEU B 1 120 ? 2.959 -20.359 -11.602 1 98.56 120 LEU B CA 1
ATOM 2706 C C . LEU B 1 120 ? 2.088 -19.344 -10.867 1 98.56 120 LEU B C 1
ATOM 2708 O O . LEU B 1 120 ? 0.883 -19.547 -10.703 1 98.56 120 LEU B O 1
ATOM 2712 N N . LEU B 1 121 ? 2.717 -18.25 -10.383 1 98.81 121 LEU B N 1
ATOM 2713 C CA . LEU B 1 121 ? 1.915 -17.219 -9.742 1 98.81 121 LEU B CA 1
ATOM 2714 C C . LEU B 1 121 ? 0.787 -16.766 -10.656 1 98.81 121 LEU B C 1
ATOM 2716 O O . LEU B 1 121 ? -0.366 -16.672 -10.234 1 98.81 121 LEU B O 1
ATOM 2720 N N . GLU B 1 122 ? 1.104 -16.5 -11.891 1 98.5 122 GLU B N 1
ATOM 2721 C CA . GLU B 1 122 ? 0.105 -16.062 -12.859 1 98.5 122 GLU B CA 1
ATOM 2722 C C . GLU B 1 122 ? -0.986 -17.109 -13.039 1 98.5 122 GLU B C 1
ATOM 2724 O O . GLU B 1 122 ? -2.176 -16.781 -13.039 1 98.5 122 GLU B O 1
ATOM 2729 N N . ALA B 1 123 ? -0.58 -18.328 -13.164 1 98.75 123 ALA B N 1
ATOM 2730 C CA . ALA B 1 123 ? -1.531 -19.406 -13.375 1 98.75 123 ALA B CA 1
ATOM 2731 C C . ALA B 1 123 ? -2.455 -19.578 -12.172 1 98.75 123 ALA B C 1
ATOM 2733 O O . ALA B 1 123 ? -3.65 -19.828 -12.328 1 98.75 123 ALA B O 1
ATOM 2734 N N . ILE B 1 124 ? -1.9 -19.469 -10.969 1 98.81 124 ILE B N 1
ATOM 2735 C CA . ILE B 1 124 ? -2.689 -19.578 -9.742 1 98.81 124 ILE B CA 1
ATOM 2736 C C . ILE B 1 124 ? -3.725 -18.453 -9.703 1 98.81 124 ILE B C 1
ATOM 2738 O O . ILE B 1 124 ? -4.891 -18.688 -9.375 1 98.81 124 ILE B O 1
ATOM 2742 N N . GLN B 1 125 ? -3.322 -17.266 -10.062 1 98.69 125 GLN B N 1
ATOM 2743 C CA . GLN B 1 125 ? -4.219 -16.125 -10.031 1 98.69 125 GLN B CA 1
ATOM 2744 C C . GLN B 1 125 ? -5.312 -16.25 -11.094 1 98.69 125 GLN B C 1
ATOM 2746 O O . GLN B 1 125 ? -6.484 -15.977 -10.82 1 98.69 125 GLN B O 1
ATOM 2751 N N . LEU B 1 126 ? -4.984 -16.719 -12.281 1 98.69 126 LEU B N 1
ATOM 2752 C CA . LEU B 1 126 ? -5.988 -16.938 -13.32 1 98.69 126 LEU B CA 1
ATOM 2753 C C . LEU B 1 126 ? -6.961 -18.031 -12.898 1 98.69 126 LEU B C 1
ATOM 2755 O O . LEU B 1 126 ? -8.164 -17.922 -13.125 1 98.69 126 LEU B O 1
ATOM 2759 N N . ALA B 1 127 ? -6.434 -19.094 -12.297 1 98.81 127 ALA B N 1
ATOM 2760 C CA . ALA B 1 127 ? -7.285 -20.172 -11.797 1 98.81 127 ALA B CA 1
ATOM 2761 C C . ALA B 1 127 ? -8.328 -19.641 -10.82 1 98.81 127 ALA B C 1
ATOM 2763 O O . ALA B 1 127 ? -9.492 -20.031 -10.867 1 98.81 127 ALA B O 1
ATOM 2764 N N . ARG B 1 128 ? -7.941 -18.734 -9.969 1 98.25 128 ARG B N 1
ATOM 2765 C CA . ARG B 1 128 ? -8.852 -18.172 -8.969 1 98.25 128 ARG B CA 1
ATOM 2766 C C . ARG B 1 128 ? -9.773 -17.141 -9.594 1 98.25 128 ARG B C 1
ATOM 2768 O O . ARG B 1 128 ? -11 -17.297 -9.586 1 98.25 128 ARG B O 1
ATOM 2775 N N . TYR B 1 129 ? -9.273 -16.094 -10.195 1 98.38 129 TYR B N 1
ATOM 2776 C CA . TYR B 1 129 ? -10.023 -14.883 -10.523 1 98.38 129 TYR B CA 1
ATOM 2777 C C . TYR B 1 129 ? -10.789 -15.047 -11.828 1 98.38 129 TYR B C 1
ATOM 2779 O O . TYR B 1 129 ? -11.727 -14.289 -12.109 1 98.38 129 TYR B O 1
ATOM 2787 N N . VAL B 1 130 ? -10.352 -16.016 -12.68 1 98.62 130 VAL B N 1
ATOM 2788 C CA . VAL B 1 130 ? -10.992 -16.188 -13.977 1 98.62 130 VAL B CA 1
ATOM 2789 C C . VAL B 1 130 ? -11.758 -17.516 -14 1 98.62 130 VAL B C 1
ATOM 2791 O O . VAL B 1 130 ? -12.961 -17.547 -14.289 1 98.62 130 VAL B O 1
ATOM 2794 N N . ASP B 1 131 ? -11.109 -18.594 -13.562 1 98.56 131 ASP B N 1
ATOM 2795 C CA . ASP B 1 131 ? -11.719 -19.922 -13.68 1 98.56 131 ASP B CA 1
ATOM 2796 C C . ASP B 1 131 ? -12.578 -20.234 -12.461 1 98.56 131 ASP B C 1
ATOM 2798 O O . ASP B 1 131 ? -13.32 -21.219 -12.461 1 98.56 131 ASP B O 1
ATOM 2802 N N . GLY B 1 132 ? -12.484 -19.484 -11.422 1 98 132 GLY B N 1
ATOM 2803 C CA . GLY B 1 132 ? -13.305 -19.672 -10.242 1 98 132 GLY B CA 1
ATOM 2804 C C . GLY B 1 132 ? -12.914 -20.906 -9.438 1 98 132 GLY B C 1
ATOM 2805 O O . GLY B 1 132 ? -13.781 -21.594 -8.891 1 98 132 GLY B O 1
ATOM 2806 N N . LEU B 1 133 ? -11.633 -21.172 -9.375 1 98.06 133 LEU B N 1
ATOM 2807 C CA . LEU B 1 133 ? -11.164 -22.312 -8.594 1 98.06 133 LEU B CA 1
ATOM 2808 C C . LEU B 1 133 ? -10.703 -21.875 -7.207 1 98.06 133 LEU B C 1
ATOM 2810 O O . LEU B 1 133 ? -10.227 -20.75 -7.035 1 98.06 133 LEU B O 1
ATOM 2814 N N . ASP B 1 134 ? -10.836 -22.75 -6.203 1 97.19 134 ASP B N 1
ATOM 2815 C CA . ASP B 1 134 ? -10.406 -22.5 -4.832 1 97.19 134 ASP B CA 1
ATOM 2816 C C . ASP B 1 134 ? -8.906 -22.75 -4.668 1 97.19 134 ASP B C 1
ATOM 2818 O O . ASP B 1 134 ? -8.492 -23.875 -4.359 1 97.19 134 ASP B O 1
ATOM 2822 N N . THR B 1 135 ? -8.164 -21.703 -4.723 1 97.56 135 THR B N 1
ATOM 2823 C CA . THR B 1 135 ? -6.715 -21.828 -4.703 1 97.56 135 THR B CA 1
ATOM 2824 C C . THR B 1 135 ? -6.188 -21.844 -3.271 1 97.56 135 THR B C 1
ATOM 2826 O O . THR B 1 135 ? -5.02 -21.531 -3.031 1 97.56 135 THR B O 1
ATOM 2829 N N . ALA B 1 136 ? -6.992 -22.078 -2.328 1 96.75 136 ALA B N 1
ATOM 2830 C CA . ALA B 1 136 ? -6.57 -22.438 -0.974 1 96.75 136 ALA B CA 1
ATOM 2831 C C . ALA B 1 136 ? -6.469 -23.938 -0.801 1 96.75 136 ALA B C 1
ATOM 2833 O O . ALA B 1 136 ? -5.91 -24.422 0.188 1 96.75 136 ALA B O 1
ATOM 2834 N N . ARG B 1 137 ? -6.945 -24.641 -1.776 1 97.5 137 ARG B N 1
ATOM 2835 C CA . ARG B 1 137 ? -6.934 -26.109 -1.71 1 97.5 137 ARG B CA 1
ATOM 2836 C C . ARG B 1 137 ? -5.656 -26.672 -2.328 1 97.5 137 ARG B C 1
ATOM 2838 O O . ARG B 1 137 ? -5.305 -26.328 -3.459 1 97.5 137 ARG B O 1
ATOM 2845 N N . ALA B 1 138 ? -5.148 -27.609 -1.656 1 98.5 138 ALA B N 1
ATOM 2846 C CA . ALA B 1 138 ? -3.875 -28.203 -2.064 1 98.5 138 ALA B CA 1
ATOM 2847 C C . ALA B 1 138 ? -4.016 -28.953 -3.383 1 98.5 138 ALA B C 1
ATOM 2849 O O . ALA B 1 138 ? -3.131 -28.891 -4.238 1 98.5 138 ALA B O 1
ATOM 2850 N N . ASP B 1 139 ? -5.109 -29.672 -3.523 1 98.56 139 ASP B N 1
ATOM 2851 C CA . ASP B 1 139 ? -5.285 -30.469 -4.73 1 98.56 139 ASP B CA 1
ATOM 2852 C C . ASP B 1 139 ? -5.414 -29.578 -5.965 1 98.56 139 ASP B C 1
ATOM 2854 O O . ASP B 1 139 ? -4.879 -29.906 -7.027 1 98.56 139 ASP B O 1
ATOM 2858 N N . VAL B 1 140 ? -6.121 -28.453 -5.871 1 98.69 140 VAL B N 1
ATOM 2859 C CA . VAL B 1 140 ? -6.258 -27.5 -6.961 1 98.69 140 VAL B CA 1
ATOM 2860 C C . VAL B 1 140 ? -4.895 -26.906 -7.305 1 98.69 140 VAL B C 1
ATOM 2862 O O . VAL B 1 140 ? -4.48 -26.906 -8.469 1 98.69 140 VAL B O 1
ATOM 2865 N N . LEU B 1 141 ? -4.168 -26.469 -6.297 1 98.81 141 LEU B N 1
ATOM 2866 C CA . LEU B 1 141 ? -2.867 -25.828 -6.477 1 98.81 141 LEU B CA 1
ATOM 2867 C C . LEU B 1 141 ? -1.874 -26.797 -7.109 1 98.81 141 LEU B C 1
ATOM 2869 O O . LEU B 1 141 ? -1.094 -26.406 -7.98 1 98.81 141 LEU B O 1
ATOM 2873 N N . ALA B 1 142 ? -1.919 -28.016 -6.691 1 98.75 142 ALA B N 1
ATOM 2874 C CA . ALA B 1 142 ? -1.001 -29.031 -7.207 1 98.75 142 ALA B CA 1
ATOM 2875 C C . ALA B 1 142 ? -1.243 -29.281 -8.695 1 98.75 142 ALA B C 1
ATOM 2877 O O . ALA B 1 142 ? -0.295 -29.438 -9.469 1 98.75 142 ALA B O 1
ATOM 2878 N N . ARG B 1 143 ? -2.471 -29.344 -9.062 1 98.56 143 ARG B N 1
ATOM 2879 C CA . ARG B 1 143 ? -2.801 -29.547 -10.469 1 98.56 143 ARG B CA 1
ATOM 2880 C C . ARG B 1 143 ? -2.338 -28.375 -11.312 1 98.56 143 ARG B C 1
ATOM 2882 O O . ARG B 1 143 ? -1.766 -28.562 -12.391 1 98.56 143 ARG B O 1
ATOM 2889 N N . VAL B 1 144 ? -2.562 -27.141 -10.82 1 98.62 144 VAL B N 1
ATOM 2890 C CA . VAL B 1 144 ? -2.113 -25.953 -11.531 1 98.62 144 VAL B CA 1
ATOM 2891 C C . VAL B 1 144 ? -0.593 -25.984 -11.68 1 98.62 144 VAL B C 1
ATOM 2893 O O . VAL B 1 144 ? -0.063 -25.688 -12.758 1 98.62 144 VAL B O 1
ATOM 2896 N N . ALA B 1 145 ? 0.084 -26.344 -10.625 1 98.5 145 ALA B N 1
ATOM 2897 C CA . ALA B 1 145 ? 1.543 -26.391 -10.633 1 98.5 145 ALA B CA 1
ATOM 2898 C C . ALA B 1 145 ? 2.047 -27.438 -11.625 1 98.5 145 ALA B C 1
ATOM 2900 O O . ALA B 1 145 ? 3 -27.188 -12.367 1 98.5 145 ALA B O 1
ATOM 2901 N N . ALA B 1 146 ? 1.406 -28.594 -11.625 1 98 146 ALA B N 1
ATOM 2902 C CA . ALA B 1 146 ? 1.785 -29.656 -12.555 1 98 146 ALA B CA 1
ATOM 2903 C C . ALA B 1 146 ? 1.62 -29.203 -14 1 98 146 ALA B C 1
ATOM 2905 O O . ALA B 1 146 ? 2.482 -29.469 -14.844 1 98 146 ALA B O 1
ATOM 2906 N N . ASP B 1 147 ? 0.541 -28.531 -14.266 1 97.69 147 ASP B N 1
ATOM 2907 C CA . ASP B 1 147 ? 0.281 -28.031 -15.617 1 97.69 147 ASP B CA 1
ATOM 2908 C C . ASP B 1 147 ? 1.351 -27.031 -16.047 1 97.69 147 ASP B C 1
ATOM 2910 O O . ASP B 1 147 ? 1.841 -27.078 -17.172 1 97.69 147 ASP B O 1
ATOM 2914 N N . VAL B 1 148 ? 1.726 -26.125 -15.156 1 97.69 148 VAL B N 1
ATOM 2915 C CA . VAL B 1 148 ? 2.73 -25.109 -15.461 1 97.69 148 VAL B CA 1
ATOM 2916 C C . VAL B 1 148 ? 4.078 -25.781 -15.719 1 97.69 148 VAL B C 1
ATOM 2918 O O . VAL B 1 148 ? 4.773 -25.422 -16.672 1 97.69 148 VAL B O 1
ATOM 2921 N N . ALA B 1 149 ? 4.398 -26.734 -14.898 1 97.06 149 ALA B N 1
ATOM 2922 C CA . ALA B 1 149 ? 5.66 -27.438 -15.07 1 97.06 149 ALA B CA 1
ATOM 2923 C C . ALA B 1 149 ? 5.688 -28.188 -16.391 1 97.06 149 ALA B C 1
ATOM 2925 O O . ALA B 1 149 ? 6.699 -28.172 -17.109 1 97.06 149 ALA B O 1
ATOM 2926 N N . ALA B 1 150 ? 4.594 -28.844 -16.734 1 95.94 150 ALA B N 1
ATOM 2927 C CA . ALA B 1 150 ? 4.5 -29.594 -18 1 95.94 150 ALA B CA 1
ATOM 2928 C C . ALA B 1 150 ? 4.664 -28.656 -19.188 1 95.94 150 ALA B C 1
ATOM 2930 O O . ALA B 1 150 ? 5.395 -28.984 -20.141 1 95.94 150 ALA B O 1
ATOM 2931 N N . LYS B 1 151 ? 4.035 -27.547 -19.172 1 95.88 151 LYS B N 1
ATOM 2932 C CA . LYS B 1 151 ? 4.113 -26.578 -20.25 1 95.88 151 LYS B CA 1
ATOM 2933 C C . LYS B 1 151 ? 5.535 -26.047 -20.422 1 95.88 151 LYS B C 1
ATOM 2935 O O . LYS B 1 151 ? 5.945 -25.703 -21.531 1 95.88 151 LYS B O 1
ATOM 2940 N N . ALA B 1 152 ? 6.273 -26.031 -19.328 1 94.5 152 ALA B N 1
ATOM 2941 C CA . ALA B 1 152 ? 7.645 -25.531 -19.359 1 94.5 152 ALA B CA 1
ATOM 2942 C C . ALA B 1 152 ? 8.617 -26.641 -19.781 1 94.5 152 ALA B C 1
ATOM 2944 O O . ALA B 1 152 ? 9.828 -26.406 -19.828 1 94.5 152 ALA B O 1
ATOM 2945 N N . GLY B 1 153 ? 8.141 -27.828 -20.016 1 92.12 153 GLY B N 1
ATOM 2946 C CA . GLY B 1 153 ? 8.961 -28.922 -20.484 1 92.12 153 GLY B CA 1
ATOM 2947 C C . GLY B 1 153 ? 9.734 -29.609 -19.375 1 92.12 153 GLY B C 1
ATOM 2948 O O . GLY B 1 153 ? 10.742 -30.281 -19.625 1 92.12 153 GLY B O 1
ATOM 2949 N N . MET B 1 154 ? 9.32 -29.391 -18.188 1 87.31 154 MET B N 1
ATOM 2950 C CA . MET B 1 154 ? 9.992 -30.016 -17.047 1 87.31 154 MET B CA 1
ATOM 2951 C C . MET B 1 154 ? 9.43 -31.391 -16.766 1 87.31 154 MET B C 1
ATOM 2953 O O . MET B 1 154 ? 8.398 -31.781 -17.344 1 87.31 154 MET B O 1
ATOM 2957 N N . ALA B 1 155 ? 10.219 -32.062 -15.992 1 76 155 ALA B N 1
ATOM 2958 C CA . ALA B 1 155 ? 9.75 -33.406 -15.609 1 76 155 ALA B CA 1
ATOM 2959 C C . ALA B 1 155 ? 8.352 -33.344 -15 1 76 155 ALA B C 1
ATOM 2961 O O . ALA B 1 155 ? 7.965 -32.344 -14.414 1 76 155 ALA B O 1
ATOM 2962 N N . MET B 1 156 ? 7.758 -34.438 -15.078 1 87.69 156 MET B N 1
ATOM 2963 C CA . MET B 1 156 ? 6.371 -34.531 -14.641 1 87.69 156 MET B CA 1
ATOM 2964 C C . MET B 1 156 ? 6.273 -34.438 -13.117 1 87.69 156 MET B C 1
ATOM 2966 O O . MET B 1 156 ? 6.988 -35.125 -12.398 1 87.69 156 MET B O 1
ATOM 2970 N N . ILE B 1 157 ? 5.633 -33.5 -12.648 1 92.75 157 ILE B N 1
ATOM 2971 C CA . ILE B 1 157 ? 5.305 -33.344 -11.234 1 92.75 157 ILE B CA 1
ATOM 2972 C C . ILE B 1 157 ? 4.09 -34.188 -10.891 1 92.75 157 ILE B C 1
ATOM 2974 O O . ILE B 1 157 ? 3.078 -34.156 -11.594 1 92.75 157 ILE B O 1
ATOM 2978 N N . ASP B 1 158 ? 4.227 -35.062 -9.922 1 96.38 158 ASP B N 1
ATOM 2979 C CA . ASP B 1 158 ? 3.098 -35.781 -9.367 1 96.38 158 ASP B CA 1
ATOM 2980 C C . ASP B 1 158 ? 2.191 -34.875 -8.547 1 96.38 158 ASP B C 1
ATOM 2982 O O . ASP B 1 158 ? 2.5 -34.562 -7.395 1 96.38 158 ASP B O 1
ATOM 2986 N N . ALA B 1 159 ? 1.052 -34.594 -9.117 1 97.56 159 ALA B N 1
ATOM 2987 C CA . ALA B 1 159 ? 0.154 -33.625 -8.492 1 97.56 159 ALA B CA 1
ATOM 2988 C C . ALA B 1 159 ? -0.335 -34.125 -7.137 1 97.56 159 ALA B C 1
ATOM 2990 O O . ALA B 1 159 ? -0.47 -33.344 -6.191 1 97.56 159 ALA B O 1
ATOM 2991 N N . ASP B 1 160 ? -0.632 -35.375 -7.016 1 97.94 160 ASP B N 1
ATOM 2992 C CA . ASP B 1 160 ? -1.113 -35.938 -5.75 1 97.94 160 ASP B CA 1
ATOM 2993 C C . ASP B 1 160 ? -0.041 -35.844 -4.668 1 97.94 160 ASP B C 1
ATOM 2995 O O . ASP B 1 160 ? -0.333 -35.469 -3.525 1 97.94 160 ASP B O 1
ATOM 2999 N N . ALA B 1 161 ? 1.106 -36.188 -5.027 1 97.81 161 ALA B N 1
ATOM 3000 C CA . ALA B 1 161 ? 2.219 -36.062 -4.086 1 97.81 161 ALA B CA 1
ATOM 3001 C C . ALA B 1 161 ? 2.445 -34.625 -3.662 1 97.81 161 ALA B C 1
ATOM 3003 O O . ALA B 1 161 ? 2.693 -34.344 -2.486 1 97.81 161 ALA B O 1
ATOM 3004 N N . LEU B 1 162 ? 2.4 -33.75 -4.621 1 98.06 162 LEU B N 1
ATOM 3005 C CA . LEU B 1 162 ? 2.598 -32.344 -4.324 1 98.06 162 LEU B CA 1
ATOM 3006 C C . LEU B 1 162 ? 1.493 -31.812 -3.412 1 98.06 162 LEU B C 1
ATOM 3008 O O . LEU B 1 162 ? 1.759 -31.047 -2.49 1 98.06 162 LEU B O 1
ATOM 3012 N N . ALA B 1 163 ? 0.255 -32.25 -3.645 1 98.69 163 ALA B N 1
ATOM 3013 C CA . ALA B 1 163 ? -0.859 -31.844 -2.793 1 98.69 163 ALA B CA 1
ATOM 3014 C C . ALA B 1 163 ? -0.621 -32.25 -1.343 1 98.69 163 ALA B C 1
ATOM 3016 O O . ALA B 1 163 ? -0.861 -31.484 -0.42 1 98.69 163 ALA B O 1
ATOM 3017 N N . ARG B 1 164 ? -0.125 -33.469 -1.152 1 98.5 164 ARG B N 1
ATOM 3018 C CA . ARG B 1 164 ? 0.186 -33.938 0.189 1 98.5 164 ARG B CA 1
ATOM 3019 C C . ARG B 1 164 ? 1.281 -33.094 0.834 1 98.5 164 ARG B C 1
ATOM 3021 O O . ARG B 1 164 ? 1.229 -32.812 2.033 1 98.5 164 ARG B O 1
ATOM 3028 N N . ARG B 1 165 ? 2.23 -32.688 0.019 1 98.19 165 ARG B N 1
ATOM 3029 C CA . ARG B 1 165 ? 3.311 -31.875 0.54 1 98.19 165 ARG B CA 1
ATOM 3030 C C . ARG B 1 165 ? 2.795 -30.5 0.95 1 98.19 165 ARG B C 1
ATOM 3032 O O . ARG B 1 165 ? 3.168 -29.969 2.004 1 98.19 165 ARG B O 1
ATOM 3039 N N . ILE B 1 166 ? 1.962 -29.953 0.165 1 98.44 166 ILE B N 1
ATOM 3040 C CA . ILE B 1 166 ? 1.408 -28.625 0.448 1 98.44 166 ILE B CA 1
ATOM 3041 C C . ILE B 1 166 ? 0.676 -28.656 1.788 1 98.44 166 ILE B C 1
ATOM 3043 O O . ILE B 1 166 ? 0.816 -27.734 2.596 1 98.44 166 ILE B O 1
ATOM 3047 N N . ASP B 1 167 ? 0.004 -29.719 2.061 1 97.38 167 ASP B N 1
ATOM 3048 C CA . ASP B 1 167 ? -0.838 -29.812 3.25 1 97.38 167 ASP B CA 1
ATOM 3049 C C . ASP B 1 167 ? -0.028 -30.25 4.465 1 97.38 167 ASP B C 1
ATOM 3051 O O . ASP B 1 167 ? -0.325 -29.859 5.594 1 97.38 167 ASP B O 1
ATOM 3055 N N . GLY B 1 168 ? 1.006 -31.047 4.23 1 97.12 168 GLY B N 1
ATOM 3056 C CA . GLY B 1 168 ? 1.488 -31.766 5.398 1 97.12 168 GLY B CA 1
ATOM 3057 C C . GLY B 1 168 ? 2.996 -31.703 5.555 1 97.12 168 GLY B C 1
ATOM 3058 O O . GLY B 1 168 ? 3.537 -32.125 6.574 1 97.12 168 GLY B O 1
ATOM 3059 N N . ASP B 1 169 ? 3.74 -31.297 4.59 1 98.19 169 ASP B N 1
ATOM 3060 C CA . ASP B 1 169 ? 5.199 -31.281 4.648 1 98.19 169 ASP B CA 1
ATOM 3061 C C . ASP B 1 169 ? 5.711 -30.125 5.5 1 98.19 169 ASP B C 1
ATOM 3063 O O . ASP B 1 169 ? 5.699 -28.984 5.059 1 98.19 169 ASP B O 1
ATOM 3067 N N . ALA B 1 170 ? 6.227 -30.438 6.688 1 97.94 170 ALA B N 1
ATOM 3068 C CA . ALA B 1 170 ? 6.695 -29.438 7.641 1 97.94 170 ALA B CA 1
ATOM 3069 C C . ALA B 1 170 ? 7.875 -28.641 7.082 1 97.94 170 ALA B C 1
ATOM 3071 O O . ALA B 1 170 ? 8.023 -27.453 7.355 1 97.94 170 ALA B O 1
ATOM 3072 N N . ALA B 1 171 ? 8.695 -29.344 6.352 1 98.19 171 ALA B N 1
ATOM 3073 C CA . ALA B 1 171 ? 9.852 -28.672 5.766 1 98.19 171 ALA B CA 1
ATOM 3074 C C . ALA B 1 171 ? 9.422 -27.625 4.75 1 98.19 171 ALA B C 1
ATOM 3076 O O . ALA B 1 171 ? 9.977 -26.516 4.719 1 98.19 171 ALA B O 1
ATOM 3077 N N . LEU B 1 172 ? 8.461 -27.969 3.938 1 98.44 172 LEU B N 1
ATOM 3078 C CA . LEU B 1 172 ? 7.938 -27.016 2.969 1 98.44 172 LEU B CA 1
ATOM 3079 C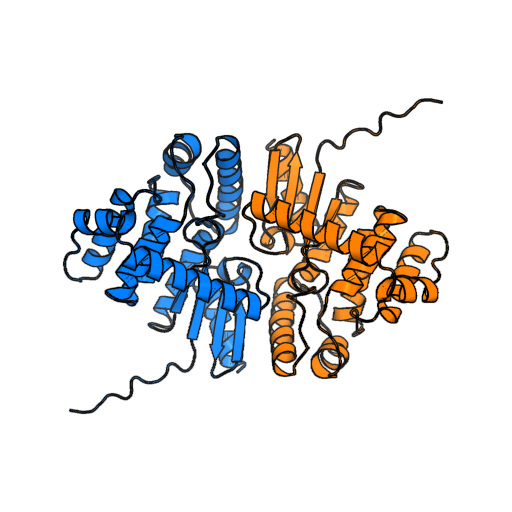 C . LEU B 1 172 ? 7.258 -25.844 3.67 1 98.44 172 LEU B C 1
ATOM 3081 O O . LEU B 1 172 ? 7.441 -24.688 3.283 1 98.44 172 LEU B O 1
ATOM 3085 N N . ALA B 1 173 ? 6.504 -26.141 4.719 1 98.19 173 ALA B N 1
ATOM 3086 C CA . ALA B 1 173 ? 5.848 -25.094 5.504 1 98.19 173 ALA B CA 1
ATOM 3087 C C . ALA B 1 173 ? 6.871 -24.141 6.109 1 98.19 173 ALA B C 1
ATOM 3089 O O . ALA B 1 173 ? 6.688 -22.922 6.074 1 98.19 173 ALA B O 1
ATOM 3090 N N . SER B 1 174 ? 7.918 -24.688 6.633 1 98.38 174 SER B N 1
ATOM 3091 C CA . SER B 1 174 ? 8.969 -23.875 7.238 1 98.38 174 SER B CA 1
ATOM 3092 C C . SER B 1 174 ? 9.664 -23.016 6.195 1 98.38 174 SER B C 1
ATOM 3094 O O . SER B 1 174 ? 9.953 -21.844 6.445 1 98.38 174 SER B O 1
ATOM 3096 N N . ALA B 1 175 ? 9.953 -23.594 5.039 1 98.44 175 ALA B N 1
ATOM 3097 C CA . ALA B 1 175 ? 10.602 -22.844 3.965 1 98.44 175 ALA B CA 1
ATOM 3098 C C . ALA B 1 175 ? 9.742 -21.672 3.502 1 98.44 175 ALA B C 1
ATOM 3100 O O . ALA B 1 175 ? 10.242 -20.562 3.291 1 98.44 175 ALA B O 1
ATOM 3101 N N . ALA B 1 176 ? 8.461 -21.906 3.336 1 98.56 176 ALA B N 1
ATOM 3102 C CA . ALA B 1 176 ? 7.535 -20.844 2.943 1 98.56 176 ALA B CA 1
ATOM 3103 C C . ALA B 1 176 ? 7.469 -19.75 4.008 1 98.56 176 ALA B C 1
ATOM 3105 O O . ALA B 1 176 ? 7.469 -18.562 3.686 1 98.56 176 ALA B O 1
ATOM 3106 N N . ALA B 1 177 ? 7.469 -20.156 5.281 1 98.12 177 ALA B N 1
ATOM 3107 C CA . ALA B 1 177 ? 7.434 -19.219 6.395 1 98.12 177 ALA B CA 1
ATOM 3108 C C . ALA B 1 177 ? 8.703 -18.359 6.43 1 98.12 177 ALA B C 1
ATOM 3110 O O . ALA B 1 177 ? 8.641 -17.172 6.715 1 98.12 177 ALA B O 1
ATOM 3111 N N . GLU B 1 178 ? 9.789 -18.969 6.172 1 98.19 178 GLU B N 1
ATOM 3112 C CA . GLU B 1 178 ? 11.055 -18.234 6.141 1 98.19 178 GLU B CA 1
ATOM 3113 C C . GLU B 1 178 ? 11.07 -17.219 5.012 1 98.19 178 GLU B C 1
ATOM 3115 O O . GLU B 1 178 ? 11.586 -16.109 5.18 1 98.19 178 GLU B O 1
ATOM 3120 N N . ARG B 1 179 ? 10.547 -17.578 3.834 1 98.25 179 ARG B N 1
ATOM 3121 C CA . ARG B 1 179 ? 10.445 -16.641 2.723 1 98.25 179 ARG B CA 1
ATOM 3122 C C . ARG B 1 179 ? 9.57 -15.438 3.096 1 98.25 179 ARG B C 1
ATO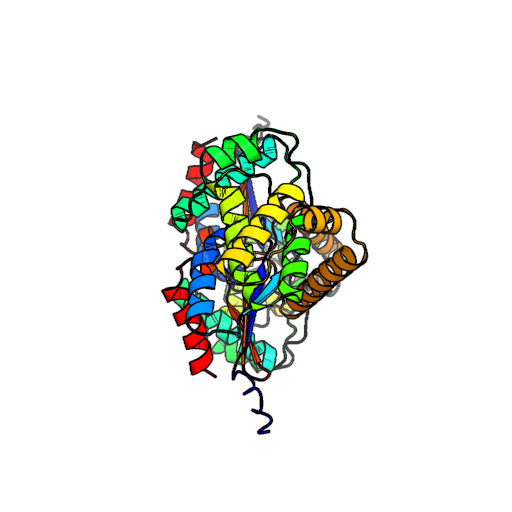M 3124 O O . ARG B 1 179 ? 9.922 -14.297 2.791 1 98.25 179 ARG B O 1
ATOM 3131 N N . ILE B 1 180 ? 8.508 -15.695 3.771 1 97.31 180 ILE B N 1
ATOM 3132 C CA . ILE B 1 180 ? 7.602 -14.633 4.199 1 97.31 180 ILE B CA 1
ATOM 3133 C C . ILE B 1 180 ? 8.312 -13.727 5.199 1 97.31 180 ILE B C 1
ATOM 3135 O O . ILE B 1 180 ? 8.273 -12.5 5.07 1 97.31 180 ILE B O 1
ATOM 3139 N N . ALA B 1 181 ? 8.992 -14.312 6.172 1 96.5 181 ALA B N 1
ATOM 3140 C CA . ALA B 1 181 ? 9.711 -13.539 7.18 1 96.5 181 ALA B CA 1
ATOM 3141 C C . ALA B 1 181 ? 10.781 -12.664 6.543 1 96.5 181 ALA B C 1
ATOM 3143 O O . ALA B 1 181 ? 10.945 -11.5 6.914 1 96.5 181 ALA B O 1
ATOM 3144 N N . HIS B 1 182 ? 11.5 -13.273 5.633 1 96.81 182 HIS B N 1
ATOM 3145 C CA . HIS B 1 182 ? 12.523 -12.539 4.898 1 96.81 182 HIS B CA 1
ATOM 3146 C C . HIS B 1 182 ? 11.922 -11.344 4.164 1 96.81 182 HIS B C 1
ATOM 3148 O O . HIS B 1 182 ? 12.461 -10.234 4.227 1 96.81 182 HIS B O 1
ATOM 3154 N N . THR B 1 183 ? 10.852 -11.539 3.502 1 95.75 183 THR B N 1
ATOM 3155 C CA . THR B 1 183 ? 10.156 -10.5 2.76 1 95.75 183 THR B CA 1
ATOM 3156 C C . THR B 1 183 ? 9.68 -9.391 3.699 1 95.75 183 THR B C 1
ATOM 3158 O O . THR B 1 183 ? 9.891 -8.211 3.426 1 95.75 183 THR B O 1
ATOM 3161 N N . GLN B 1 184 ? 9.102 -9.734 4.812 1 90.5 184 GLN B N 1
ATOM 3162 C CA . GLN B 1 184 ? 8.586 -8.766 5.773 1 90.5 184 GLN B CA 1
ATOM 3163 C C . GLN B 1 184 ? 9.711 -7.922 6.363 1 90.5 184 GLN B C 1
ATOM 3165 O O . GLN B 1 184 ? 9.555 -6.715 6.559 1 90.5 184 GLN B O 1
ATOM 3170 N N . ARG B 1 185 ? 10.82 -8.516 6.613 1 90.38 185 ARG B N 1
ATOM 3171 C CA . ARG B 1 185 ? 11.984 -7.773 7.098 1 90.38 185 ARG B CA 1
ATOM 3172 C C . ARG B 1 185 ? 12.453 -6.762 6.055 1 90.38 185 ARG B C 1
ATOM 3174 O O . ARG B 1 185 ? 12.781 -5.621 6.391 1 90.38 185 ARG B O 1
ATOM 3181 N N . ALA B 1 186 ? 12.492 -7.191 4.836 1 89.62 186 ALA B N 1
ATOM 3182 C CA . ALA B 1 186 ? 12.906 -6.297 3.76 1 89.62 186 ALA B CA 1
ATOM 3183 C C . ALA B 1 186 ? 11.945 -5.117 3.631 1 89.62 186 ALA B C 1
ATOM 3185 O O . ALA B 1 186 ? 12.375 -3.971 3.484 1 89.62 186 ALA B O 1
ATOM 3186 N N . MET B 1 187 ? 10.68 -5.379 3.719 1 87.25 187 MET B N 1
ATOM 3187 C CA . MET B 1 187 ? 9.664 -4.332 3.598 1 87.25 187 MET B CA 1
ATOM 3188 C C . MET B 1 187 ? 9.797 -3.318 4.73 1 87.25 187 MET B C 1
ATOM 3190 O O . MET B 1 187 ? 9.695 -2.111 4.504 1 87.25 187 MET B O 1
ATOM 3194 N N . ARG B 1 188 ? 10.016 -3.807 5.879 1 79.44 188 ARG B N 1
ATOM 3195 C CA . ARG B 1 188 ? 10.195 -2.922 7.027 1 79.44 188 ARG B CA 1
ATOM 3196 C C . ARG B 1 188 ? 11.406 -2.014 6.832 1 79.44 188 ARG B C 1
ATOM 3198 O O . ARG B 1 188 ? 11.344 -0.816 7.117 1 79.44 188 ARG B O 1
ATOM 3205 N N . ARG B 1 189 ? 12.43 -2.619 6.312 1 77.69 189 ARG B N 1
ATOM 3206 C CA . ARG B 1 189 ? 13.656 -1.865 6.09 1 77.69 189 ARG B CA 1
ATOM 3207 C C . ARG B 1 189 ? 13.445 -0.765 5.055 1 77.69 189 ARG B C 1
ATOM 3209 O O . ARG B 1 189 ? 14.016 0.322 5.172 1 77.69 189 ARG B O 1
ATOM 3216 N N . LEU B 1 190 ? 12.594 -1.031 4.086 1 77 190 LEU B N 1
ATOM 3217 C CA . LEU B 1 190 ? 12.359 -0.099 2.988 1 77 190 LEU B CA 1
ATOM 3218 C C . LEU B 1 190 ? 11.281 0.917 3.363 1 77 190 LEU B C 1
ATOM 3220 O O . LEU B 1 190 ? 11.094 1.913 2.662 1 77 190 LEU B O 1
ATOM 3224 N N . GLY B 1 191 ? 10.672 0.667 4.539 1 70.56 191 GLY B N 1
ATOM 3225 C CA . GLY B 1 191 ? 9.531 1.505 4.883 1 70.56 191 GLY B CA 1
ATOM 3226 C C . GLY B 1 191 ? 8.352 1.311 3.951 1 70.56 191 GLY B C 1
ATOM 3227 O O . GLY B 1 191 ? 7.562 2.234 3.742 1 70.56 191 GLY B O 1
ATOM 3228 N N . ALA B 1 192 ? 8.32 0.236 3.312 1 65.06 192 ALA B N 1
ATOM 3229 C CA . ALA B 1 192 ? 7.23 -0.112 2.406 1 65.06 192 ALA B CA 1
ATOM 3230 C C . ALA B 1 192 ? 6.07 -0.744 3.166 1 65.06 192 ALA B C 1
ATOM 3232 O O . ALA B 1 192 ? 6.277 -1.604 4.027 1 65.06 192 ALA B O 1
ATOM 3233 N N . SER B 1 193 ? 4.887 -0.046 2.98 1 68.75 193 SER B N 1
ATOM 3234 C CA . SER B 1 193 ? 3.787 -0.616 3.75 1 68.75 193 SER B CA 1
ATOM 3235 C C . SER B 1 193 ? 2.723 -1.214 2.836 1 68.75 193 SER B C 1
ATOM 3237 O O . SER B 1 193 ? 1.526 -1.09 3.104 1 68.75 193 SER B O 1
ATOM 3239 N N . GLY B 1 194 ? 2.977 -2.104 2.047 1 79 194 GLY B N 1
ATOM 3240 C CA . GLY B 1 194 ? 1.906 -2.762 1.315 1 79 194 GLY B CA 1
ATOM 3241 C C . GLY B 1 194 ? 2.385 -3.451 0.051 1 79 194 GLY B C 1
ATOM 3242 O O . GLY B 1 194 ? 3.578 -3.439 -0.254 1 79 194 GLY B O 1
ATOM 3243 N N . VAL B 1 195 ? 1.555 -4.219 -0.46 1 90.56 195 VAL B N 1
ATOM 3244 C CA . VAL B 1 195 ? 1.813 -4.887 -1.73 1 90.56 195 VAL B CA 1
ATOM 3245 C C . VAL B 1 195 ? 0.743 -4.5 -2.746 1 90.56 195 VAL B C 1
ATOM 3247 O O . VAL B 1 195 ? -0.376 -4.137 -2.373 1 90.56 195 VAL B O 1
ATOM 3250 N N . PRO B 1 196 ? 1.071 -4.539 -4.008 1 92.19 196 PRO B N 1
ATOM 3251 C CA . PRO B 1 196 ? 2.373 -4.91 -4.566 1 92.19 196 PRO B CA 1
ATOM 3252 C C . PRO B 1 196 ? 3.385 -3.768 -4.523 1 92.19 196 PRO B C 1
ATOM 3254 O O . PRO B 1 196 ? 2.998 -2.602 -4.41 1 92.19 196 PRO B O 1
ATOM 3257 N N . GLN B 1 197 ? 4.617 -4.102 -4.527 1 91.56 197 GLN B N 1
ATOM 3258 C CA . GLN B 1 197 ? 5.746 -3.203 -4.723 1 91.56 197 GLN B CA 1
ATOM 3259 C C . GLN B 1 197 ? 6.867 -3.887 -5.504 1 91.56 197 GLN B C 1
ATOM 3261 O O . GLN B 1 197 ? 6.934 -5.117 -5.555 1 91.56 197 GLN B O 1
ATOM 3266 N N . LEU B 1 198 ? 7.652 -3.121 -6.168 1 94.38 198 LEU B N 1
ATOM 3267 C CA . LEU B 1 198 ? 8.828 -3.615 -6.875 1 94.38 198 LEU B CA 1
ATOM 3268 C C . LEU B 1 198 ? 10.086 -2.891 -6.406 1 94.38 198 LEU B C 1
ATOM 3270 O O . LEU B 1 198 ? 10.141 -1.659 -6.434 1 94.38 198 LEU B O 1
ATOM 3274 N N . LEU B 1 199 ? 11.031 -3.643 -5.918 1 93.12 199 LEU B N 1
ATOM 3275 C CA . LEU B 1 199 ? 12.336 -3.098 -5.559 1 93.12 199 LEU B CA 1
ATOM 3276 C C . LEU B 1 199 ? 13.352 -3.346 -6.668 1 93.12 199 LEU B C 1
ATOM 3278 O O . LEU B 1 199 ? 13.562 -4.492 -7.074 1 93.12 199 LEU B O 1
ATOM 3282 N N . VAL B 1 200 ? 13.875 -2.318 -7.203 1 92.44 200 VAL B N 1
ATOM 3283 C CA . VAL B 1 200 ? 14.977 -2.379 -8.156 1 92.44 200 VAL B CA 1
ATOM 3284 C C . VAL B 1 200 ? 16.297 -2.141 -7.43 1 92.44 200 VAL B C 1
ATOM 3286 O O . VAL B 1 200 ? 16.516 -1.081 -6.836 1 92.44 200 VAL B O 1
ATOM 3289 N N . THR B 1 201 ? 17.125 -3.123 -7.445 1 92.44 201 THR B N 1
ATOM 3290 C CA . THR B 1 201 ? 18.438 -2.979 -6.812 1 92.44 201 THR B CA 1
ATOM 3291 C C . THR B 1 201 ? 19.531 -2.926 -7.863 1 92.44 201 THR B C 1
ATOM 3293 O O . THR B 1 201 ? 19.672 -3.834 -8.688 1 92.44 201 THR B O 1
ATOM 3296 N N . VAL B 1 202 ? 20.25 -1.894 -7.902 1 88.56 202 VAL B N 1
ATOM 3297 C CA . VAL B 1 202 ? 21.406 -1.695 -8.766 1 88.56 202 VAL B CA 1
ATOM 3298 C C . VAL B 1 202 ? 22.672 -1.56 -7.922 1 88.56 202 VAL B C 1
ATOM 3300 O O . VAL B 1 202 ? 22.844 -0.567 -7.211 1 88.56 202 VAL B O 1
ATOM 3303 N N . GLY B 1 203 ? 23.531 -2.539 -8.023 1 84.38 203 GLY B N 1
ATOM 3304 C CA . GLY B 1 203 ? 24.641 -2.547 -7.082 1 84.38 203 GLY B CA 1
ATOM 3305 C C . GLY B 1 203 ? 24.188 -2.604 -5.633 1 84.38 203 GLY B C 1
ATOM 3306 O O . GLY B 1 203 ? 23.484 -3.527 -5.234 1 84.38 203 GLY B O 1
ATOM 3307 N N . GLU B 1 204 ? 24.469 -1.532 -4.883 1 80.38 204 GLU B N 1
ATOM 3308 C CA . GLU B 1 204 ? 24.094 -1.502 -3.475 1 80.38 204 GLU B CA 1
ATOM 3309 C C . GLU B 1 204 ? 22.906 -0.563 -3.238 1 80.38 204 GLU B C 1
ATOM 3311 O O . GLU B 1 204 ? 22.453 -0.415 -2.105 1 80.38 204 GLU B O 1
ATOM 3316 N N . ARG B 1 205 ? 22.453 -0.052 -4.309 1 80.12 205 ARG B N 1
ATOM 3317 C CA . ARG B 1 205 ? 21.375 0.93 -4.199 1 80.12 205 ARG B CA 1
ATOM 3318 C C . ARG B 1 205 ? 20.031 0.301 -4.523 1 80.12 205 ARG B C 1
ATOM 3320 O O . ARG B 1 205 ? 19.891 -0.41 -5.52 1 80.12 205 ARG B O 1
ATOM 3327 N N . GLY B 1 206 ? 19.094 0.503 -3.621 1 84.19 206 GLY B N 1
ATOM 3328 C CA . GLY B 1 206 ? 17.734 0.025 -3.824 1 84.19 206 GLY B CA 1
ATOM 3329 C C . GLY B 1 206 ? 16.75 1.133 -4.164 1 84.19 206 GLY B C 1
ATOM 3330 O O . GLY B 1 206 ? 16.828 2.229 -3.604 1 84.19 206 GLY B O 1
ATOM 3331 N N . TYR B 1 207 ? 15.852 0.855 -5.203 1 83.06 207 TYR B N 1
ATOM 3332 C CA . TYR B 1 207 ? 14.789 1.757 -5.633 1 83.06 207 TYR B CA 1
ATOM 3333 C C . TYR B 1 207 ? 13.438 1.068 -5.574 1 83.06 207 TYR B C 1
ATOM 3335 O O . TYR B 1 207 ? 13.203 0.074 -6.266 1 83.06 207 TYR B O 1
ATOM 3343 N N . VAL B 1 208 ? 12.547 1.59 -4.75 1 85.06 208 VAL B N 1
ATOM 3344 C CA . VAL B 1 208 ? 11.219 0.995 -4.672 1 85.06 208 VAL B CA 1
ATOM 3345 C C . VAL B 1 208 ? 10.297 1.65 -5.699 1 85.06 208 VAL B C 1
ATOM 3347 O O . VAL B 1 208 ? 10.172 2.877 -5.738 1 85.06 208 VAL B O 1
ATOM 3350 N N . LEU B 1 209 ? 9.75 0.87 -6.582 1 86.31 209 LEU B N 1
ATOM 3351 C CA . LEU B 1 209 ? 8.656 1.299 -7.438 1 86.31 209 LEU B CA 1
ATOM 3352 C C . LEU B 1 209 ? 7.305 0.965 -6.809 1 86.31 209 LEU B C 1
ATOM 3354 O O . LEU B 1 209 ? 7.027 -0.199 -6.512 1 86.31 209 LEU B O 1
ATOM 3358 N N . HIS B 1 210 ? 6.531 2.002 -6.535 1 82.06 210 HIS B N 1
ATOM 3359 C CA . HIS B 1 210 ? 5.203 1.833 -5.953 1 82.06 210 HIS B CA 1
ATOM 3360 C C . HIS B 1 210 ? 4.312 0.986 -6.855 1 82.06 210 HIS B C 1
ATOM 3362 O O . HIS B 1 210 ? 4.473 0.991 -8.078 1 82.06 210 HIS B O 1
ATOM 3368 N N . GLY B 1 211 ? 3.35 0.353 -6.242 1 86.88 211 GLY B N 1
ATOM 3369 C CA . GLY B 1 211 ? 2.428 -0.5 -6.973 1 86.88 211 GLY B CA 1
ATOM 3370 C C . GLY B 1 211 ? 1.718 0.22 -8.102 1 86.88 211 GLY B C 1
ATOM 3371 O O . GLY B 1 211 ? 1.438 -0.374 -9.148 1 86.88 211 GLY B O 1
ATOM 3372 N N . ALA B 1 212 ? 1.458 1.473 -7.996 1 80.19 212 ALA B N 1
ATOM 3373 C CA . ALA B 1 212 ? 0.779 2.266 -9.023 1 80.19 212 ALA B CA 1
ATOM 3374 C C . ALA B 1 212 ? 1.519 2.189 -10.352 1 80.19 212 ALA B C 1
ATOM 3376 O O . ALA B 1 212 ? 0.897 2.223 -11.414 1 80.19 212 ALA B O 1
ATOM 3377 N N . SER B 1 213 ? 2.828 2.006 -10.297 1 83.62 213 SER B N 1
ATOM 3378 C CA . SER B 1 213 ? 3.658 1.941 -11.5 1 83.62 213 SER B CA 1
ATOM 3379 C C . SER B 1 213 ? 3.48 0.611 -12.219 1 83.62 213 SER B C 1
ATOM 3381 O O . SER B 1 213 ? 3.9 0.463 -13.367 1 83.62 213 SER B O 1
ATOM 3383 N N . LEU B 1 214 ? 2.889 -0.322 -11.594 1 91.94 214 LEU B N 1
ATOM 3384 C CA . LEU B 1 214 ? 2.777 -1.668 -12.141 1 91.94 214 LEU B CA 1
ATOM 3385 C C . LEU B 1 214 ? 1.418 -1.873 -12.805 1 91.94 214 LEU B C 1
ATOM 3387 O O . LEU B 1 214 ? 1.216 -2.854 -13.523 1 91.94 214 LEU B O 1
ATOM 3391 N N . TYR B 1 215 ? 0.532 -0.925 -12.664 1 90 215 TYR B N 1
ATOM 3392 C CA . TYR B 1 215 ? -0.839 -1.11 -13.125 1 90 215 TYR B CA 1
ATOM 3393 C C . TYR B 1 215 ? -0.982 -0.707 -14.586 1 90 215 TYR B C 1
ATOM 3395 O O . TYR B 1 215 ? -2.008 -0.978 -15.219 1 90 215 TYR B O 1
ATOM 3403 N N . GLY B 1 216 ? 0.091 -0.108 -15.125 1 88.31 216 GLY B N 1
ATOM 3404 C CA . GLY B 1 216 ? 0.076 0.283 -16.531 1 88.31 216 GLY B CA 1
ATOM 3405 C C . GLY B 1 216 ? 0.469 -0.843 -17.469 1 88.31 216 GLY B C 1
ATOM 3406 O O . GLY B 1 216 ? 0.544 -0.648 -18.688 1 88.31 216 GLY B O 1
ATOM 3407 N N . GLY B 1 217 ? 0.792 -1.951 -16.953 1 93 217 GLY B N 1
ATOM 3408 C CA . GLY B 1 217 ? 1.075 -3.117 -17.766 1 93 217 GLY B CA 1
ATOM 3409 C C . GLY B 1 217 ? 2.549 -3.279 -18.094 1 93 217 GLY B C 1
ATOM 3410 O O . GLY B 1 217 ? 3.402 -2.701 -17.406 1 93 217 GLY B O 1
ATOM 3411 N N . ALA B 1 218 ? 2.779 -4.16 -19.078 1 96.12 218 ALA B N 1
ATOM 3412 C CA . ALA B 1 218 ? 4.129 -4.621 -19.406 1 96.12 218 ALA B CA 1
ATOM 3413 C C . ALA B 1 218 ? 5.016 -3.455 -19.828 1 96.12 218 ALA B C 1
ATOM 3415 O O . ALA B 1 218 ? 6.086 -3.234 -19.266 1 96.12 218 ALA B O 1
ATOM 3416 N N . HIS B 1 219 ? 4.574 -2.705 -20.781 1 94.44 219 HIS B N 1
ATOM 3417 C CA . HIS B 1 219 ? 5.398 -1.647 -21.359 1 94.44 219 HIS B CA 1
ATOM 3418 C C . HIS B 1 219 ? 5.723 -0.576 -20.328 1 94.44 219 HIS B C 1
ATOM 3420 O O . HIS B 1 219 ? 6.871 -0.137 -20.219 1 94.44 219 HIS B O 1
ATOM 3426 N N . ALA B 1 220 ? 4.73 -0.216 -19.547 1 91.44 220 ALA B N 1
ATOM 3427 C CA . ALA B 1 220 ? 4.922 0.818 -18.547 1 91.44 220 ALA B CA 1
ATOM 3428 C C . ALA B 1 220 ? 5.891 0.354 -17.453 1 91.44 220 ALA B C 1
ATOM 3430 O O . ALA B 1 220 ? 6.742 1.124 -17 1 91.44 220 ALA B O 1
ATOM 3431 N N . ALA B 1 221 ? 5.762 -0.856 -17.062 1 94.88 221 ALA B N 1
ATOM 3432 C CA . ALA B 1 221 ? 6.625 -1.4 -16.016 1 94.88 221 ALA B CA 1
ATOM 3433 C C . ALA B 1 221 ? 8.07 -1.479 -16.484 1 94.88 221 ALA B C 1
ATOM 3435 O O . ALA B 1 221 ? 8.992 -1.104 -15.758 1 94.88 221 ALA B O 1
ATOM 3436 N N . VAL B 1 222 ? 8.242 -1.965 -17.688 1 95.94 222 VAL B N 1
ATOM 3437 C CA . VAL B 1 222 ? 9.586 -2.076 -18.25 1 95.94 222 VAL B CA 1
ATOM 3438 C C . VAL B 1 222 ? 10.211 -0.688 -18.375 1 95.94 222 VAL B C 1
ATOM 3440 O O . VAL B 1 222 ? 11.367 -0.484 -18 1 95.94 222 VAL B O 1
ATOM 3443 N N . ALA B 1 223 ? 9.43 0.257 -18.844 1 92.12 223 ALA B N 1
ATOM 3444 C CA . ALA B 1 223 ? 9.914 1.627 -18.984 1 92.12 223 ALA B CA 1
ATOM 3445 C C . ALA B 1 223 ? 10.32 2.201 -17.625 1 92.12 223 ALA B C 1
ATOM 3447 O O . ALA B 1 223 ? 11.336 2.893 -17.516 1 92.12 223 ALA B O 1
ATOM 3448 N N . ALA B 1 224 ? 9.539 1.94 -16.672 1 89.25 224 ALA B N 1
ATOM 3449 C CA . ALA B 1 224 ? 9.828 2.447 -15.328 1 89.25 224 ALA B CA 1
ATOM 3450 C C . ALA B 1 224 ? 11.148 1.883 -14.805 1 89.25 224 ALA B C 1
ATOM 3452 O O . ALA B 1 224 ? 11.961 2.615 -14.234 1 89.25 224 ALA B O 1
ATOM 3453 N N . VAL B 1 225 ? 11.344 0.598 -14.953 1 93.31 225 VAL B N 1
ATOM 3454 C CA . VAL B 1 225 ? 12.562 -0.05 -14.5 1 93.31 225 VAL B CA 1
ATOM 3455 C C . VAL B 1 225 ? 13.758 0.488 -15.281 1 93.31 225 VAL B C 1
ATOM 3457 O O . VAL B 1 225 ? 14.805 0.791 -14.703 1 93.31 225 VAL B O 1
ATOM 3460 N N . GLU B 1 226 ? 13.594 0.632 -16.562 1 92.06 226 GLU B N 1
ATOM 3461 C CA . GLU B 1 226 ? 14.672 1.125 -17.406 1 92.06 226 GLU B CA 1
ATOM 3462 C C . GLU B 1 226 ? 15.062 2.555 -17.031 1 92.06 226 GLU B C 1
ATOM 3464 O O . GLU B 1 226 ? 16.234 2.928 -17.094 1 92.06 226 GLU B O 1
ATOM 3469 N N . ARG B 1 227 ? 14.094 3.35 -16.672 1 85.56 227 ARG B N 1
ATOM 3470 C CA . ARG B 1 227 ? 14.383 4.707 -16.219 1 85.56 227 ARG B CA 1
ATOM 3471 C C . ARG B 1 227 ? 15.273 4.691 -14.984 1 85.56 227 ARG B C 1
ATOM 3473 O O . ARG B 1 227 ? 16.203 5.496 -14.867 1 85.56 227 ARG B O 1
ATOM 3480 N N . VAL B 1 228 ? 15.023 3.748 -14.109 1 84.5 228 VAL B N 1
ATOM 3481 C CA . VAL B 1 228 ? 15.836 3.604 -12.898 1 84.5 228 VAL B CA 1
ATOM 3482 C C . VAL B 1 228 ? 17.25 3.186 -13.273 1 84.5 228 VAL B C 1
ATOM 3484 O O . VAL B 1 228 ? 18.219 3.703 -12.719 1 84.5 228 VAL B O 1
ATOM 3487 N N . LEU B 1 229 ? 17.375 2.311 -14.227 1 87.38 229 LEU B N 1
ATOM 3488 C CA . LEU B 1 229 ? 18.672 1.759 -14.617 1 87.38 229 LEU B CA 1
ATOM 3489 C C . LEU B 1 229 ? 19.516 2.807 -15.336 1 87.38 229 LEU B C 1
ATOM 3491 O O . LEU B 1 229 ? 20.75 2.76 -15.281 1 87.38 229 LEU B O 1
ATOM 3495 N N . GLN B 1 230 ? 18.859 3.701 -15.992 1 83.19 230 GLN B N 1
ATOM 3496 C CA . GLN B 1 230 ? 19.562 4.754 -16.703 1 83.19 230 GLN B CA 1
ATOM 3497 C C . GLN B 1 230 ? 20.031 5.855 -15.758 1 83.19 230 GLN B C 1
ATOM 3499 O O . GLN B 1 230 ? 21.016 6.535 -16.016 1 83.19 230 GLN B O 1
ATOM 3504 N N . GLU B 1 231 ? 19.234 6.176 -14.836 1 69.12 231 GLU B N 1
ATOM 3505 C CA . GLU B 1 231 ? 19.562 7.227 -13.875 1 69.12 231 GLU B CA 1
ATOM 3506 C C . GLU B 1 231 ? 20.703 6.789 -12.945 1 69.12 231 GLU B C 1
ATOM 3508 O O . GLU B 1 231 ? 21.344 7.625 -12.312 1 69.12 231 GLU B O 1
ATOM 3513 N N . ASP B 1 232 ? 20.922 5.559 -12.758 1 63.53 232 ASP B N 1
ATOM 3514 C CA . ASP B 1 232 ? 22.047 5.102 -11.953 1 63.53 232 ASP B CA 1
ATOM 3515 C C . ASP B 1 232 ? 23.344 5.145 -12.75 1 63.53 232 ASP B C 1
ATOM 3517 O O . ASP B 1 232 ? 23.359 4.793 -13.93 1 63.53 232 ASP B O 1
#

Organism: Burkholderia thailandensis (strain ATCC 700388 / DSM 13276 / CCUG 48851 / CIP 106301 / E264) (NCBI:txid271848)

Nearest PDB structures (foldseek):
  5hfg-assembly1_A  TM=8.811E-01  e=8.487E-12  Pseudomonas aeruginosa PAO1
  6gho-assembly1_B  TM=7.048E-01  e=6.006E-08  Geobacillus kaustophilus HTA426
  3rpp-assembly1_A  TM=6.884E-01  e=6.832E-07  Homo sapiens
  1yzx-assembly1_B  TM=6.596E-01  e=7.187E-07  Homo sapiens
  4pxm-assembly1_A  TM=2.554E-01  e=2.006E+00  Homo sapiens

Sequence (464 aa):
MSERMTAMNPFRLQYFFDPLCGWCYASAPALAGLDAAHPGVLELMPSGLFAGEGARELTSEWGEYAWRNDQRIEQMTGQRFTQAYREQVLRRGGVHFDSGPATRVLTALHDVDARLERPLLEAIQLARYVDGLDTARADVLARVAADVAAKAGMAMIDADALARRIDGDAALASAAAERIAHTQRAMRRLGASGVPQLLVTVGERGYVLHGASLYGGAHAAVAAVERVLQEDMSERMTAMNPFRLQYFFDPLCGWCYASAPALAGLDAAHPGVLELMPSGLFAGEGARELTSEWGEYAWRNDQRIEQMTGQRFTQAYREQVLRRGGVHFDSGPATRVLTALHDVDARLERPLLEAIQLARYVDGLDTARADVLARVAADVAAKAGMAMIDADALARRIDGDAALASAAAERIAHTQRAMRRLGASGVPQLLVTVGERGYVLHGASLYGGAHAAVAAVERVLQED

Secondary structure (DSSP, 8-state):
---------SEEEEEEE-TT-HHHHHTHHHHHHHHHHSTT-EEEEE--TTSGGG-EE--HHHHHHHHHHHHHHHHHH-----HHHIIIIISSS--EE-SHHHHHHHHHHHHH-GGGHHHHHHHHHHHHHTT---TTSHHHHHHHHHHHHHHTTPPPP-HHHHHHHHHH-HHHHHHHHHHHHHHHHHHHHHT--SSSEEEEEETTEEEEEEGGGGTTHHHHHHHHHHHHHHH-/---------SEEEEEEE-TT-HHHHHTHHHHHHHHHHSTT-EEEEE--TTSGGG-EE--HHHHHHHHHHHHHHHHHH-----HHHIIIIISSS--EE--HHHHHHHHHHHHH-GGGHHHHHHHHHHHHHTT---TTSHHHHHHHHHHHHHHTTPPPP-HHHHHHHHHH-HHHHHHHHHHHHHHHHHHHHHT--SSSEEEEEETTEEEEEEGGGGTTHHHHHHHHHHHHHHH-

pLDDT: mean 90.54, std 12.54, range [27.72, 98.88]

Foldseek 3Di:
DPPPPPPPPLKAKEWEDFLLDLLVLLLLQQVVLCCVVDPPRYHYQYQQCCADVNKDFQDLVNLVVVVVVNVVSCVQQVRAQDPLLSVQANPVGPAIRHRQLVLLLLLVVCVVPVNLNSVLSNQLSCCRRPVNDRSVQLLSSLVSSQVSCVVVVHDGRDSVVRSCCSPPVVVSSVSSVVSNVVSNVVCVVVVHDDDGWMWMGRPNDIDIDDSVQSSHGSVSSNVVNVVVVVVD/DPPPPPPPPQKAKEWEDFLLDLLVLLLLQQVVLCCVVDPPRYHYQYQQCCADVNKDFQDLVNLVVVVVVNVVSCVQQVRAQDVLLSVQANPVGPAIRHRQLVLLLLLVVCVVPVNLNSVLSNQLNCCRRPVNDRSVQLLSSLVSSQVSCVVVVHDGRDSVVRSCCSPPPVVSSVSSVVSNVVSNVVCVVVVHDDDGWMWMGRPNDIDIDDSVQSSHGSVSSNVVNVVVVVVD

Radius of gyration: 23.34 Å; Cα contacts (8 Å, |Δi|>4): 801; chains: 2; bounding box: 70×68×50 Å